Protein AF-0000000080304106 (afdb_homodimer)

Structure (mmCIF, N/CA/C/O backbone):
data_AF-0000000080304106-model_v1
#
loop_
_entity.id
_entity.type
_entity.pdbx_description
1 polymer 'Porin domain-containing protein'
#
loop_
_atom_site.group_PDB
_atom_site.id
_atom_site.type_symbol
_atom_site.label_atom_id
_atom_site.label_alt_id
_atom_site.label_comp_id
_atom_site.label_asym_id
_atom_site.label_entity_id
_atom_site.label_seq_id
_atom_site.pdbx_PDB_ins_code
_atom_site.Cartn_x
_atom_site.Cartn_y
_atom_site.Cartn_z
_atom_site.occupancy
_atom_site.B_iso_or_equiv
_atom_site.auth_seq_id
_atom_site.auth_comp_id
_atom_site.auth_asym_id
_atom_site.auth_atom_id
_atom_site.pdbx_PDB_model_num
ATOM 1 N N . MET A 1 1 ? 9.589 10.264 -11.494 1 95.39 1 MET A N 1
ATOM 2 C CA . MET A 1 1 ? 10.198 10.136 -10.173 1 95.39 1 MET A CA 1
ATOM 3 C C . MET A 1 1 ? 10.523 11.507 -9.589 1 95.39 1 MET A C 1
ATOM 5 O O . MET A 1 1 ? 11.03 12.382 -10.293 1 95.39 1 MET A O 1
ATOM 9 N N . TYR A 1 2 ? 10.206 11.721 -8.364 1 97.67 2 TYR A N 1
ATOM 10 C CA . TYR A 1 2 ? 10.473 12.978 -7.674 1 97.67 2 TYR A CA 1
ATOM 11 C C . TYR A 1 2 ? 10.809 12.735 -6.208 1 97.67 2 TYR A C 1
ATOM 13 O O . TYR A 1 2 ? 10.612 11.632 -5.693 1 97.67 2 TYR A O 1
ATOM 21 N N . GLY A 1 3 ? 11.381 13.826 -5.527 1 97.49 3 GLY A N 1
ATOM 22 C CA . GLY A 1 3 ? 11.644 13.648 -4.108 1 97.49 3 GLY A CA 1
ATOM 23 C C . GLY A 1 3 ? 12.214 14.888 -3.447 1 97.49 3 GLY A C 1
ATOM 24 O O . GLY A 1 3 ? 12.436 15.905 -4.108 1 97.49 3 GLY A O 1
ATOM 25 N N . VAL A 1 4 ? 12.295 14.785 -2.152 1 96.95 4 VAL A N 1
ATOM 26 C CA . VAL A 1 4 ? 12.898 15.796 -1.288 1 96.95 4 VAL A CA 1
ATOM 27 C C . VAL A 1 4 ? 13.659 15.117 -0.152 1 96.95 4 VAL A C 1
ATOM 29 O O . VAL A 1 4 ? 13.194 14.119 0.406 1 96.95 4 VAL A O 1
ATOM 32 N N . ILE A 1 5 ? 14.826 15.538 0.134 1 96.31 5 ILE A N 1
ATOM 33 C CA . ILE A 1 5 ? 15.561 15.145 1.332 1 96.31 5 ILE A CA 1
ATOM 34 C C . ILE A 1 5 ? 15.791 16.366 2.22 1 96.31 5 ILE A C 1
ATOM 36 O O . ILE A 1 5 ? 16.343 17.373 1.77 1 96.31 5 ILE A O 1
ATOM 40 N N . ASP A 1 6 ? 15.344 16.306 3.394 1 95.59 6 ASP A N 1
ATOM 41 C CA . ASP A 1 6 ? 15.427 17.386 4.372 1 95.59 6 ASP A CA 1
ATOM 42 C C . ASP A 1 6 ? 16.034 16.894 5.684 1 95.59 6 ASP A C 1
ATOM 44 O O . ASP A 1 6 ? 15.447 16.053 6.368 1 95.59 6 ASP A O 1
ATOM 48 N N . VAL A 1 7 ? 17.155 17.436 6.049 1 93.82 7 VAL A N 1
ATOM 49 C CA . VAL A 1 7 ? 17.838 17.036 7.276 1 93.82 7 VAL A CA 1
ATOM 50 C C . VAL A 1 7 ? 18.406 18.269 7.976 1 93.82 7 VAL A C 1
ATOM 52 O O . VAL A 1 7 ? 18.802 19.235 7.321 1 93.82 7 VAL A O 1
ATOM 55 N N . ALA A 1 8 ? 18.357 18.21 9.255 1 94.18 8 ALA A N 1
ATOM 56 C CA . ALA A 1 8 ? 18.914 19.308 10.041 1 94.18 8 ALA A CA 1
ATOM 57 C C . ALA A 1 8 ? 19.585 18.789 11.309 1 94.18 8 ALA A C 1
ATOM 59 O O . ALA A 1 8 ? 19.18 17.762 11.858 1 94.18 8 ALA A O 1
ATOM 60 N N . VAL A 1 9 ? 20.618 19.517 11.741 1 95.27 9 VAL A N 1
ATOM 61 C CA . VAL A 1 9 ? 21.04 19.376 13.13 1 95.27 9 VAL A CA 1
ATOM 62 C C . VAL A 1 9 ? 20.058 20.106 14.045 1 95.27 9 VAL A C 1
ATOM 64 O O . VAL A 1 9 ? 19.72 21.267 13.803 1 95.27 9 VAL A O 1
ATOM 67 N N . GLU A 1 10 ? 19.622 19.412 15.039 1 93.07 10 GLU A N 1
ATOM 68 C CA . GLU A 1 10 ? 18.647 20.025 15.937 1 93.07 10 GLU A CA 1
ATOM 69 C C . GLU A 1 10 ? 19.084 19.899 17.394 1 93.07 10 GLU A C 1
ATOM 71 O O . GLU A 1 10 ? 19.71 18.908 17.777 1 93.07 10 GLU A O 1
ATOM 76 N N . HIS A 1 11 ? 18.858 20.923 18.126 1 93.78 11 HIS A N 1
ATOM 77 C CA . HIS A 1 11 ? 18.954 20.916 19.581 1 93.78 11 HIS A CA 1
ATOM 78 C C . HIS A 1 11 ? 17.593 21.159 20.225 1 93.78 11 HIS A C 1
ATOM 80 O O . HIS A 1 11 ? 16.934 22.16 19.933 1 93.78 11 HIS A O 1
ATOM 86 N N . VAL A 1 12 ? 17.113 20.218 21.066 1 92.11 12 VAL A N 1
ATOM 87 C CA . VAL A 1 12 ? 15.799 20.308 21.693 1 92.11 12 VAL A CA 1
ATOM 88 C C . VAL A 1 12 ? 15.933 20.119 23.203 1 92.11 12 VAL A C 1
ATOM 90 O O . VAL A 1 12 ? 16.655 19.231 23.662 1 92.11 12 VAL A O 1
ATOM 93 N N . THR A 1 13 ? 15.254 20.978 23.931 1 93.76 13 THR A N 1
ATOM 94 C CA . THR A 1 13 ? 15.21 20.818 25.381 1 93.76 13 THR A CA 1
ATOM 95 C C . THR A 1 13 ? 13.988 20.005 25.798 1 93.76 13 THR A C 1
ATOM 97 O O . THR A 1 13 ? 12.986 19.968 25.08 1 93.76 13 THR A O 1
ATOM 100 N N . ARG A 1 14 ? 14.164 19.278 27.039 1 90.62 14 ARG A N 1
ATOM 101 C CA . ARG A 1 14 ? 13.086 18.471 27.6 1 90.62 14 ARG A CA 1
ATOM 102 C C . ARG A 1 14 ? 12.542 17.49 26.567 1 90.62 14 ARG A C 1
ATOM 104 O O . ARG A 1 14 ? 11.337 17.456 26.309 1 90.62 14 ARG A O 1
ATOM 111 N N . PHE A 1 15 ? 13.47 16.778 26.083 1 80.4 15 PHE A N 1
ATOM 112 C CA . PHE A 1 15 ? 13.263 15.856 24.973 1 80.4 15 PHE A CA 1
ATOM 113 C C . PHE A 1 15 ? 12.615 14.564 25.455 1 80.4 15 PHE A C 1
ATOM 115 O O . PHE A 1 15 ? 13.029 13.996 26.468 1 80.4 15 PHE A O 1
ATOM 122 N N . ASP A 1 16 ? 11.539 14.168 24.637 1 76.26 16 ASP A N 1
ATOM 123 C CA . ASP A 1 16 ? 10.874 12.878 24.796 1 76.26 16 ASP A CA 1
ATOM 124 C C . ASP A 1 16 ? 10.446 12.656 26.245 1 76.26 16 ASP A C 1
ATOM 126 O O . ASP A 1 16 ? 10.786 11.637 26.85 1 76.26 16 ASP A O 1
ATOM 130 N N . ARG A 1 17 ? 9.818 13.659 26.897 1 75.97 17 ARG A N 1
ATOM 131 C CA . ARG A 1 17 ? 9.229 13.633 28.232 1 75.97 17 ARG A CA 1
ATOM 132 C C . ARG A 1 17 ? 10.311 13.608 29.307 1 75.97 17 ARG A C 1
ATOM 134 O O . ARG A 1 17 ? 10.027 13.332 30.474 1 75.97 17 ARG A O 1
ATOM 141 N N . GLY A 1 18 ? 11.577 13.746 28.833 1 84.18 18 GLY A N 1
ATOM 142 C CA . GLY A 1 18 ? 12.668 13.87 29.786 1 84.18 18 GLY A CA 1
ATOM 143 C C . GLY A 1 18 ? 13.042 15.311 30.08 1 84.18 18 GLY A C 1
ATOM 144 O O . GLY A 1 18 ? 12.604 16.227 29.381 1 84.18 18 GLY A O 1
ATOM 145 N N . ASN A 1 19 ? 13.804 15.437 31.028 1 87.62 19 ASN A N 1
ATOM 146 C CA . ASN A 1 19 ? 14.19 16.783 31.436 1 87.62 19 ASN A CA 1
ATOM 147 C C . ASN A 1 19 ? 15.491 17.22 30.769 1 87.62 19 ASN A C 1
ATOM 149 O O . ASN A 1 19 ? 15.896 18.378 30.886 1 87.62 19 ASN A O 1
ATOM 153 N N . GLY A 1 20 ? 16.069 16.429 30.052 1 89.94 20 GLY A N 1
ATOM 154 C CA . GLY A 1 20 ? 17.345 16.751 29.434 1 89.94 20 GLY A CA 1
ATOM 155 C C . GLY A 1 20 ? 17.205 17.281 28.019 1 89.94 20 GLY A C 1
ATOM 156 O O . GLY A 1 20 ? 16.091 17.477 27.531 1 89.94 20 GLY A O 1
ATOM 157 N N . SER A 1 21 ? 18.311 17.659 27.473 1 91.85 21 SER A N 1
ATOM 158 C CA . SER A 1 21 ? 18.369 18.143 26.098 1 91.85 21 SER A CA 1
ATOM 159 C C . SER A 1 21 ? 19.078 17.144 25.189 1 91.85 21 SER A C 1
ATOM 161 O O . SER A 1 21 ? 19.811 16.275 25.666 1 91.85 21 SER A O 1
ATOM 163 N N . VAL A 1 22 ? 18.749 17.223 23.928 1 91.07 22 VAL A N 1
ATOM 164 C CA . VAL A 1 22 ? 19.408 16.36 22.953 1 91.07 22 VAL A CA 1
ATOM 165 C C . VAL A 1 22 ? 19.844 17.184 21.744 1 91.07 22 VAL A C 1
ATOM 167 O O . VAL A 1 22 ? 19.195 18.173 21.393 1 91.07 22 VAL A O 1
ATOM 170 N N . THR A 1 23 ? 21.021 16.861 21.205 1 92.78 23 THR A N 1
ATOM 171 C CA . THR A 1 23 ? 21.466 17.307 19.889 1 92.78 23 THR A CA 1
ATOM 172 C C . THR A 1 23 ? 21.551 16.131 18.92 1 92.78 23 THR A C 1
ATOM 174 O O . THR A 1 23 ? 22.269 15.162 19.173 1 92.78 23 THR A O 1
ATOM 177 N N . ARG A 1 24 ? 20.812 16.226 17.834 1 91.59 24 ARG A N 1
ATOM 178 C CA . ARG A 1 24 ? 20.723 15.105 16.904 1 91.59 24 ARG A CA 1
ATOM 179 C C . ARG A 1 24 ? 20.429 15.589 15.489 1 91.59 24 ARG A C 1
ATOM 181 O O . ARG A 1 24 ? 20.187 16.778 15.271 1 91.59 24 ARG A O 1
ATOM 188 N N . LEU A 1 25 ? 20.545 14.65 14.531 1 90.31 25 LEU A N 1
ATOM 189 C CA . LEU A 1 25 ? 20.008 14.923 13.202 1 90.31 25 LEU A CA 1
ATOM 190 C C . LEU A 1 25 ? 18.505 14.67 13.161 1 90.31 25 LEU A C 1
ATOM 192 O O . LEU A 1 25 ? 18.047 13.57 13.48 1 90.31 25 LEU A O 1
ATOM 196 N N . GLY A 1 26 ? 17.815 15.735 12.921 1 84.68 26 GLY A N 1
ATOM 197 C CA . GLY A 1 26 ? 16.369 15.619 12.819 1 84.68 26 GLY A CA 1
ATOM 198 C C . GLY A 1 26 ? 15.87 15.618 11.387 1 84.68 26 GLY A C 1
ATOM 199 O O . GLY A 1 26 ? 16.395 16.344 10.54 1 84.68 26 GLY A O 1
ATOM 200 N N . PRO A 1 27 ? 14.92 14.766 11.103 1 76.81 27 PRO A N 1
ATOM 201 C CA . PRO A 1 27 ? 14.347 14.742 9.755 1 76.81 27 PRO A CA 1
ATOM 202 C C . PRO A 1 27 ? 13.112 15.631 9.623 1 76.81 27 PRO A C 1
ATOM 204 O O . PRO A 1 27 ? 12.506 16.006 10.63 1 76.81 27 PRO A O 1
ATOM 207 N N . ASN A 1 28 ? 12.795 16.11 8.333 1 79.54 28 ASN A N 1
ATOM 208 C CA . ASN A 1 28 ? 11.496 16.659 7.959 1 79.54 28 ASN A CA 1
ATOM 209 C C . ASN A 1 28 ? 11.206 17.964 8.695 1 79.54 28 ASN A C 1
ATOM 211 O O . ASN A 1 28 ? 10.146 18.115 9.305 1 79.54 28 ASN A O 1
ATOM 215 N N . ASN A 1 29 ? 12.122 18.842 8.617 1 84.94 29 ASN A N 1
ATOM 216 C CA . ASN A 1 29 ? 12.032 20.076 9.39 1 84.94 29 ASN A CA 1
ATOM 217 C C . ASN A 1 29 ? 11.232 21.144 8.651 1 84.94 29 ASN A C 1
ATOM 219 O O . ASN A 1 29 ? 10.46 21.883 9.264 1 84.94 29 ASN A O 1
ATOM 223 N N . VAL A 1 30 ? 11.413 21.281 7.387 1 88.64 30 VAL A N 1
ATOM 224 C CA . VAL A 1 30 ? 10.628 22.203 6.573 1 88.64 30 VAL A CA 1
ATOM 225 C C . VAL A 1 30 ? 9.76 21.418 5.593 1 88.64 30 VAL A C 1
ATOM 227 O O . VAL A 1 30 ? 8.612 21.788 5.336 1 88.64 30 VAL A O 1
ATOM 230 N N . TYR A 1 31 ? 10.4 20.434 5.074 1 90.49 31 TYR A N 1
ATOM 231 C CA . TYR A 1 31 ? 9.687 19.546 4.163 1 90.49 31 TYR A CA 1
ATOM 232 C C . TYR A 1 31 ? 9.779 18.098 4.629 1 90.49 31 TYR A C 1
ATOM 234 O O . TYR A 1 31 ? 10.799 17.681 5.183 1 90.49 31 TYR A O 1
ATOM 242 N N . GLY A 1 32 ? 8.718 17.359 4.493 1 90.76 32 GLY A N 1
ATOM 243 C CA . GLY A 1 32 ? 8.826 15.926 4.717 1 90.76 32 GLY A CA 1
ATOM 244 C C . GLY A 1 32 ? 9.628 15.214 3.644 1 90.76 32 GLY A C 1
ATOM 245 O O . GLY A 1 32 ? 9.304 15.302 2.458 1 90.76 32 GLY A O 1
ATOM 246 N N . SER A 1 33 ? 10.77 14.562 4.022 1 94.75 33 SER A N 1
ATOM 247 C CA . SER A 1 33 ? 11.56 13.792 3.067 1 94.75 33 SER A CA 1
ATOM 248 C C . SER A 1 33 ? 10.731 12.68 2.433 1 94.75 33 SER A C 1
ATOM 250 O O . SER A 1 33 ? 9.978 11.99 3.123 1 94.75 33 SER A O 1
ATOM 252 N N . ARG A 1 34 ? 10.9 12.561 1.083 1 96.68 34 ARG A N 1
ATOM 253 C CA . ARG A 1 34 ? 10.048 11.599 0.39 1 96.68 34 ARG A CA 1
ATOM 254 C C . ARG A 1 34 ? 10.614 11.257 -0.984 1 96.68 34 ARG A C 1
ATOM 256 O O . ARG A 1 34 ? 11.425 12.006 -1.531 1 96.68 34 ARG A O 1
ATOM 263 N N . LEU A 1 35 ? 10.284 10.156 -1.436 1 97.19 35 LEU A N 1
ATOM 264 C CA . LEU A 1 35 ? 10.493 9.672 -2.796 1 97.19 35 LEU A CA 1
ATOM 265 C C . LEU A 1 35 ? 9.178 9.213 -3.418 1 97.19 35 LEU A C 1
ATOM 267 O O . LEU A 1 35 ? 8.423 8.461 -2.797 1 97.19 35 LEU A O 1
ATOM 271 N N . GLY A 1 36 ? 8.88 9.734 -4.649 1 97.58 36 GLY A N 1
ATOM 272 C CA . GLY A 1 36 ? 7.588 9.432 -5.246 1 97.58 36 GLY A CA 1
ATOM 273 C C . GLY A 1 36 ? 7.678 9.086 -6.72 1 97.58 36 GLY A C 1
ATOM 274 O O . GLY A 1 36 ? 8.641 9.459 -7.393 1 97.58 36 GLY A O 1
ATOM 275 N N . PHE A 1 37 ? 6.745 8.254 -7.164 1 97.49 37 PHE A N 1
ATOM 276 C CA . PHE A 1 37 ? 6.495 7.904 -8.557 1 97.49 37 PHE A CA 1
ATOM 277 C C . PHE A 1 37 ? 5.082 8.299 -8.969 1 97.49 37 PHE A C 1
ATOM 279 O O . PHE A 1 37 ? 4.105 7.842 -8.373 1 97.49 37 PHE A O 1
ATOM 286 N N . ARG A 1 38 ? 4.953 9.195 -9.891 1 97.02 38 ARG A N 1
ATOM 287 C CA . ARG A 1 38 ? 3.623 9.592 -10.342 1 97.02 38 ARG A CA 1
ATOM 288 C C . ARG A 1 38 ? 3.568 9.694 -11.862 1 97.02 38 ARG A C 1
ATOM 290 O O . ARG A 1 38 ? 4.603 9.823 -12.519 1 97.02 38 ARG A O 1
ATOM 297 N N . GLY A 1 39 ? 2.324 9.544 -12.41 1 95.72 39 GLY A N 1
ATOM 298 C CA . GLY A 1 39 ? 2.141 9.642 -13.849 1 95.72 39 GLY A CA 1
ATOM 299 C C . GLY A 1 39 ? 0.702 9.905 -14.251 1 95.72 39 GLY A C 1
ATOM 300 O O . GLY A 1 39 ? -0.194 9.907 -13.404 1 95.72 39 GLY A O 1
ATOM 301 N N . SER A 1 40 ? 0.575 10.245 -15.494 1 95.56 40 SER A N 1
ATOM 302 C CA . SER A 1 40 ? -0.718 10.501 -16.12 1 95.56 40 SER A CA 1
ATOM 303 C C . SER A 1 40 ? -0.781 9.908 -17.523 1 95.56 40 SER A C 1
ATOM 305 O O . SER A 1 40 ? 0.193 9.975 -18.276 1 95.56 40 SER A O 1
ATOM 307 N N . GLU A 1 41 ? -1.851 9.268 -17.778 1 96.73 41 GLU A N 1
ATOM 308 C CA . GLU A 1 41 ? -2.14 8.787 -19.126 1 96.73 41 GLU A CA 1
ATOM 309 C C . GLU A 1 41 ? -3.334 9.52 -19.729 1 96.73 41 GLU A C 1
ATOM 311 O O . GLU A 1 41 ? -4.441 9.464 -19.19 1 96.73 41 GLU A O 1
ATOM 316 N N . ASP A 1 42 ? -3.058 10.098 -20.868 1 96 42 ASP A N 1
ATOM 317 C CA . ASP A 1 42 ? -4.144 10.769 -21.575 1 96 42 ASP A CA 1
ATOM 318 C C . ASP A 1 42 ? -5.051 9.759 -22.275 1 96 42 ASP A C 1
ATOM 320 O O . ASP A 1 42 ? -4.574 8.9 -23.019 1 96 42 ASP A O 1
ATOM 324 N N . LEU A 1 43 ? -6.333 9.787 -22.06 1 95.15 43 LEU A N 1
ATOM 325 C CA . LEU A 1 43 ? -7.314 8.888 -22.659 1 95.15 43 LEU A CA 1
ATOM 326 C C . LEU A 1 43 ? -8.052 9.573 -23.804 1 95.15 43 LEU A C 1
ATOM 328 O O . LEU A 1 43 ? -8.898 8.959 -24.458 1 95.15 43 LEU A O 1
ATOM 332 N N . GLY A 1 44 ? -7.746 10.851 -24.075 1 93.09 44 GLY A N 1
ATOM 333 C CA . GLY A 1 44 ? -8.473 11.647 -25.05 1 93.09 44 GLY A CA 1
ATOM 334 C C . GLY A 1 44 ? -9.701 12.325 -24.471 1 93.09 44 GLY A C 1
ATOM 335 O O . GLY A 1 44 ? -10.224 11.897 -23.44 1 93.09 44 GLY A O 1
ATOM 336 N N . GLY A 1 45 ? -10.202 13.465 -25.04 1 94.27 45 GLY A N 1
ATOM 337 C CA . GLY A 1 45 ? -11.414 14.164 -24.643 1 94.27 45 GLY A CA 1
ATOM 338 C C . GLY A 1 45 ? -11.3 14.831 -23.285 1 94.27 45 GLY A C 1
ATOM 339 O O . GLY A 1 45 ? -12.286 14.926 -22.551 1 94.27 45 GLY A O 1
ATOM 340 N N . GLY A 1 46 ? -10.108 15.17 -22.95 1 93.72 46 GLY A N 1
ATOM 341 C CA . GLY A 1 46 ? -9.914 15.849 -21.679 1 93.72 46 GLY A CA 1
ATOM 342 C C . GLY A 1 46 ? -9.931 14.907 -20.49 1 93.72 46 GLY A C 1
ATOM 343 O O . GLY A 1 46 ? -10.069 15.345 -19.346 1 93.72 46 GLY A O 1
ATOM 344 N N . ARG A 1 47 ? -9.815 13.617 -20.71 1 95.69 47 ARG A N 1
ATOM 345 C CA . ARG A 1 47 ? -9.797 12.613 -19.651 1 95.69 47 ARG A CA 1
ATOM 346 C C . ARG A 1 47 ? -8.412 11.99 -19.511 1 95.69 47 ARG A C 1
ATOM 348 O O . ARG A 1 47 ? -7.678 11.868 -20.494 1 95.69 47 ARG A O 1
ATOM 355 N N . SER A 1 48 ? -8.024 11.644 -18.27 1 97.96 48 SER A N 1
ATOM 356 C CA . SER A 1 48 ? -6.742 10.99 -18.026 1 97.96 48 SER A CA 1
ATOM 357 C C . SER A 1 48 ? -6.817 10.061 -16.819 1 97.96 48 SER A C 1
ATOM 359 O O . SER A 1 48 ? -7.668 10.237 -15.945 1 97.96 48 SER A O 1
ATOM 361 N N . VAL A 1 49 ? -6.037 9.083 -16.809 1 97.41 49 VAL A N 1
ATOM 362 C CA . VAL A 1 49 ? -5.768 8.276 -15.623 1 97.41 49 VAL A CA 1
ATOM 363 C C . VAL A 1 49 ? -4.501 8.778 -14.934 1 97.41 49 VAL A C 1
ATOM 365 O O . VAL A 1 49 ? -3.518 9.116 -15.598 1 97.41 49 VAL A O 1
ATOM 368 N N . ILE A 1 50 ? -4.577 8.837 -13.663 1 97.85 50 ILE A N 1
ATOM 369 C CA . ILE A 1 50 ? -3.426 9.302 -12.896 1 97.85 50 ILE A CA 1
ATOM 370 C C . ILE A 1 50 ? -3.118 8.312 -11.776 1 97.85 50 ILE A C 1
ATOM 372 O O . ILE A 1 50 ? -4 7.572 -11.332 1 97.85 50 ILE A O 1
ATOM 376 N N . PHE A 1 51 ? -1.893 8.261 -11.39 1 97.73 51 PHE A N 1
ATOM 377 C CA . PHE A 1 51 ? -1.506 7.479 -10.222 1 97.73 51 PHE A CA 1
ATOM 378 C C . PHE A 1 51 ? -0.398 8.18 -9.444 1 97.73 51 PHE A C 1
ATOM 380 O O . PHE A 1 51 ? 0.302 9.037 -9.987 1 97.73 51 PHE A O 1
ATOM 387 N N . ASN A 1 52 ? -0.265 7.811 -8.185 1 98 52 ASN A N 1
ATOM 388 C CA . ASN A 1 52 ? 0.787 8.326 -7.315 1 98 52 ASN A CA 1
ATOM 389 C C . ASN A 1 52 ? 1.201 7.298 -6.267 1 98 52 ASN A C 1
ATOM 391 O O . ASN A 1 52 ? 0.356 6.762 -5.548 1 98 52 ASN A O 1
ATOM 395 N N . LEU A 1 53 ? 2.508 6.956 -6.19 1 97.78 53 LEU A N 1
ATOM 396 C CA . LEU A 1 53 ? 3.144 6.138 -5.164 1 97.78 53 LEU A CA 1
ATOM 397 C C . LEU A 1 53 ? 4.236 6.922 -4.443 1 97.78 53 LEU A C 1
ATOM 399 O O . LEU A 1 53 ? 5.284 7.212 -5.024 1 97.78 53 LEU A O 1
ATOM 403 N N . GLU A 1 54 ? 3.983 7.198 -3.162 1 97.6 54 GLU A N 1
ATOM 404 C CA . GLU A 1 54 ? 4.918 8.064 -2.45 1 97.6 54 GLU A CA 1
ATOM 405 C C . GLU A 1 54 ? 5.317 7.46 -1.107 1 97.6 54 GLU A C 1
ATOM 407 O O . GLU A 1 54 ? 4.455 7.073 -0.314 1 97.6 54 GLU A O 1
ATOM 412 N N . MET A 1 55 ? 6.626 7.345 -0.893 1 96.62 55 MET A N 1
ATOM 413 C CA . MET A 1 55 ? 7.153 6.875 0.384 1 96.62 55 MET A CA 1
ATOM 414 C C . MET A 1 55 ? 7.736 8.031 1.191 1 96.62 55 MET A C 1
ATOM 416 O O . MET A 1 55 ? 8.258 8.99 0.62 1 96.62 55 MET A O 1
ATOM 420 N N . GLY A 1 56 ? 7.57 7.951 2.474 1 94.9 56 GLY A N 1
ATOM 421 C CA . GLY A 1 56 ? 8.256 8.851 3.387 1 94.9 56 GLY A CA 1
ATOM 422 C C . GLY A 1 56 ? 9.583 8.304 3.879 1 94.9 56 GLY A C 1
ATOM 423 O O . GLY A 1 56 ? 9.694 7.117 4.192 1 94.9 56 GLY A O 1
ATOM 424 N N . LEU A 1 57 ? 10.57 9.179 3.959 1 94.23 57 LEU A N 1
ATOM 425 C CA . LEU A 1 57 ? 11.92 8.735 4.288 1 94.23 57 LEU A CA 1
ATOM 426 C C . LEU A 1 57 ? 12.396 9.365 5.592 1 94.23 57 LEU A C 1
ATOM 428 O O . LEU A 1 57 ? 12.015 10.492 5.918 1 94.23 57 LEU A O 1
ATOM 432 N N . VAL A 1 58 ? 13.181 8.579 6.272 1 91.56 58 VAL A N 1
ATOM 433 C CA . VAL A 1 58 ? 13.949 9.071 7.411 1 91.56 58 VAL A CA 1
ATOM 434 C C . VAL A 1 58 ? 15.431 9.138 7.045 1 91.56 58 VAL A C 1
ATOM 436 O O . VAL A 1 58 ? 16.175 8.18 7.268 1 91.56 58 VAL A O 1
ATOM 439 N N . PRO A 1 59 ? 15.853 10.216 6.606 1 89.96 59 PRO A N 1
ATOM 440 C CA . PRO A 1 59 ? 17.2 10.306 6.036 1 89.96 59 PRO A CA 1
ATOM 441 C C . PRO A 1 59 ? 18.292 9.961 7.045 1 89.96 59 PRO A C 1
ATOM 443 O O . PRO A 1 59 ? 19.357 9.469 6.664 1 89.96 59 PRO A O 1
ATOM 446 N N . LYS A 1 60 ? 18.083 10.21 8.281 1 89.01 60 LYS A N 1
ATOM 447 C CA . LYS A 1 60 ? 19.161 10.031 9.25 1 89.01 60 LYS A CA 1
ATOM 448 C C . LYS A 1 60 ? 19.515 8.555 9.411 1 89.01 60 LYS A C 1
ATOM 450 O O . LYS A 1 60 ? 20.616 8.221 9.854 1 89.01 60 LYS A O 1
ATOM 455 N N . ASN A 1 61 ? 18.657 7.624 9.089 1 91.66 61 ASN A N 1
ATOM 456 C CA . ASN A 1 61 ? 18.974 6.214 9.29 1 91.66 61 ASN A CA 1
ATOM 457 C C . ASN A 1 61 ? 18.5 5.361 8.117 1 91.66 61 ASN A C 1
ATOM 459 O O . ASN A 1 61 ? 18.616 4.134 8.149 1 91.66 61 ASN A O 1
ATOM 463 N N . GLY A 1 62 ? 17.966 5.995 7.184 1 89.75 62 GLY A N 1
ATOM 464 C CA . GLY A 1 62 ? 17.55 5.299 5.977 1 89.75 62 GLY A CA 1
ATOM 465 C C . GLY A 1 62 ? 16.232 4.565 6.135 1 89.75 62 GLY A C 1
ATOM 466 O O . GLY A 1 62 ? 15.893 3.703 5.321 1 89.75 62 GLY A O 1
ATOM 467 N N . GLY A 1 63 ? 15.483 4.782 7.15 1 90.97 63 GLY A N 1
ATOM 468 C CA . GLY A 1 63 ? 14.212 4.125 7.411 1 90.97 63 GLY A CA 1
ATOM 469 C C . GLY A 1 63 ? 13.046 4.774 6.688 1 90.97 63 GLY A C 1
ATOM 470 O O . GLY A 1 63 ? 13.233 5.721 5.922 1 90.97 63 GLY A O 1
ATOM 471 N N . LEU A 1 64 ? 11.892 4.088 6.773 1 90.8 64 LEU A N 1
ATOM 472 C CA . LEU A 1 64 ? 10.629 4.603 6.255 1 90.8 64 LEU A CA 1
ATOM 473 C C . LEU A 1 64 ? 9.826 5.285 7.358 1 90.8 64 LEU A C 1
ATOM 475 O O . LEU A 1 64 ? 9.929 4.91 8.529 1 90.8 64 LEU A O 1
ATOM 479 N N . THR A 1 65 ? 9.107 6.285 6.732 1 83.83 65 THR A N 1
ATOM 480 C CA . THR A 1 65 ? 8.153 6.868 7.669 1 83.83 65 THR A CA 1
ATOM 481 C C . THR A 1 65 ? 6.874 6.037 7.725 1 83.83 65 THR A C 1
ATOM 483 O O . THR A 1 65 ? 6.609 5.234 6.828 1 83.83 65 THR A O 1
ATOM 486 N N . MET A 1 66 ? 6.106 5.926 8.761 1 82.64 66 MET A N 1
ATOM 487 C CA . MET A 1 66 ? 4.744 5.436 8.956 1 82.64 66 MET A CA 1
ATOM 488 C C . MET A 1 66 ? 4.699 3.913 8.887 1 82.64 66 MET A C 1
ATOM 490 O O . MET A 1 66 ? 3.638 3.329 8.662 1 82.64 66 MET A O 1
ATOM 494 N N . GLN A 1 67 ? 5.832 3.197 8.656 1 81.24 67 GLN A N 1
ATOM 495 C CA . GLN A 1 67 ? 5.956 1.746 8.761 1 81.24 67 GLN A CA 1
ATOM 496 C C . GLN A 1 67 ? 5.388 1.055 7.525 1 81.24 67 GLN A C 1
ATOM 498 O O . GLN A 1 67 ? 4.896 -0.072 7.608 1 81.24 67 GLN A O 1
ATOM 503 N N . ARG A 1 68 ? 5.303 1.684 6.418 1 90.71 68 ARG A N 1
ATOM 504 C CA . ARG A 1 68 ? 4.898 1.155 5.12 1 90.71 68 ARG A CA 1
ATOM 505 C C . ARG A 1 68 ? 5.645 1.851 3.987 1 90.71 68 ARG A C 1
ATOM 507 O O . ARG A 1 68 ? 5.995 3.028 4.099 1 90.71 68 ARG A O 1
ATOM 514 N N . VAL A 1 69 ? 5.837 1.204 2.955 1 93.67 69 VAL A N 1
ATOM 515 C CA . VAL A 1 69 ? 6.685 1.696 1.874 1 93.67 69 VAL A CA 1
ATOM 516 C C . VAL A 1 69 ? 6.043 2.923 1.23 1 93.67 69 VAL A C 1
ATOM 518 O O . VAL A 1 69 ? 6.624 4.01 1.236 1 93.67 69 VAL A O 1
ATOM 521 N N . PHE A 1 70 ? 4.794 2.757 0.802 1 96.38 70 PHE A N 1
ATOM 522 C CA . PHE A 1 70 ? 4.11 3.904 0.218 1 96.38 70 PHE A CA 1
ATOM 523 C C . PHE A 1 70 ? 3.062 4.456 1.178 1 96.38 70 PHE A C 1
ATOM 525 O O . PHE A 1 70 ? 1.882 4.542 0.834 1 96.38 70 PHE A O 1
ATOM 532 N N . GLY A 1 71 ? 3.624 4.909 2.315 1 94.73 71 GLY A N 1
ATOM 533 C CA . GLY A 1 71 ? 2.768 5.346 3.407 1 94.73 71 GLY A CA 1
ATOM 534 C C . GLY A 1 71 ? 2.192 6.734 3.195 1 94.73 71 GLY A C 1
ATOM 535 O O . GLY A 1 71 ? 1.156 7.076 3.769 1 94.73 71 GLY A O 1
ATOM 536 N N . ARG A 1 72 ? 2.824 7.538 2.342 1 95.59 72 ARG A N 1
ATOM 537 C CA . ARG A 1 72 ? 2.331 8.899 2.154 1 95.59 72 ARG A CA 1
ATOM 538 C C . ARG A 1 72 ? 1.124 8.92 1.223 1 95.59 72 ARG A C 1
ATOM 540 O O . ARG A 1 72 ? 0.144 9.621 1.484 1 95.59 72 ARG A O 1
ATOM 547 N N . GLU A 1 73 ? 1.242 8.17 0.178 1 96.75 73 GLU A N 1
ATOM 548 C CA . GLU A 1 73 ? 0.124 8.025 -0.75 1 96.75 73 GLU A CA 1
ATOM 549 C C . GLU A 1 73 ? 0.322 6.824 -1.669 1 96.75 73 GLU A C 1
ATOM 551 O O . GLU A 1 73 ? 1.442 6.545 -2.102 1 96.75 73 GLU A O 1
ATOM 556 N N . SER A 1 74 ? -0.684 6.108 -1.887 1 97.21 74 SER A N 1
ATOM 557 C CA . SER A 1 74 ? -0.817 5.021 -2.851 1 97.21 74 SER A CA 1
ATOM 558 C C . SER A 1 74 ? -2.175 5.059 -3.543 1 97.21 74 SER A C 1
ATOM 560 O O . SER A 1 74 ? -3.166 4.561 -3.004 1 97.21 74 SER A O 1
ATOM 562 N N . SER A 1 75 ? -2.159 5.609 -4.851 1 97.27 75 SER A N 1
ATOM 563 C CA . SER A 1 75 ? -3.481 5.891 -5.401 1 97.27 75 SER A CA 1
ATOM 564 C C . SER A 1 75 ? -3.489 5.756 -6.92 1 97.27 75 SER A C 1
ATOM 566 O O . SER A 1 75 ? -2.438 5.835 -7.56 1 97.27 75 SER A O 1
ATOM 568 N N . VAL A 1 76 ? -4.627 5.528 -7.404 1 97.32 76 VAL A N 1
ATOM 569 C CA . VAL A 1 76 ? -4.971 5.592 -8.821 1 97.32 76 VAL A CA 1
ATOM 570 C C . VAL A 1 76 ? -6.311 6.303 -8.996 1 97.32 76 VAL A C 1
ATOM 572 O O . VAL A 1 76 ? -7.147 6.296 -8.09 1 97.32 76 VAL A O 1
ATOM 575 N N . GLY A 1 77 ? -6.454 7.02 -10.182 1 96.95 77 GLY A N 1
ATOM 576 C CA . GLY A 1 77 ? -7.706 7.738 -10.358 1 96.95 77 GLY A CA 1
ATOM 577 C C . GLY A 1 77 ? -7.934 8.2 -11.784 1 96.95 77 GLY A C 1
ATOM 578 O O . GLY A 1 77 ? -7.107 7.949 -12.663 1 96.95 77 GLY A O 1
ATOM 579 N N . LEU A 1 78 ? -9.108 8.741 -11.931 1 97.57 78 LEU A N 1
ATOM 580 C CA . LEU A 1 78 ? -9.557 9.305 -13.2 1 97.57 78 LEU A CA 1
ATOM 581 C C . LEU A 1 78 ? -9.78 10.809 -13.077 1 97.57 78 LEU A C 1
ATOM 583 O O . LEU A 1 78 ? -10.388 11.273 -12.109 1 97.57 78 LEU A O 1
ATOM 587 N N . ARG A 1 79 ? -9.226 11.496 -14.019 1 97.62 79 ARG A N 1
ATOM 588 C CA . ARG A 1 79 ? -9.446 12.935 -14.123 1 97.62 79 ARG A CA 1
ATOM 589 C C . ARG A 1 79 ? -10.24 13.278 -15.379 1 97.62 79 ARG A C 1
ATOM 591 O O . ARG A 1 79 ? -9.97 12.743 -16.457 1 97.62 79 ARG A O 1
ATOM 598 N N . SER A 1 80 ? -11.271 14.119 -15.273 1 97.48 80 SER A N 1
ATOM 599 C CA . SER A 1 80 ? -12.077 14.637 -16.374 1 97.48 80 SER A CA 1
ATOM 600 C C . SER A 1 80 ? -12.425 16.106 -16.162 1 97.48 80 SER A C 1
ATOM 602 O O . SER A 1 80 ? -13.383 16.426 -15.455 1 97.48 80 SER A O 1
ATOM 604 N N . GLY A 1 81 ? -11.794 17.043 -16.897 1 96.69 81 GLY A N 1
ATOM 605 C CA . GLY A 1 81 ? -11.988 18.462 -16.648 1 96.69 81 GLY A CA 1
ATOM 606 C C . GLY A 1 81 ? -11.708 18.86 -15.211 1 96.69 81 GLY A C 1
ATOM 607 O O . GLY A 1 81 ? -10.629 18.582 -14.683 1 96.69 81 GLY A O 1
ATOM 608 N N . PRO A 1 82 ? -12.745 19.374 -14.544 1 97.49 82 PRO A N 1
ATOM 609 C CA . PRO A 1 82 ? -12.558 19.85 -13.171 1 97.49 82 PRO A CA 1
ATOM 610 C C . PRO A 1 82 ? -12.726 18.741 -12.134 1 97.49 82 PRO A C 1
ATOM 612 O O . PRO A 1 82 ? -12.633 18.997 -10.931 1 97.49 82 PRO A O 1
ATOM 615 N N . HIS A 1 83 ? -13.025 17.528 -12.625 1 98.31 83 HIS A N 1
ATOM 616 C CA . HIS A 1 83 ? -13.351 16.433 -11.719 1 98.31 83 HIS A CA 1
ATOM 617 C C . HIS A 1 83 ? -12.199 15.439 -11.617 1 98.31 83 HIS A C 1
ATOM 619 O O . HIS A 1 83 ? -11.559 15.12 -12.622 1 98.31 83 HIS A O 1
ATOM 625 N N . THR A 1 84 ? -11.901 14.976 -10.431 1 98.38 84 THR A N 1
ATOM 626 C CA . THR A 1 84 ? -10.959 13.885 -10.205 1 98.38 84 THR A CA 1
ATOM 627 C C . THR A 1 84 ? -11.518 12.889 -9.192 1 98.38 84 THR A C 1
ATOM 629 O O . THR A 1 84 ? -12.045 13.285 -8.151 1 98.38 84 THR A O 1
ATOM 632 N N . LEU A 1 85 ? -11.491 11.646 -9.497 1 98.3 85 LEU A N 1
ATOM 633 C CA . LEU A 1 85 ? -11.828 10.559 -8.584 1 98.3 85 LEU A CA 1
ATOM 634 C C . LEU A 1 85 ? -10.601 9.707 -8.276 1 98.3 85 LEU A C 1
ATOM 636 O O . LEU A 1 85 ? -9.916 9.245 -9.191 1 98.3 85 LEU A O 1
ATOM 640 N N . LEU A 1 86 ? -10.303 9.535 -7.008 1 98.12 86 LEU A N 1
ATOM 641 C CA . LEU A 1 86 ? -9.139 8.77 -6.575 1 98.12 86 LEU A CA 1
ATOM 642 C C . LEU A 1 86 ? -9.555 7.606 -5.682 1 98.12 86 LEU A C 1
ATOM 644 O O . LEU A 1 86 ? -10.551 7.696 -4.961 1 98.12 86 LEU A O 1
ATOM 648 N N . ALA A 1 87 ? -8.728 6.559 -5.691 1 97.65 87 ALA A N 1
ATOM 649 C CA . ALA A 1 87 ? -8.896 5.41 -4.805 1 97.65 87 ALA A CA 1
ATOM 650 C C . ALA A 1 87 ? -7.551 4.929 -4.268 1 97.65 87 ALA A C 1
ATOM 652 O O . ALA A 1 87 ? -6.551 4.933 -4.99 1 97.65 87 ALA A O 1
ATOM 653 N N . GLY A 1 88 ? -7.526 4.485 -3.002 1 96.85 88 GLY A N 1
ATOM 654 C CA . GLY A 1 88 ? -6.327 3.954 -2.373 1 96.85 88 GLY A CA 1
ATOM 655 C C . GLY A 1 88 ? -6.078 4.521 -0.988 1 96.85 88 GLY A C 1
ATOM 656 O O . GLY A 1 88 ? -7.011 4.676 -0.198 1 96.85 88 GLY A O 1
ATOM 657 N N . ARG A 1 89 ? -4.842 4.609 -0.64 1 96.58 89 ARG A N 1
ATOM 658 C CA . ARG A 1 89 ? -4.443 5.402 0.518 1 96.58 89 ARG A CA 1
ATOM 659 C C . ARG A 1 89 ? -4.275 6.871 0.145 1 96.58 89 ARG A C 1
ATOM 661 O O . ARG A 1 89 ? -3.413 7.216 -0.667 1 96.58 89 ARG A O 1
ATOM 668 N N . LEU A 1 90 ? -5.085 7.637 0.74 1 97.32 90 LEU A N 1
ATOM 669 C CA . LEU A 1 90 ? -5.235 8.995 0.228 1 97.32 90 LEU A CA 1
ATOM 670 C C . LEU A 1 90 ? -5.047 10.02 1.343 1 97.32 90 LEU A C 1
ATOM 672 O O . LEU A 1 90 ? -5.294 9.722 2.513 1 97.32 90 LEU A O 1
ATOM 676 N N . LEU A 1 91 ? -4.647 11.16 0.902 1 96.1 91 LEU A N 1
ATOM 677 C CA . LEU A 1 91 ? -4.612 12.296 1.817 1 96.1 91 LEU A CA 1
ATOM 678 C C . LEU A 1 91 ? -6.021 12.686 2.252 1 96.1 91 LEU A C 1
ATOM 680 O O . LEU A 1 91 ? -6.938 12.736 1.429 1 96.1 91 LEU A O 1
ATOM 684 N N . ASN A 1 92 ? -6.158 12.939 3.494 1 96.36 92 ASN A N 1
ATOM 685 C CA . ASN A 1 92 ? -7.375 13.56 4.008 1 96.36 92 ASN A CA 1
ATOM 686 C C . ASN A 1 92 ? -7.446 15.04 3.644 1 96.36 92 ASN A C 1
ATOM 688 O O . ASN A 1 92 ? -6.424 15.729 3.625 1 96.36 92 ASN A O 1
ATOM 692 N N . PRO A 1 93 ? -8.619 15.506 3.413 1 96.88 93 PRO A N 1
ATOM 693 C CA . PRO A 1 93 ? -8.751 16.928 3.086 1 96.88 93 PRO A CA 1
ATOM 694 C C . PRO A 1 93 ? -8.135 17.837 4.147 1 96.88 93 PRO A C 1
ATOM 696 O O . PRO A 1 93 ? -7.807 18.991 3.861 1 96.88 93 PRO A O 1
ATOM 699 N N . LEU A 1 94 ? -7.974 17.419 5.314 1 95.8 94 LEU A N 1
ATOM 700 C CA . LEU A 1 94 ? -7.335 18.206 6.364 1 95.8 94 LEU A CA 1
ATOM 701 C C . LEU A 1 94 ? -5.914 18.59 5.965 1 95.8 94 LEU A C 1
ATOM 703 O O . LEU A 1 94 ? -5.434 19.668 6.325 1 95.8 94 LEU A O 1
ATOM 707 N N . ILE A 1 95 ? -5.287 17.75 5.202 1 93.42 95 ILE A N 1
ATOM 708 C CA . ILE A 1 95 ? -3.89 18.005 4.869 1 93.42 95 ILE A CA 1
ATOM 709 C C . ILE A 1 95 ? -3.801 19.132 3.843 1 93.42 95 ILE A C 1
ATOM 711 O O . ILE A 1 95 ? -3.264 20.204 4.133 1 93.42 95 ILE A O 1
ATOM 715 N N . ASP A 1 96 ? -4.366 18.965 2.705 1 89.79 96 ASP A N 1
ATOM 716 C CA . ASP A 1 96 ? -4.195 19.98 1.67 1 89.79 96 ASP A CA 1
ATOM 717 C C . ASP A 1 96 ? -5.116 21.173 1.914 1 89.79 96 ASP A C 1
ATOM 719 O O . ASP A 1 96 ? -4.845 22.28 1.444 1 89.79 96 ASP A O 1
ATOM 723 N N . GLY A 1 97 ? -6.175 21.002 2.704 1 93.89 97 GLY A N 1
ATOM 724 C CA . GLY A 1 97 ? -7.1 22.095 2.957 1 93.89 97 GLY A CA 1
ATOM 725 C C . GLY A 1 97 ? -6.664 22.991 4.101 1 93.89 97 GLY A C 1
ATOM 726 O O . GLY A 1 97 ? -7.158 24.112 4.241 1 93.89 97 GLY A O 1
ATOM 727 N N . VAL A 1 98 ? -5.771 22.487 4.87 1 94.84 98 VAL A N 1
ATOM 728 C CA . VAL A 1 98 ? -5.42 23.266 6.053 1 94.84 98 VAL A CA 1
ATOM 729 C C . VAL A 1 98 ? -3.932 23.607 6.025 1 94.84 98 VAL A C 1
ATOM 731 O O . VAL A 1 98 ? -3.53 24.693 6.449 1 94.84 98 VAL A O 1
ATOM 734 N N . ASN A 1 99 ? -3.127 22.786 5.491 1 89.86 99 ASN A N 1
ATOM 735 C CA . ASN A 1 99 ? -1.677 22.913 5.588 1 89.86 99 ASN A CA 1
ATOM 736 C C . ASN A 1 99 ? -1.179 24.182 4.901 1 89.86 99 ASN A C 1
ATOM 738 O O . ASN A 1 99 ? -0.24 24.823 5.377 1 89.86 99 ASN A O 1
ATOM 742 N N . ARG A 1 100 ? -1.714 24.475 3.822 1 90.2 100 ARG A N 1
ATOM 743 C CA . ARG A 1 100 ? -1.243 25.645 3.088 1 90.2 100 ARG A CA 1
ATOM 744 C C . ARG A 1 100 ? -1.452 26.92 3.899 1 90.2 100 ARG A C 1
ATOM 746 O O . ARG A 1 100 ? -0.839 27.95 3.613 1 90.2 100 ARG A O 1
ATOM 753 N N . PHE A 1 101 ? -2.263 26.852 4.913 1 96.28 101 PHE A N 1
ATOM 754 C CA . PHE A 1 101 ? -2.587 28.021 5.722 1 96.28 101 PHE A CA 1
ATOM 755 C C . PHE A 1 101 ? -1.751 28.047 6.995 1 96.28 101 PHE A C 1
ATOM 757 O O . PHE A 1 101 ? -1.894 28.952 7.82 1 96.28 101 PHE A O 1
ATOM 764 N N . ASP A 1 102 ? -1.011 27.022 7.221 1 95.62 102 ASP A N 1
ATOM 765 C CA . ASP A 1 102 ? 0.009 27.018 8.266 1 95.62 102 ASP A CA 1
ATOM 766 C C . ASP A 1 102 ? 1.237 27.818 7.837 1 95.62 102 ASP A C 1
ATOM 768 O O . ASP A 1 102 ? 1.889 27.481 6.846 1 95.62 102 ASP A O 1
ATOM 772 N N . PRO A 1 103 ? 1.591 28.828 8.568 1 94.21 103 PRO A N 1
ATOM 773 C CA . PRO A 1 103 ? 2.752 29.616 8.148 1 94.21 103 PRO A CA 1
ATOM 774 C C . PRO A 1 103 ? 4.025 28.78 8.039 1 94.21 103 PRO A C 1
ATOM 776 O O . PRO A 1 103 ? 4.918 29.107 7.253 1 94.21 103 PRO A O 1
ATOM 779 N N . THR A 1 104 ? 4.058 27.696 8.773 1 90.06 104 THR A N 1
ATOM 780 C CA . THR A 1 104 ? 5.285 26.907 8.805 1 90.06 104 THR A CA 1
ATOM 781 C C . THR A 1 104 ? 5.159 25.676 7.912 1 90.06 104 THR A C 1
ATOM 783 O O . THR A 1 104 ? 6.11 24.904 7.773 1 90.06 104 THR A O 1
ATOM 786 N N . VAL A 1 105 ? 3.951 25.444 7.271 1 74.18 105 VAL A N 1
ATOM 787 C CA . VAL A 1 105 ? 3.492 24.399 6.362 1 74.18 105 VAL A CA 1
ATOM 788 C C . VAL A 1 105 ? 3.816 23.026 6.947 1 74.18 105 VAL A C 1
ATOM 790 O O . VAL A 1 105 ? 2.919 22.205 7.154 1 74.18 105 VAL A O 1
ATOM 793 N N . TYR A 1 106 ? 5.054 22.623 7.016 1 67.08 106 TYR A N 1
ATOM 794 C CA . TYR A 1 106 ? 5.376 21.273 7.468 1 67.08 106 TYR A CA 1
ATOM 795 C C . TYR A 1 106 ? 6.666 21.263 8.279 1 67.08 106 TYR A C 1
ATOM 797 O O . TYR A 1 106 ? 7.369 20.251 8.324 1 67.08 106 TYR A O 1
ATOM 805 N N . ALA A 1 107 ? 6.828 22.272 9.063 1 71.28 107 ALA A N 1
ATOM 806 C CA . ALA A 1 107 ? 7.995 22.294 9.942 1 71.28 107 ALA A CA 1
ATOM 807 C C . ALA A 1 107 ? 7.749 21.469 11.201 1 71.28 107 ALA A C 1
ATOM 809 O O . ALA A 1 107 ? 6.637 20.985 11.426 1 71.28 107 ALA A O 1
ATOM 810 N N . GLN A 1 108 ? 8.821 21.097 11.855 1 72.68 108 GLN A N 1
ATOM 811 C CA . GLN A 1 108 ? 8.75 20.29 13.069 1 72.68 108 GLN A CA 1
ATOM 812 C C . GLN A 1 108 ? 7.754 20.878 14.063 1 72.68 108 GLN A C 1
ATOM 814 O O . GLN A 1 108 ? 6.982 20.145 14.684 1 72.68 108 GLN A O 1
ATOM 819 N N . GLN A 1 109 ? 7.773 22.229 14.195 1 79.57 109 GLN A N 1
ATOM 820 C CA . GLN A 1 109 ? 6.686 22.816 14.972 1 79.57 109 GLN A CA 1
ATOM 821 C C . GLN A 1 109 ? 5.64 23.452 14.061 1 79.57 109 GLN A C 1
ATOM 823 O O . GLN A 1 109 ? 5.904 24.471 13.421 1 79.57 109 GLN A O 1
ATOM 828 N N . SER A 1 110 ? 4.555 22.763 13.809 1 88.36 110 SER A N 1
ATOM 829 C CA . SER A 1 110 ? 3.47 23.138 12.908 1 88.36 110 SER A CA 1
ATOM 830 C C . SER A 1 110 ? 2.117 22.706 13.462 1 88.36 110 SER A C 1
ATOM 832 O O . SER A 1 110 ? 2.009 22.337 14.633 1 88.36 110 SER A O 1
ATOM 834 N N . LEU A 1 111 ? 1.174 22.944 12.684 1 91.41 111 LEU A N 1
ATOM 835 C CA . LEU A 1 111 ? -0.16 22.475 13.042 1 91.41 111 LEU A CA 1
ATOM 836 C C . LEU A 1 111 ? -0.147 20.981 13.346 1 91.41 111 LEU A C 1
ATOM 838 O O . LEU A 1 111 ? -0.881 20.514 14.221 1 91.41 111 LEU A O 1
ATOM 842 N N . ALA A 1 112 ? 0.715 20.294 12.698 1 88.54 112 ALA A N 1
ATOM 843 C CA . ALA A 1 112 ? 0.798 18.848 12.882 1 88.54 112 ALA A CA 1
ATOM 844 C C . ALA A 1 112 ? 1.25 18.5 14.297 1 88.54 112 ALA A C 1
ATOM 846 O O . ALA A 1 112 ? 0.858 17.467 14.845 1 88.54 112 ALA A O 1
ATOM 847 N N . SER A 1 113 ? 2.097 19.321 14.903 1 88.19 113 SER A N 1
ATOM 848 C CA . SER A 1 113 ? 2.546 19.085 16.271 1 88.19 113 SER A CA 1
ATOM 849 C C . SER A 1 113 ? 1.436 19.378 17.275 1 88.19 113 SER A C 1
ATOM 851 O O . SER A 1 113 ? 1.451 18.859 18.393 1 88.19 113 SER A O 1
ATOM 853 N N . GLN A 1 114 ? 0.528 20.231 16.836 1 91.58 114 GLN A N 1
ATOM 854 C CA . GLN A 1 114 ? -0.586 20.588 17.708 1 91.58 114 GLN A CA 1
ATOM 855 C C . GLN A 1 114 ? -1.687 19.533 17.654 1 91.58 114 GLN A C 1
ATOM 857 O O . GLN A 1 114 ? -2.388 19.309 18.643 1 91.58 114 GLN A O 1
ATOM 862 N N . ASP A 1 115 ? -1.834 18.992 16.522 1 92.77 115 ASP A N 1
ATOM 863 C CA . ASP A 1 115 ? -2.86 17.99 16.251 1 92.77 115 ASP A CA 1
ATOM 864 C C . ASP A 1 115 ? -2.444 17.075 15.102 1 92.77 115 ASP A C 1
ATOM 866 O O . ASP A 1 115 ? -2.651 17.404 13.932 1 92.77 115 ASP A O 1
ATOM 870 N N . PRO A 1 116 ? -2.013 15.908 15.461 1 89.59 116 PRO A N 1
ATOM 871 C CA . PRO A 1 116 ? -1.573 15.012 14.39 1 89.59 116 PRO A CA 1
ATOM 872 C C . PRO A 1 116 ? -2.708 14.61 13.451 1 89.59 116 PRO A C 1
ATOM 874 O O . PRO A 1 116 ? -2.458 14.181 12.322 1 89.59 116 PRO A O 1
ATOM 877 N N . GLY A 1 117 ? -3.937 14.799 13.844 1 91.16 117 GLY A N 1
ATOM 878 C CA . GLY A 1 117 ? -5.067 14.517 12.973 1 91.16 117 GLY A CA 1
ATOM 879 C C . GLY A 1 117 ? -5.137 15.435 11.768 1 91.16 117 GLY A C 1
ATOM 880 O O . GLY A 1 117 ? -5.853 15.152 10.805 1 91.16 117 GLY A O 1
ATOM 881 N N . LEU A 1 118 ? -4.396 16.499 11.823 1 92.11 118 LEU A N 1
ATOM 882 C CA . LEU A 1 118 ? -4.439 17.46 10.726 1 92.11 118 LEU A CA 1
ATOM 883 C C . LEU A 1 118 ? -3.556 17.005 9.57 1 92.11 118 LEU A C 1
ATOM 885 O O . LEU A 1 118 ? -3.538 17.635 8.51 1 92.11 118 LEU A O 1
ATOM 889 N N . VAL A 1 119 ? -2.82 15.94 9.726 1 89.28 119 VAL A N 1
ATOM 890 C CA . VAL A 1 119 ? -2.033 15.368 8.64 1 89.28 119 VAL A CA 1
ATOM 891 C C . VAL A 1 119 ? -2.441 13.914 8.415 1 89.28 119 VAL A C 1
ATOM 893 O O . VAL A 1 119 ? -1.591 13.054 8.173 1 89.28 119 VAL A O 1
ATOM 896 N N . ALA A 1 120 ? -3.66 13.752 8.516 1 90.61 120 ALA A N 1
ATOM 897 C CA . ALA A 1 120 ? -4.218 12.405 8.439 1 90.61 120 ALA A CA 1
ATOM 898 C C . ALA A 1 120 ? -4.297 11.925 6.992 1 90.61 120 ALA A C 1
ATOM 900 O O . ALA A 1 120 ? -4.483 12.728 6.075 1 90.61 120 ALA A O 1
ATOM 901 N N . ARG A 1 121 ? -4.135 10.735 6.875 1 93.26 121 ARG A N 1
ATOM 902 C CA . ARG A 1 121 ? -4.379 9.99 5.644 1 93.26 121 ARG A CA 1
ATOM 903 C C . ARG A 1 121 ? -5.342 8.833 5.885 1 93.26 121 ARG A C 1
ATOM 905 O O . ARG A 1 121 ? -5.544 8.414 7.027 1 93.26 121 ARG A O 1
ATOM 912 N N . GLY A 1 122 ? -5.961 8.462 4.849 1 95.22 122 GLY A N 1
ATOM 913 C CA . GLY A 1 122 ? -6.888 7.351 4.99 1 95.22 122 GLY A CA 1
ATOM 914 C C . GLY A 1 122 ? -6.575 6.191 4.063 1 95.22 122 GLY A C 1
ATOM 915 O O . GLY A 1 122 ? -6.279 6.395 2.884 1 95.22 122 GLY A O 1
ATOM 916 N N . ASP A 1 123 ? -6.636 4.994 4.623 1 95.24 123 ASP A N 1
ATOM 917 C CA . ASP A 1 123 ? -6.603 3.76 3.843 1 95.24 123 ASP A CA 1
ATOM 918 C C . ASP A 1 123 ? -7.993 3.403 3.322 1 95.24 123 ASP A C 1
ATOM 920 O O . ASP A 1 123 ? -8.998 3.912 3.82 1 95.24 123 ASP A O 1
ATOM 924 N N . ASN A 1 124 ? -8.03 2.512 2.265 1 94.8 124 ASN A N 1
ATOM 925 C CA . ASN A 1 124 ? -9.34 2.068 1.8 1 94.8 124 ASN A CA 1
ATOM 926 C C . ASN A 1 124 ? -10.265 3.249 1.521 1 94.8 124 ASN A C 1
ATOM 928 O O . ASN A 1 124 ? -11.371 3.318 2.06 1 94.8 124 ASN A O 1
ATOM 932 N N . ALA A 1 125 ? -9.697 4.156 0.745 1 97.04 125 ALA A N 1
ATOM 933 C CA . ALA A 1 125 ? -10.404 5.431 0.671 1 97.04 125 ALA A CA 1
ATOM 934 C C . ALA A 1 125 ? -10.767 5.774 -0.771 1 97.04 125 ALA A C 1
ATOM 936 O O . ALA A 1 125 ? -10.097 5.334 -1.708 1 97.04 125 ALA A O 1
ATOM 937 N N . LEU A 1 126 ? -11.821 6.472 -0.896 1 97.62 126 LEU A N 1
ATOM 938 C CA . LEU A 1 126 ? -12.259 7.167 -2.101 1 97.62 126 LEU A CA 1
ATOM 939 C C . LEU A 1 126 ? -12.279 8.676 -1.882 1 97.62 126 LEU A C 1
ATOM 941 O O . LEU A 1 126 ? -12.673 9.147 -0.812 1 97.62 126 LEU A O 1
ATOM 945 N N . ARG A 1 127 ? -11.845 9.387 -2.944 1 98.18 127 ARG A N 1
ATOM 946 C CA . ARG A 1 127 ? -11.882 10.842 -2.841 1 98.18 127 ARG A CA 1
ATOM 947 C C . ARG A 1 127 ? -12.292 11.475 -4.167 1 98.18 127 ARG A C 1
ATOM 949 O O . ARG A 1 127 ? -11.788 11.093 -5.225 1 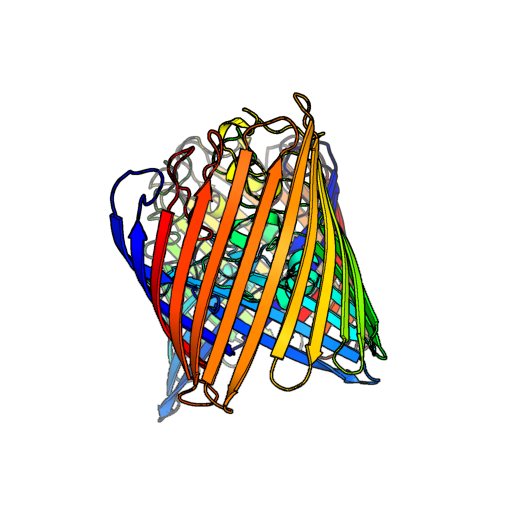98.18 127 ARG A O 1
ATOM 956 N N . TYR A 1 128 ? -13.253 12.329 -4.083 1 98.63 128 TYR A N 1
ATOM 957 C CA . TYR A 1 128 ? -13.672 13.163 -5.205 1 98.63 128 TYR A CA 1
ATOM 958 C C . TYR A 1 128 ? -13.147 14.585 -5.053 1 98.63 128 TYR A C 1
ATOM 960 O O . TYR A 1 128 ? -13.34 15.218 -4.012 1 98.63 128 TYR A O 1
ATOM 968 N N . LEU A 1 129 ? -12.521 15.098 -6.111 1 98.54 129 LEU A N 1
ATOM 969 C CA . LEU A 1 129 ? -11.993 16.458 -6.143 1 98.54 129 LEU A CA 1
ATOM 970 C C . LEU A 1 129 ? -12.646 17.269 -7.256 1 98.54 129 LEU A C 1
ATOM 972 O O . LEU A 1 129 ? -12.875 16.754 -8.353 1 98.54 129 LEU A O 1
ATOM 976 N N . TYR A 1 130 ? -12.97 18.503 -6.945 1 98.49 130 TYR A N 1
ATOM 977 C CA . TYR A 1 130 ? -13.464 19.484 -7.904 1 98.49 130 TYR A CA 1
ATOM 978 C C . TYR A 1 130 ? -12.646 20.769 -7.84 1 98.49 130 TYR A C 1
ATOM 980 O O . TYR A 1 130 ? -12.414 21.31 -6.757 1 98.49 130 TYR A O 1
ATOM 988 N N . HIS A 1 131 ? -12.138 21.26 -8.954 1 97.5 131 HIS A N 1
ATOM 989 C CA . HIS A 1 131 ? -11.418 22.527 -9.033 1 97.5 131 HIS A CA 1
ATOM 990 C C . HIS A 1 131 ? -11.798 23.299 -10.292 1 97.5 131 HIS A C 1
ATOM 992 O O . HIS A 1 131 ? -11.541 22.841 -11.407 1 97.5 131 HIS A O 1
ATOM 998 N N . HIS A 1 132 ? -12.353 24.393 -10.149 1 97.6 132 HIS A N 1
ATOM 999 C CA . HIS A 1 132 ? -12.72 25.251 -11.27 1 97.6 132 HIS A CA 1
ATOM 1000 C C . HIS A 1 132 ? -12.887 26.699 -10.824 1 97.6 132 HIS A C 1
ATOM 1002 O O . HIS A 1 132 ? -13.564 26.973 -9.83 1 97.6 132 HIS A O 1
ATOM 1008 N N . ASP A 1 133 ? -12.257 27.648 -11.536 1 96.82 133 ASP A N 1
ATOM 1009 C CA . ASP A 1 133 ? -12.44 29.086 -11.371 1 96.82 133 ASP A CA 1
ATOM 1010 C C . ASP A 1 133 ? -12.247 29.5 -9.914 1 96.82 133 ASP A C 1
ATOM 1012 O O . ASP A 1 133 ? -13.102 30.174 -9.336 1 96.82 133 ASP A O 1
ATOM 1016 N N . GLY A 1 134 ? -11.241 28.971 -9.273 1 96.88 134 GLY A N 1
ATOM 1017 C CA . GLY A 1 134 ? -10.859 29.37 -7.927 1 96.88 134 GLY A CA 1
ATOM 1018 C C . GLY A 1 134 ? -11.554 28.565 -6.846 1 96.88 134 GLY A C 1
ATOM 1019 O O . GLY A 1 134 ? -11.198 28.658 -5.669 1 96.88 134 GLY A O 1
ATOM 1020 N N . ILE A 1 135 ? -12.557 27.808 -7.235 1 98.26 135 ILE A N 1
ATOM 1021 C CA . ILE A 1 135 ? -13.289 26.986 -6.278 1 98.26 135 ILE A CA 1
ATOM 1022 C C . ILE A 1 135 ? -12.643 25.606 -6.183 1 98.26 135 ILE A C 1
ATOM 1024 O O . ILE A 1 135 ? -12.347 24.981 -7.203 1 98.26 135 ILE A O 1
ATOM 1028 N N . LYS A 1 136 ? -12.421 25.199 -5.009 1 97.73 136 LYS A N 1
ATOM 1029 C CA . LYS A 1 136 ? -11.939 23.851 -4.725 1 97.73 136 LYS A CA 1
ATOM 1030 C C . LYS A 1 136 ? -12.882 23.12 -3.773 1 97.73 136 LYS A C 1
ATOM 1032 O O . LYS A 1 136 ? -13.316 23.683 -2.767 1 97.73 136 LYS A O 1
ATOM 1037 N N . ALA A 1 137 ? -13.235 21.93 -4.094 1 98.39 137 ALA A N 1
ATOM 1038 C CA . ALA A 1 137 ? -14.067 21.095 -3.232 1 98.39 137 ALA A CA 1
ATOM 1039 C C . ALA A 1 137 ? -13.56 19.656 -3.207 1 98.39 137 ALA A C 1
ATOM 1041 O O . ALA A 1 137 ? -12.946 19.19 -4.171 1 98.39 137 ALA A O 1
ATOM 1042 N N . SER A 1 138 ? -13.806 19.045 -2.147 1 98.2 138 SER A N 1
ATOM 1043 C CA . SER A 1 138 ? -13.398 17.648 -2.036 1 98.2 138 SER A CA 1
ATOM 1044 C C . SER A 1 138 ? -14.331 16.872 -1.112 1 98.2 138 SER A C 1
ATOM 1046 O O . SER A 1 138 ? -14.829 17.416 -0.125 1 98.2 138 SER A O 1
ATOM 1048 N N . LEU A 1 139 ? -14.645 15.703 -1.436 1 98.67 139 LEU A N 1
ATOM 1049 C CA . LEU A 1 139 ? -15.313 14.708 -0.605 1 98.67 139 LEU A CA 1
ATOM 1050 C C . LEU A 1 139 ? -14.429 13.48 -0.412 1 98.67 139 LEU A C 1
ATOM 1052 O O . LEU A 1 139 ? -13.819 12.993 -1.366 1 98.67 139 LEU A O 1
ATOM 1056 N N . PHE A 1 140 ? -14.342 13.04 0.817 1 98.33 140 PHE A N 1
ATOM 1057 C CA . PHE A 1 140 ? -13.461 11.941 1.19 1 98.33 140 PHE A CA 1
ATOM 1058 C C . PHE A 1 140 ? -14.199 10.921 2.048 1 98.33 140 PHE A C 1
ATOM 1060 O O . PHE A 1 140 ? -14.956 11.292 2.948 1 98.33 140 PHE A O 1
ATOM 1067 N N . TYR A 1 141 ? -14.012 9.643 1.735 1 97.85 141 TYR A N 1
ATOM 1068 C CA . TYR A 1 141 ? -14.58 8.554 2.521 1 97.85 141 TYR A CA 1
ATOM 1069 C C . TYR A 1 141 ? -13.6 7.392 2.63 1 97.85 141 TYR A C 1
ATOM 1071 O O . TYR A 1 141 ? -13.108 6.89 1.617 1 97.85 141 TYR A O 1
ATOM 1079 N N . SER A 1 142 ? -13.332 6.97 3.832 1 96.36 142 SER A N 1
ATOM 1080 C CA . SER A 1 142 ? -12.488 5.807 4.085 1 96.36 142 SER A CA 1
ATOM 1081 C C . SER A 1 142 ? -13.263 4.709 4.806 1 96.36 142 SER A C 1
ATOM 1083 O O . SER A 1 142 ? -13.902 4.962 5.829 1 96.36 142 SER A O 1
ATOM 1085 N N . LEU A 1 143 ? -13.142 3.48 4.354 1 90.42 143 LEU A N 1
ATOM 1086 C CA . LEU A 1 143 ? -13.799 2.314 4.935 1 90.42 143 LEU A CA 1
ATOM 1087 C C . LEU A 1 143 ? -12.912 1.661 5.99 1 90.42 143 LEU A C 1
ATOM 1089 O O . LEU A 1 143 ? -13.263 0.614 6.539 1 90.42 143 LEU A O 1
ATOM 1093 N N . GLY A 1 144 ? -11.873 2.159 6.319 1 86.78 144 GLY A N 1
ATOM 1094 C CA . GLY A 1 144 ? -10.818 1.786 7.248 1 86.78 144 GLY A CA 1
ATOM 1095 C C . GLY A 1 144 ? -9.621 2.716 7.195 1 86.78 144 GLY A C 1
ATOM 1096 O O . GLY A 1 144 ? -8.721 2.532 6.372 1 86.78 144 GLY A O 1
ATOM 1097 N N . VAL A 1 145 ? -9.588 3.572 8.036 1 77.35 145 VAL A N 1
ATOM 1098 C CA . VAL A 1 145 ? -8.737 4.748 7.884 1 77.35 145 VAL A CA 1
ATOM 1099 C C . VAL A 1 145 ? -7.284 4.375 8.169 1 77.35 145 VAL A C 1
ATOM 1101 O O . VAL A 1 145 ? -6.362 4.971 7.608 1 77.35 145 VAL A O 1
ATOM 1104 N N . ASP A 1 146 ? -6.992 3.485 9.095 1 78.29 146 ASP A N 1
ATOM 1105 C CA . ASP A 1 146 ? -5.613 3.107 9.387 1 78.29 146 ASP A CA 1
ATOM 1106 C C . ASP A 1 146 ? -5.495 1.603 9.623 1 78.29 146 ASP A C 1
ATOM 1108 O O . ASP A 1 146 ? -5.684 1.129 10.745 1 78.29 146 ASP A O 1
ATOM 1112 N N . GLU A 1 147 ? -4.975 0.962 8.676 1 74.81 147 GLU A N 1
ATOM 1113 C CA . GLU A 1 147 ? -4.992 -0.497 8.692 1 74.81 147 GLU A CA 1
ATOM 1114 C C . GLU A 1 147 ? -3.762 -1.055 9.403 1 74.81 147 GLU A C 1
ATOM 1116 O O . GLU A 1 147 ? -3.633 -2.27 9.569 1 74.81 147 GLU A O 1
ATOM 1121 N N . ILE A 1 148 ? -2.945 -0.162 9.871 1 75.79 148 ILE A N 1
ATOM 1122 C CA . ILE A 1 148 ? -1.738 -0.75 10.441 1 75.79 148 ILE A CA 1
ATOM 1123 C C . ILE A 1 148 ? -1.567 -0.28 11.884 1 75.79 148 ILE A C 1
ATOM 1125 O O . ILE A 1 148 ? -0.853 -0.909 12.668 1 75.79 148 ILE A O 1
ATOM 1129 N N . ALA A 1 149 ? -2.143 0.869 12.262 1 82.37 149 ALA A N 1
ATOM 1130 C CA . ALA A 1 149 ? -1.999 1.376 13.625 1 82.37 149 ALA A CA 1
ATOM 1131 C C . ALA A 1 149 ? -3.026 0.742 14.558 1 82.37 149 ALA A C 1
ATOM 1133 O O . ALA A 1 149 ? -4.218 0.699 14.242 1 82.37 149 ALA A O 1
ATOM 1134 N N . PRO A 1 150 ? -2.608 0.333 15.707 1 89.34 150 PRO A N 1
ATOM 1135 C CA . PRO A 1 150 ? -3.571 -0.21 16.668 1 89.34 150 PRO A CA 1
ATOM 1136 C C . PRO A 1 150 ? -4.436 0.872 17.312 1 89.34 150 PRO A C 1
ATOM 1138 O O . PRO A 1 150 ? -3.947 1.967 17.601 1 89.34 150 PRO A O 1
ATOM 1141 N N . PRO A 1 151 ? -5.682 0.577 17.528 1 92.8 151 PRO A N 1
ATOM 1142 C CA . PRO A 1 151 ? -6.483 1.497 18.339 1 92.8 151 PRO A CA 1
ATOM 1143 C C . PRO A 1 151 ? -5.984 1.603 19.778 1 92.8 151 PRO A C 1
ATOM 1145 O O . PRO A 1 151 ? -5.236 0.738 20.241 1 92.8 151 PRO A O 1
ATOM 1148 N N . ILE A 1 152 ? -6.397 2.672 20.382 1 93.38 152 ILE A N 1
ATOM 1149 C CA . ILE A 1 152 ? -6.023 2.902 21.773 1 93.38 152 ILE A CA 1
ATOM 1150 C C . ILE A 1 152 ? -6.454 1.71 22.626 1 93.38 152 ILE A C 1
ATOM 1152 O O . ILE A 1 152 ? -7.628 1.332 22.628 1 93.38 152 ILE A O 1
ATOM 1156 N N . GLY A 1 153 ? -5.521 1.11 23.371 1 92.39 153 GLY A N 1
ATOM 1157 C CA . GLY A 1 153 ? -5.81 0.043 24.316 1 92.39 153 GLY A CA 1
ATOM 1158 C C . GLY A 1 153 ? -5.856 -1.329 23.67 1 92.39 153 GLY A C 1
ATOM 1159 O O . GLY A 1 153 ? -6.189 -2.319 24.325 1 92.39 153 GLY A O 1
ATOM 1160 N N . ARG A 1 154 ? -5.57 -1.42 22.372 1 88.37 154 ARG A N 1
ATOM 1161 C CA . ARG A 1 154 ? -5.549 -2.716 21.7 1 88.37 154 ARG A CA 1
ATOM 1162 C C . ARG A 1 154 ? -4.118 -3.184 21.458 1 88.37 154 ARG A C 1
ATOM 1164 O O . ARG A 1 154 ? -3.176 -2.395 21.558 1 88.37 154 ARG A O 1
ATOM 1171 N N . ALA A 1 155 ? -4.063 -4.447 21.236 1 78.95 155 ALA A N 1
ATOM 1172 C CA . ALA A 1 155 ? -2.752 -5.066 21.063 1 78.95 155 ALA A CA 1
ATOM 1173 C C . ALA A 1 155 ? -2.084 -4.585 19.778 1 78.95 155 ALA A C 1
ATOM 1175 O O . ALA A 1 155 ? -2.764 -4.232 18.811 1 78.95 155 ALA A O 1
ATOM 1176 N N . ALA A 1 156 ? -0.728 -4.656 19.892 1 71 156 ALA A N 1
ATOM 1177 C CA . ALA A 1 156 ? 0.061 -4.345 18.703 1 71 156 ALA A CA 1
ATOM 1178 C C . ALA A 1 156 ? -0.33 -5.244 17.534 1 71 156 ALA A C 1
ATOM 1180 O O . ALA A 1 156 ? -0.546 -6.446 17.713 1 71 156 ALA A O 1
ATOM 1181 N N . GLY A 1 157 ? -0.503 -4.689 16.479 1 67.47 157 GLY A N 1
ATOM 1182 C CA . GLY A 1 157 ? -0.892 -5.446 15.3 1 67.47 157 GLY A CA 1
ATOM 1183 C C . GLY A 1 157 ? -2.382 -5.389 15.019 1 67.47 157 GLY A C 1
ATOM 1184 O O . GLY A 1 157 ? -2.828 -5.755 13.93 1 67.47 157 GLY A O 1
ATOM 1185 N N . ALA A 1 158 ? -3.145 -4.934 16.018 1 78.26 158 ALA A N 1
ATOM 1186 C CA . ALA A 1 158 ? -4.566 -4.734 15.748 1 78.26 158 ALA A CA 1
ATOM 1187 C C . ALA A 1 158 ? -4.782 -3.576 14.777 1 78.26 158 ALA A C 1
ATOM 1189 O O . ALA A 1 158 ? -4.066 -2.574 14.827 1 78.26 158 ALA A O 1
ATOM 1190 N N . ALA A 1 159 ? -5.537 -3.803 13.81 1 74.85 159 ALA A N 1
ATOM 1191 C CA . ALA A 1 159 ? -5.817 -2.746 12.842 1 74.85 159 ALA A CA 1
ATOM 1192 C C . ALA A 1 159 ? -7.064 -1.959 13.235 1 74.85 159 ALA A C 1
ATOM 1194 O O . ALA A 1 159 ? -8.011 -2.521 13.791 1 74.85 159 ALA A O 1
ATOM 1195 N N . SER A 1 160 ? -6.876 -0.592 13.052 1 78.6 160 SER A N 1
ATOM 1196 C CA . SER A 1 160 ? -8.086 0.212 13.191 1 78.6 160 SER A CA 1
ATOM 1197 C C . SER A 1 160 ? -9.042 -0.022 12.027 1 78.6 160 SER A C 1
ATOM 1199 O O . SER A 1 160 ? -8.613 -0.127 10.876 1 78.6 160 SER A O 1
ATOM 1201 N N . ARG A 1 161 ? -10.274 -0.151 12.315 1 82.63 161 ARG A N 1
ATOM 1202 C CA . ARG A 1 161 ? -11.316 -0.274 11.3 1 82.63 161 ARG A CA 1
ATOM 1203 C C . ARG A 1 161 ? -12.235 0.943 11.31 1 82.63 161 ARG A C 1
ATOM 1205 O O . ARG A 1 161 ? -13.401 0.85 10.921 1 82.63 161 ARG A O 1
ATOM 1212 N N . SER A 1 162 ? -11.674 2.037 11.836 1 92.43 162 SER A N 1
ATOM 1213 C CA . SER A 1 162 ? -12.491 3.245 11.888 1 92.43 162 SER A CA 1
ATOM 1214 C C . SER A 1 162 ? -12.835 3.74 10.487 1 92.43 162 SER A C 1
ATOM 1216 O O . SER A 1 162 ? -12.049 3.57 9.553 1 92.43 162 SER A O 1
ATOM 1218 N N . LYS A 1 163 ? -13.997 4.334 10.385 1 94.42 163 LYS A N 1
ATOM 1219 C CA . LYS A 1 163 ? -14.414 5.002 9.156 1 94.42 163 LYS A CA 1
ATOM 1220 C C . LYS A 1 163 ? -14.197 6.51 9.248 1 94.42 163 LYS A C 1
ATOM 1222 O O . LYS A 1 163 ? -14.192 7.076 10.344 1 94.42 163 LYS A O 1
ATOM 1227 N N . ASP A 1 164 ? -13.988 7.109 8.169 1 97 164 ASP A N 1
ATOM 1228 C CA . ASP A 1 164 ? -13.745 8.548 8.133 1 97 164 ASP A CA 1
ATOM 1229 C C . ASP A 1 164 ? -14.507 9.205 6.984 1 97 164 ASP A C 1
ATOM 1231 O O . ASP A 1 164 ? -14.529 8.682 5.868 1 97 164 ASP A O 1
ATOM 1235 N N . VAL A 1 165 ? -15.201 10.234 7.259 1 98.11 165 VAL A N 1
ATOM 1236 C CA . VAL A 1 165 ? -15.805 11.093 6.246 1 98.11 165 VAL A CA 1
ATOM 1237 C C . VAL A 1 165 ? -15.267 12.515 6.385 1 98.11 165 VAL A C 1
ATOM 1239 O O . VAL A 1 165 ? -15.113 13.021 7.499 1 98.11 165 VAL A O 1
ATOM 1242 N N . ALA A 1 166 ? -14.875 13.138 5.302 1 98.53 166 ALA A N 1
ATOM 1243 C CA . ALA A 1 166 ? -14.377 14.51 5.332 1 98.53 166 ALA A CA 1
ATOM 1244 C C . ALA A 1 166 ? -14.813 15.28 4.088 1 98.53 166 ALA A C 1
ATOM 1246 O O . ALA A 1 166 ? -15.132 14.679 3.059 1 98.53 166 ALA A O 1
ATOM 1247 N N . ALA A 1 167 ? -14.893 16.551 4.208 1 98.7 167 ALA A N 1
ATOM 1248 C CA . ALA A 1 167 ? -15.258 17.456 3.121 1 98.7 167 ALA A CA 1
ATOM 1249 C C . ALA A 1 167 ? -14.507 18.779 3.233 1 98.7 167 ALA A C 1
ATOM 1251 O O . ALA A 1 167 ? -14.2 19.234 4.338 1 98.7 167 ALA A O 1
ATOM 1252 N N . GLN A 1 168 ? -14.241 19.399 2.164 1 98.69 168 GLN A N 1
ATOM 1253 C CA . GLN A 1 168 ? -13.59 20.703 2.088 1 98.69 168 GLN A CA 1
ATOM 1254 C C . GLN A 1 168 ? -14.274 21.6 1.061 1 98.69 168 GLN A C 1
ATOM 1256 O O . GLN A 1 168 ? -14.681 21.134 -0.006 1 98.69 168 GLN A O 1
ATOM 1261 N N . LEU A 1 169 ? -14.426 22.809 1.349 1 98.73 169 LEU A N 1
ATOM 1262 C CA . LEU A 1 169 ? -14.754 23.884 0.419 1 98.73 169 LEU A CA 1
ATOM 1263 C C . LEU A 1 169 ? -13.722 25.004 0.496 1 98.73 169 LEU A C 1
ATOM 1265 O O . LEU A 1 169 ? -13.435 25.516 1.58 1 98.73 169 LEU A O 1
ATOM 1269 N N . GLY A 1 170 ? -13.108 25.358 -0.63 1 98.37 170 GLY A N 1
ATOM 1270 C CA . GLY A 1 170 ? -12.091 26.396 -0.693 1 98.37 170 GLY A CA 1
ATOM 1271 C C . GLY A 1 170 ? -12.327 27.395 -1.811 1 98.37 170 GLY A C 1
ATOM 1272 O O . GLY A 1 170 ? -13.065 27.113 -2.757 1 98.37 170 GLY A O 1
ATOM 1273 N N . TYR A 1 171 ? -11.743 28.462 -1.635 1 98.16 171 TYR A N 1
ATOM 1274 C CA . TYR A 1 171 ? -11.776 29.539 -2.618 1 98.16 171 TYR A CA 1
ATOM 1275 C C . TYR A 1 171 ? -10.444 30.278 -2.662 1 98.16 171 TYR A C 1
ATOM 1277 O O . TYR A 1 171 ? -9.828 30.522 -1.621 1 98.16 171 TYR A O 1
ATOM 1285 N N . GLN A 1 172 ? -9.995 30.553 -3.839 1 97.44 172 GLN A N 1
ATOM 1286 C CA . GLN A 1 172 ? -8.768 31.326 -3.998 1 97.44 172 GLN A CA 1
ATOM 1287 C C . GLN A 1 172 ? -8.881 32.304 -5.164 1 97.44 172 GLN A C 1
ATOM 1289 O O . GLN A 1 172 ? -9.23 31.911 -6.279 1 97.44 172 GLN A O 1
ATOM 1294 N N . ARG A 1 173 ? -8.631 33.569 -4.915 1 96.55 173 ARG A N 1
ATOM 1295 C CA . ARG A 1 173 ? -8.644 34.612 -5.936 1 96.55 173 ARG A CA 1
ATOM 1296 C C . ARG A 1 173 ? -7.897 35.853 -5.46 1 96.55 173 ARG A C 1
ATOM 1298 O O . ARG A 1 173 ? -8.092 36.307 -4.331 1 96.55 173 ARG A O 1
ATOM 1305 N N . ASP A 1 174 ? -7.064 36.429 -6.323 1 94.76 174 ASP A N 1
ATOM 1306 C CA . ASP A 1 174 ? -6.454 37.742 -6.133 1 94.76 174 ASP A CA 1
ATOM 1307 C C . ASP A 1 174 ? -5.755 37.832 -4.779 1 94.76 174 ASP A C 1
ATOM 1309 O O . ASP A 1 174 ? -5.981 38.776 -4.019 1 94.76 174 ASP A O 1
ATOM 1313 N N . GLY A 1 175 ? -5.003 36.796 -4.367 1 94.69 175 GLY A N 1
ATOM 1314 C CA . GLY A 1 175 ? -4.189 36.815 -3.162 1 94.69 175 GLY A CA 1
ATOM 1315 C C . GLY A 1 175 ? -4.936 36.341 -1.93 1 94.69 175 GLY A C 1
ATOM 1316 O O . GLY A 1 175 ? -4.34 36.17 -0.864 1 94.69 175 GLY A O 1
ATOM 1317 N N . LEU A 1 176 ? -6.217 36.154 -2.056 1 97.89 176 LEU A N 1
ATOM 1318 C CA . LEU A 1 176 ? -7.039 35.645 -0.964 1 97.89 176 LEU A CA 1
ATOM 1319 C C . LEU A 1 176 ? -7.292 34.15 -1.124 1 97.89 176 LEU A C 1
ATOM 1321 O O . LEU A 1 176 ? -7.597 33.682 -2.224 1 97.89 176 LEU A O 1
ATOM 1325 N N . ALA A 1 177 ? -7.132 33.455 -0.092 1 98.4 177 ALA A N 1
ATOM 1326 C CA . ALA A 1 177 ? -7.49 32.04 -0.052 1 98.4 177 ALA A CA 1
ATOM 1327 C C . ALA A 1 177 ? -8.291 31.711 1.205 1 98.4 177 ALA A C 1
ATOM 1329 O O . ALA A 1 177 ? -7.975 32.197 2.294 1 98.4 177 ALA A O 1
ATOM 1330 N N . LEU A 1 178 ? -9.35 30.977 1.068 1 98.74 178 LEU A N 1
ATOM 1331 C CA . LEU A 1 178 ? -10.219 30.531 2.152 1 98.74 178 LEU A CA 1
ATOM 1332 C C . LEU A 1 178 ? -10.412 29.019 2.106 1 98.74 178 LEU A C 1
ATOM 1334 O O . LEU A 1 178 ? -10.386 28.418 1.029 1 98.74 178 LEU A O 1
ATOM 1338 N N . SER A 1 179 ? -10.581 28.424 3.243 1 98.66 179 SER A N 1
ATOM 1339 C CA . SER A 1 179 ? -10.867 26.994 3.294 1 98.66 179 SER A CA 1
ATOM 1340 C C . SER A 1 179 ? -11.714 26.643 4.513 1 98.66 179 SER A C 1
ATOM 1342 O O . SER A 1 179 ? -11.489 27.17 5.604 1 98.66 179 SER A O 1
ATOM 1344 N N . LEU A 1 180 ? -12.713 25.908 4.345 1 98.84 180 LEU A N 1
ATOM 1345 C CA . LEU A 1 180 ? -13.51 25.259 5.381 1 98.84 180 LEU A CA 1
ATOM 1346 C C . LEU A 1 180 ? -13.445 23.742 5.245 1 98.84 180 LEU A C 1
ATOM 1348 O O . LEU A 1 180 ? -13.741 23.196 4.18 1 98.84 180 LEU A O 1
ATOM 1352 N N . VAL A 1 181 ? -13.046 23.051 6.337 1 98.76 181 VAL A N 1
ATOM 1353 C CA . VAL A 1 181 ? -12.895 21.601 6.285 1 98.76 181 VAL A CA 1
ATOM 1354 C C . VAL A 1 181 ? -13.662 20.96 7.44 1 98.76 181 VAL A C 1
ATOM 1356 O O . VAL A 1 181 ? -13.628 21.457 8.568 1 98.76 181 VAL A O 1
ATOM 1359 N N . PHE A 1 182 ? -14.378 19.993 7.129 1 98.69 182 PHE A N 1
ATOM 1360 C CA . PHE A 1 182 ? -15.014 19.106 8.095 1 98.69 182 PHE A CA 1
ATOM 1361 C C . PHE A 1 182 ? -14.418 17.705 8.018 1 98.69 182 PHE A C 1
ATOM 1363 O O . PHE A 1 182 ? -14.183 17.184 6.926 1 98.69 182 PHE A O 1
ATOM 1370 N N . ASP A 1 183 ? -14.136 17.094 9.143 1 98.41 183 ASP A N 1
ATOM 1371 C CA . ASP A 1 183 ? -13.649 15.721 9.224 1 98.41 183 ASP A CA 1
ATOM 1372 C C . ASP A 1 183 ? -14.238 15 10.435 1 98.41 183 ASP A C 1
ATOM 1374 O O . ASP A 1 183 ? -14.312 15.567 11.526 1 98.41 183 ASP A O 1
ATOM 1378 N N . ARG A 1 184 ? -14.659 13.757 10.237 1 98.23 184 ARG A N 1
ATOM 1379 C CA . ARG A 1 184 ? -15.157 12.93 11.332 1 98.23 184 ARG A CA 1
ATOM 1380 C C . ARG A 1 184 ? -14.672 11.49 11.194 1 98.23 184 ARG A C 1
ATOM 1382 O O . ARG A 1 184 ? -14.997 10.811 10.218 1 98.23 184 ARG A O 1
ATOM 1389 N N . THR A 1 185 ? -13.961 11.084 12.161 1 96.72 185 THR A N 1
ATOM 1390 C CA . THR A 1 185 ? -13.533 9.694 12.279 1 96.72 185 THR A CA 1
ATOM 1391 C C . THR A 1 185 ? -14.325 8.976 13.368 1 96.72 185 THR A C 1
ATOM 1393 O O . THR A 1 185 ? -14.506 9.509 14.465 1 96.72 185 THR A O 1
ATOM 1396 N N . GLN A 1 186 ? -14.838 7.8 13.011 1 95.87 186 GLN A N 1
ATOM 1397 C CA . GLN A 1 186 ? -15.664 7.056 13.956 1 95.87 186 GLN A CA 1
ATOM 1398 C C . GLN A 1 186 ? -15.199 5.607 14.07 1 95.87 186 GLN A C 1
ATOM 1400 O O . GLN A 1 186 ? -14.931 4.954 13.059 1 95.87 186 GLN A O 1
ATOM 1405 N N . GLY A 1 187 ? -15.139 5.086 15.245 1 93.77 187 GLY A N 1
ATOM 1406 C CA . GLY A 1 187 ? -14.686 3.74 15.556 1 93.77 187 GLY A CA 1
ATOM 1407 C C . GLY A 1 187 ? -13.613 3.704 16.627 1 93.77 187 GLY A C 1
ATOM 1408 O O . GLY A 1 187 ? -13.371 4.704 17.305 1 93.77 187 GLY A O 1
ATOM 1409 N N . PRO A 1 188 ? -13.064 2.461 16.829 1 93.25 188 PRO A N 1
ATOM 1410 C CA . PRO A 1 188 ? -11.886 2.492 17.698 1 93.25 188 PRO A CA 1
ATOM 1411 C C . PRO A 1 188 ? -10.765 3.367 17.141 1 93.25 188 PRO A C 1
ATOM 1413 O O . PRO A 1 188 ? -10.258 3.105 16.048 1 93.25 188 PRO A O 1
ATOM 1416 N N . LEU A 1 189 ? -10.487 4.343 17.845 1 94.41 189 LEU A N 1
ATOM 1417 C CA . LEU A 1 189 ? -9.583 5.39 17.38 1 94.41 189 LEU A CA 1
ATOM 1418 C C . LEU A 1 189 ? -8.142 5.075 17.766 1 94.41 189 LEU A C 1
ATOM 1420 O O . LEU A 1 189 ? -7.885 4.562 18.858 1 94.41 189 LEU A O 1
ATOM 1424 N N . THR A 1 190 ? -7.303 5.378 16.874 1 93.18 190 THR A N 1
ATOM 1425 C CA . THR A 1 190 ? -5.891 5.443 17.233 1 93.18 190 THR A CA 1
ATOM 1426 C C . THR A 1 190 ? -5.59 6.718 18.015 1 93.18 190 THR A C 1
ATOM 1428 O O . THR A 1 190 ? -6.431 7.617 18.095 1 93.18 190 THR A O 1
ATOM 1431 N N . VAL A 1 191 ? -4.394 6.807 18.531 1 89.95 191 VAL A N 1
ATOM 1432 C CA . VAL A 1 191 ? -4.003 7.982 19.303 1 89.95 191 VAL A CA 1
ATOM 1433 C C . VAL A 1 191 ? -4.032 9.22 18.41 1 89.95 191 VAL A C 1
ATOM 1435 O O . VAL A 1 191 ? -4.518 10.277 18.819 1 89.95 191 VAL A O 1
ATOM 1438 N N . SER A 1 192 ? -3.505 9.137 17.175 1 90.26 192 SER A N 1
ATOM 1439 C CA . SER A 1 192 ? -3.466 10.269 16.254 1 90.26 192 SER A CA 1
ATOM 1440 C C . SER A 1 192 ? -4.872 10.71 15.861 1 90.26 192 SER A C 1
ATOM 1442 O O . SER A 1 192 ? -5.131 11.904 15.698 1 90.26 192 SER A O 1
ATOM 1444 N N . GLN A 1 193 ? -5.787 9.761 15.7 1 92.82 193 GLN A N 1
ATOM 1445 C CA . GLN A 1 193 ? -7.17 10.073 15.352 1 92.82 193 GLN A CA 1
ATOM 1446 C C . GLN A 1 193 ? -7.883 10.773 16.506 1 92.82 193 GLN A C 1
ATOM 1448 O O . GLN A 1 193 ? -8.633 11.727 16.291 1 92.82 193 GLN A O 1
ATOM 1453 N N . HIS A 1 194 ? -7.63 10.26 17.697 1 93.69 194 HIS A N 1
ATOM 1454 C CA . HIS A 1 194 ? -8.178 10.873 18.901 1 93.69 194 HIS A CA 1
ATOM 1455 C C . HIS A 1 194 ? -7.698 12.313 19.054 1 93.69 194 HIS A C 1
ATOM 1457 O O . HIS A 1 194 ? -8.481 13.199 19.402 1 93.69 194 HIS A O 1
ATOM 1463 N N . GLY A 1 195 ? -6.466 12.527 18.812 1 92.1 195 GLY A N 1
ATOM 1464 C CA . GLY A 1 195 ? -5.858 13.842 18.697 1 92.1 195 GLY A CA 1
ATOM 1465 C C . GLY A 1 195 ? -5.538 14.472 20.039 1 92.1 195 GLY A C 1
ATOM 1466 O O . GLY A 1 195 ? -4.418 14.938 20.261 1 92.1 195 GLY A O 1
ATOM 1467 N N . ILE A 1 196 ? -6.451 14.452 21.03 1 92.79 196 ILE A N 1
ATOM 1468 C CA . ILE A 1 196 ? -6.319 15.202 22.274 1 92.79 196 ILE A CA 1
ATOM 1469 C C . ILE A 1 196 ? -5.243 14.564 23.15 1 92.79 196 ILE A C 1
ATOM 1471 O O . ILE A 1 196 ? -4.629 15.238 23.98 1 92.79 196 ILE A O 1
ATOM 1475 N N . GLY A 1 197 ? -5.013 13.321 22.983 1 90.07 197 GLY A N 1
ATOM 1476 C CA . GLY A 1 197 ? -4.005 12.627 23.767 1 90.07 197 GLY A CA 1
ATOM 1477 C C . GLY A 1 197 ? -2.607 13.181 23.566 1 90.07 197 GLY A C 1
ATOM 1478 O O . GLY A 1 197 ? -1.765 13.095 24.462 1 90.07 197 GLY A O 1
ATOM 1479 N N . TYR A 1 198 ? -2.35 13.767 22.434 1 88.21 198 TYR A N 1
ATOM 1480 C CA . TYR A 1 198 ? -1.059 14.391 22.165 1 88.21 198 TYR A CA 1
ATOM 1481 C C . TYR A 1 198 ? -0.897 15.678 22.967 1 88.21 198 TYR A C 1
ATOM 1483 O O . TYR A 1 198 ? 0.219 16.052 23.334 1 88.21 198 TYR A O 1
ATOM 1491 N N . LEU A 1 199 ? -2.008 16.3 23.136 1 92.59 199 LEU A N 1
ATOM 1492 C CA . LEU A 1 199 ? -2.042 17.522 23.931 1 92.59 199 LEU A CA 1
ATOM 1493 C C . LEU A 1 199 ? -1.949 17.204 25.42 1 92.59 199 LEU A C 1
ATOM 1495 O O . LEU A 1 199 ? -1.216 17.868 26.156 1 92.59 199 LEU A O 1
ATOM 1499 N N . ALA A 1 200 ? -2.677 16.222 25.79 1 94.93 200 ALA A N 1
ATOM 1500 C CA . ALA A 1 200 ? -2.758 15.797 27.185 1 94.93 200 ALA A CA 1
ATOM 1501 C C . ALA A 1 200 ? -2.951 14.287 27.287 1 94.93 200 ALA A C 1
ATOM 1503 O O . ALA A 1 200 ? -4.082 13.796 27.258 1 94.93 200 ALA A O 1
ATOM 1504 N N . PRO A 1 201 ? -1.863 13.544 27.561 1 92.37 201 PRO A N 1
ATOM 1505 C CA . PRO A 1 201 ? -1.941 12.083 27.61 1 92.37 201 PRO A CA 1
ATOM 1506 C C . PRO A 1 201 ? -2.969 11.58 28.622 1 92.37 201 PRO A C 1
ATOM 1508 O O . PRO A 1 201 ? -3.551 10.509 28.435 1 92.37 201 PRO A O 1
ATOM 1511 N N . SER A 1 202 ? -3.238 12.331 29.662 1 93.52 202 SER A N 1
ATOM 1512 C CA . SER A 1 202 ? -4.154 11.917 30.719 1 93.52 202 SER A CA 1
ATOM 1513 C C . SER A 1 202 ? -5.591 11.85 30.212 1 93.52 202 SER A C 1
ATOM 1515 O O . SER A 1 202 ? -6.464 11.286 30.874 1 93.52 202 SER A O 1
ATOM 1517 N N . LEU A 1 203 ? -5.821 12.429 29.031 1 94.36 203 LEU A N 1
ATOM 1518 C CA . LEU A 1 203 ? -7.184 12.459 28.511 1 94.36 203 LEU A CA 1
ATOM 1519 C C . LEU A 1 203 ? -7.438 11.273 27.586 1 94.36 203 LEU A C 1
ATOM 1521 O O . LEU A 1 203 ? -8.544 11.114 27.064 1 94.36 203 LEU A O 1
ATOM 1525 N N . LEU A 1 204 ? -6.476 10.49 27.326 1 93.75 204 LEU A N 1
ATOM 1526 C CA . LEU A 1 204 ? -6.666 9.284 26.526 1 93.75 204 LEU A CA 1
ATOM 1527 C C . LEU A 1 204 ? -7.468 8.241 27.297 1 93.75 204 LEU A C 1
ATOM 1529 O O . LEU A 1 204 ? -7.187 7.976 28.468 1 93.75 204 LEU A O 1
ATOM 1533 N N . PRO A 1 205 ? -8.452 7.703 26.652 1 94.25 205 PRO A N 1
ATOM 1534 C CA . PRO A 1 205 ? -9.094 6.565 27.315 1 94.25 205 PRO A CA 1
ATOM 1535 C C . PRO A 1 205 ? -8.191 5.336 27.383 1 94.25 205 PRO A C 1
ATOM 1537 O O . PRO A 1 205 ? -7.238 5.221 26.608 1 94.25 205 PRO A O 1
ATOM 1540 N N . THR A 1 206 ? -8.534 4.454 28.275 1 93.41 206 THR A N 1
ATOM 1541 C CA . THR A 1 206 ? -7.777 3.214 28.401 1 93.41 206 THR A CA 1
ATOM 1542 C C . THR A 1 206 ? -7.951 2.346 27.158 1 93.41 206 THR A C 1
ATOM 1544 O O . THR A 1 206 ? -7.018 1.656 26.741 1 93.41 206 THR A O 1
ATOM 1547 N N . ARG A 1 207 ? -9.141 2.408 26.643 1 93.93 207 ARG A N 1
ATOM 1548 C CA . ARG A 1 207 ? -9.466 1.671 25.427 1 93.93 207 ARG A CA 1
ATOM 1549 C C . ARG A 1 207 ? -10.477 2.435 24.577 1 93.93 207 ARG A C 1
ATOM 1551 O O . ARG A 1 207 ? -11.425 3.019 25.106 1 93.93 207 ARG A O 1
ATOM 1558 N N . SER A 1 208 ? -10.22 2.452 23.312 1 93.95 208 SER A N 1
ATOM 1559 C CA . SER A 1 208 ? -11.184 3.065 22.405 1 93.95 208 SER A CA 1
ATOM 1560 C C . SER A 1 208 ? -12.244 2.061 21.965 1 93.95 208 SER A C 1
ATOM 1562 O O . SER A 1 208 ? -11.935 0.895 21.707 1 93.95 208 SER A O 1
ATOM 1564 N N . ASP A 1 209 ? -13.468 2.524 21.772 1 92.74 209 ASP A N 1
ATOM 1565 C CA . ASP A 1 209 ? -14.61 1.686 21.422 1 92.74 209 ASP A CA 1
ATOM 1566 C C . ASP A 1 209 ? -15.151 2.044 20.039 1 92.74 209 ASP A C 1
ATOM 1568 O O . ASP A 1 209 ? -14.88 3.13 19.523 1 92.74 209 ASP A O 1
ATOM 1572 N N . PRO A 1 210 ? -16.022 1.157 19.428 1 90.68 210 PRO A N 1
ATOM 1573 C CA . PRO A 1 210 ? -16.566 1.402 18.09 1 90.68 210 PRO A CA 1
ATOM 1574 C C . PRO A 1 210 ? -17.423 2.663 18.023 1 90.68 210 PRO A C 1
ATOM 1576 O O . PRO A 1 210 ? -17.605 3.234 16.944 1 90.68 210 PRO A O 1
ATOM 1579 N N . GLY A 1 211 ? -17.946 3.119 19.097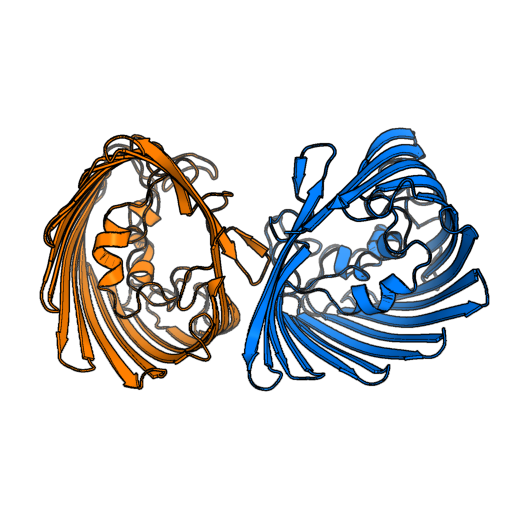 1 93.27 211 GLY A N 1
ATOM 1580 C CA . GLY A 1 211 ? -18.818 4.283 19.098 1 93.27 211 GLY A CA 1
ATOM 1581 C C . GLY A 1 211 ? -18.068 5.59 19.277 1 93.27 211 GLY A C 1
ATOM 1582 O O . GLY A 1 211 ? -18.659 6.668 19.187 1 93.27 211 GLY A O 1
ATOM 1583 N N . ASP A 1 212 ? -16.725 5.517 19.539 1 96.11 212 ASP A N 1
ATOM 1584 C CA . ASP A 1 212 ? -15.933 6.727 19.739 1 96.11 212 ASP A CA 1
ATOM 1585 C C . ASP A 1 212 ? -15.843 7.544 18.452 1 96.11 212 ASP A C 1
ATOM 1587 O O . ASP A 1 212 ? -15.871 6.985 17.353 1 96.11 212 ASP A O 1
ATOM 1591 N N . ARG A 1 213 ? -15.771 8.856 18.63 1 97.1 213 ARG A N 1
ATOM 1592 C CA . ARG A 1 213 ? -15.713 9.763 17.488 1 97.1 213 ARG A CA 1
ATOM 1593 C C . ARG A 1 213 ? -14.742 10.909 17.748 1 97.1 213 ARG A C 1
ATOM 1595 O O . ARG A 1 213 ? -14.661 11.419 18.868 1 97.1 213 ARG A O 1
ATOM 1602 N N . ALA A 1 214 ? -14.037 11.276 16.782 1 97.3 214 ALA A N 1
ATOM 1603 C CA . ALA A 1 214 ? -13.283 12.526 16.732 1 97.3 214 ALA A CA 1
ATOM 1604 C C . ALA A 1 214 ? -13.712 13.378 15.541 1 97.3 214 ALA A C 1
ATOM 1606 O O . ALA A 1 214 ? -13.673 12.92 14.397 1 97.3 214 ALA A O 1
ATOM 1607 N N . ARG A 1 215 ? -14.154 14.598 15.832 1 98.19 215 ARG A N 1
ATOM 1608 C CA . ARG A 1 215 ? -14.625 15.513 14.797 1 98.19 215 ARG A CA 1
ATOM 1609 C C . ARG A 1 215 ? -13.784 16.784 14.767 1 98.19 215 ARG A C 1
ATOM 1611 O O . ARG A 1 215 ? -13.506 17.376 15.813 1 98.19 215 ARG A O 1
ATOM 1618 N N . ARG A 1 216 ? -13.368 17.195 13.625 1 98.35 216 ARG A N 1
ATOM 1619 C CA . ARG A 1 216 ? -12.626 18.436 13.424 1 98.35 216 ARG A CA 1
ATOM 1620 C C . ARG A 1 216 ? -13.343 19.348 12.435 1 98.35 216 ARG A C 1
ATOM 1622 O O . ARG A 1 216 ? -13.763 18.904 11.364 1 98.35 216 ARG A O 1
ATOM 1629 N N . ILE A 1 217 ? -13.535 20.54 12.817 1 98.75 217 ILE A N 1
ATOM 1630 C CA . ILE A 1 217 ? -13.956 21.61 11.92 1 98.75 217 ILE A CA 1
ATOM 1631 C C . ILE A 1 217 ? -12.888 22.701 11.881 1 98.75 217 ILE A C 1
ATOM 1633 O O . ILE A 1 217 ? -12.484 23.22 12.924 1 98.75 217 ILE A O 1
ATOM 1637 N N . VAL A 1 218 ? -12.431 23.045 10.697 1 98.69 218 VAL A N 1
ATOM 1638 C CA . VAL A 1 218 ? -11.332 23.995 10.558 1 98.69 218 VAL A CA 1
ATOM 1639 C C . VAL A 1 218 ? -11.713 25.083 9.556 1 98.69 218 VAL A C 1
ATOM 1641 O O . VAL A 1 218 ? -12.195 24.785 8.46 1 98.69 218 VAL A O 1
ATOM 1644 N N . ALA A 1 219 ? -11.573 26.288 9.934 1 98.84 219 ALA A N 1
ATOM 1645 C CA . ALA A 1 219 ? -11.655 27.444 9.045 1 98.84 219 ALA A CA 1
ATOM 1646 C C . ALA A 1 219 ? -10.311 28.16 8.951 1 98.84 219 ALA A C 1
ATOM 1648 O O . ALA A 1 219 ? -9.668 28.422 9.97 1 98.84 219 ALA A O 1
ATOM 1649 N N . ALA A 1 220 ? -9.849 28.451 7.743 1 98.49 220 ALA A N 1
ATOM 1650 C CA . ALA A 1 220 ? -8.537 29.069 7.571 1 98.49 220 ALA A CA 1
ATOM 1651 C C . ALA A 1 220 ? -8.557 30.093 6.44 1 98.49 220 ALA A C 1
ATOM 1653 O O . ALA A 1 220 ? -9.404 30.024 5.546 1 98.49 220 ALA A O 1
ATOM 1654 N N . ALA A 1 221 ? -7.637 30.985 6.488 1 98.71 221 ALA A N 1
ATOM 1655 C CA . ALA A 1 221 ? -7.522 32.038 5.483 1 98.71 221 ALA A CA 1
ATOM 1656 C C . ALA A 1 221 ? -6.066 32.452 5.288 1 98.71 221 ALA A C 1
ATOM 1658 O O . ALA A 1 221 ? -5.253 32.341 6.208 1 98.71 221 ALA A O 1
ATOM 1659 N N . ALA A 1 222 ? -5.788 32.882 4.137 1 98.41 222 ALA A N 1
ATOM 1660 C CA . ALA A 1 222 ? -4.508 33.497 3.794 1 98.41 222 ALA A CA 1
ATOM 1661 C C . ALA A 1 222 ? -4.709 34.723 2.907 1 98.41 222 ALA A C 1
ATOM 1663 O O . ALA A 1 222 ? -5.598 34.739 2.052 1 98.41 222 ALA A O 1
ATOM 1664 N N . TYR A 1 223 ? -3.9 35.702 3.108 1 98.3 223 TYR A N 1
ATOM 1665 C CA . TYR A 1 223 ? -3.985 36.938 2.338 1 98.3 223 TYR A CA 1
ATOM 1666 C C . TYR A 1 223 ? -2.598 37.498 2.05 1 98.3 223 TYR A C 1
ATOM 1668 O O . TYR A 1 223 ? -1.833 37.785 2.975 1 98.3 223 TYR A O 1
ATOM 1676 N N . ALA A 1 224 ? -2.371 37.624 0.798 1 97.64 224 ALA A N 1
ATOM 1677 C CA . ALA A 1 224 ? -1.102 38.21 0.373 1 97.64 224 ALA A CA 1
ATOM 1678 C C . ALA A 1 224 ? -1.212 39.728 0.254 1 97.64 224 ALA A C 1
ATOM 1680 O O . ALA A 1 224 ? -2.111 40.241 -0.417 1 97.64 224 ALA A O 1
ATOM 1681 N N . TRP A 1 225 ? -0.375 40.396 0.924 1 95.95 225 TRP A N 1
ATOM 1682 C CA . TRP A 1 225 ? -0.288 41.852 0.902 1 95.95 225 TRP A CA 1
ATOM 1683 C C . TRP A 1 225 ? 1.153 42.309 0.699 1 95.95 225 TRP A C 1
ATOM 1685 O O . TRP A 1 225 ? 1.904 42.463 1.665 1 95.95 225 TRP A O 1
ATOM 1695 N N . GLY A 1 226 ? 1.506 42.687 -0.606 1 95.65 226 GLY A N 1
ATOM 1696 C CA . GLY A 1 226 ? 2.899 42.968 -0.914 1 95.65 226 GLY A CA 1
ATOM 1697 C C . GLY A 1 226 ? 3.811 41.776 -0.694 1 95.65 226 GLY A C 1
ATOM 1698 O O . GLY A 1 226 ? 3.532 40.677 -1.176 1 95.65 226 GLY A O 1
ATOM 1699 N N . PRO A 1 227 ? 4.973 41.96 0.025 1 97.26 227 PRO A N 1
ATOM 1700 C CA . PRO A 1 227 ? 5.916 40.861 0.244 1 97.26 227 PRO A CA 1
ATOM 1701 C C . PRO A 1 227 ? 5.511 39.961 1.409 1 97.26 227 PRO A C 1
ATOM 1703 O O . PRO A 1 227 ? 6.231 39.016 1.743 1 97.26 227 PRO A O 1
ATOM 1706 N N . VAL A 1 228 ? 4.368 40.278 2.025 1 98.18 228 VAL A N 1
ATOM 1707 C CA . VAL A 1 228 ? 3.953 39.521 3.201 1 98.18 228 VAL A CA 1
ATOM 1708 C C . VAL A 1 228 ? 2.675 38.745 2.892 1 98.18 228 VAL A C 1
ATOM 1710 O O . VAL A 1 228 ? 1.765 39.268 2.244 1 98.18 228 VAL A O 1
ATOM 1713 N N . GLU A 1 229 ? 2.642 37.502 3.278 1 98.14 229 GLU A N 1
ATOM 1714 C CA . GLU A 1 229 ? 1.406 36.726 3.306 1 98.14 229 GLU A CA 1
ATOM 1715 C C . GLU A 1 229 ? 1.012 36.366 4.735 1 98.14 229 GLU A C 1
ATOM 1717 O O . GLU A 1 229 ? 1.786 35.734 5.458 1 98.14 229 GLU A O 1
ATOM 1722 N N . TRP A 1 230 ? -0.163 36.809 5.057 1 98.52 230 TRP A N 1
ATOM 1723 C CA . TRP A 1 230 ? -0.719 36.456 6.359 1 98.52 230 TRP A CA 1
ATOM 1724 C C . TRP A 1 230 ? -1.499 35.148 6.28 1 98.52 230 TRP A C 1
ATOM 1726 O O . TRP A 1 230 ? -2.227 34.909 5.314 1 98.52 230 TRP A O 1
ATOM 1736 N N . ARG A 1 231 ? -1.28 34.261 7.255 1 98.28 231 ARG A N 1
ATOM 1737 C CA . ARG A 1 231 ? -1.976 32.98 7.33 1 98.28 231 ARG A CA 1
ATOM 1738 C C . ARG A 1 231 ? -2.552 32.75 8.723 1 98.28 231 ARG A C 1
ATOM 1740 O O . ARG A 1 231 ? -1.933 33.116 9.725 1 98.28 231 ARG A O 1
ATOM 1747 N N . GLY A 1 232 ? -3.672 32.202 8.816 1 98.37 232 GLY A N 1
ATOM 1748 C CA . GLY A 1 232 ? -4.264 31.905 10.111 1 98.37 232 GLY A CA 1
ATOM 1749 C C . GLY A 1 232 ? -5.504 31.036 10.014 1 98.37 232 GLY A C 1
ATOM 1750 O O . GLY A 1 232 ? -5.954 30.707 8.914 1 98.37 232 GLY A O 1
ATOM 1751 N N . GLY A 1 233 ? -5.953 30.594 11.188 1 98.22 233 GLY A N 1
ATOM 1752 C CA . GLY A 1 233 ? -7.154 29.775 11.208 1 98.22 233 GLY A CA 1
ATOM 1753 C C . GLY A 1 233 ? -7.567 29.354 12.605 1 98.22 233 GLY A C 1
ATOM 1754 O O . GLY A 1 233 ? -6.96 29.778 13.591 1 98.22 233 GLY A O 1
ATOM 1755 N N . LEU A 1 234 ? -8.686 28.654 12.635 1 98.54 234 LEU A N 1
ATOM 1756 C CA . LEU A 1 234 ? -9.313 28.118 13.838 1 98.54 234 LEU A CA 1
ATOM 1757 C C . LEU A 1 234 ? -9.696 26.655 13.646 1 98.54 234 LEU A C 1
ATOM 1759 O O . LEU A 1 234 ? -10.136 26.261 12.563 1 98.54 234 LEU A O 1
ATOM 1763 N N . ARG A 1 235 ? -9.547 25.943 14.653 1 98.32 235 ARG A N 1
ATOM 1764 C CA . ARG A 1 235 ? -9.983 24.551 14.64 1 98.32 235 ARG A CA 1
ATOM 1765 C C . ARG A 1 235 ? -10.703 24.19 15.935 1 98.32 235 ARG A C 1
ATOM 1767 O O . ARG A 1 235 ? -10.233 24.519 17.025 1 98.32 235 ARG A O 1
ATOM 1774 N N . ARG A 1 236 ? -11.793 23.543 15.857 1 98.34 236 ARG A N 1
ATOM 1775 C CA . ARG A 1 236 ? -12.431 22.854 16.974 1 98.34 236 ARG A CA 1
ATOM 1776 C C . ARG A 1 236 ? -12.33 21.341 16.814 1 98.34 236 ARG A C 1
ATOM 1778 O O . ARG A 1 236 ? -12.757 20.789 15.798 1 98.34 236 ARG A O 1
ATOM 1785 N N . LEU A 1 237 ? -11.743 20.732 17.732 1 98.02 237 LEU A N 1
ATOM 1786 C CA . LEU A 1 237 ? -11.715 19.278 17.848 1 98.02 237 LEU A CA 1
ATOM 1787 C C . LEU A 1 237 ? -12.66 18.803 18.947 1 98.02 237 LEU A C 1
ATOM 1789 O O . LEU A 1 237 ? -12.549 19.235 20.097 1 98.02 237 LEU A O 1
ATOM 1793 N N . THR A 1 238 ? -13.602 17.996 18.594 1 97.83 238 THR A N 1
ATOM 1794 C CA . THR A 1 238 ? -14.492 17.349 19.552 1 97.83 238 THR A CA 1
ATOM 1795 C C . THR A 1 238 ? -14.254 15.842 19.578 1 97.83 238 THR A C 1
ATOM 1797 O O . THR A 1 238 ? -14.351 15.174 18.546 1 97.83 238 THR A O 1
ATOM 1800 N N . VAL A 1 239 ? -13.914 15.356 20.718 1 96.75 239 VAL A N 1
ATOM 1801 C CA . VAL A 1 239 ? -13.734 13.919 20.895 1 96.75 239 VAL A CA 1
ATOM 1802 C C . VAL A 1 239 ? -14.818 13.373 21.822 1 96.75 239 VAL A C 1
ATOM 1804 O O . VAL A 1 239 ? -14.964 13.835 22.957 1 96.75 239 VAL A O 1
ATOM 1807 N N . ASP A 1 240 ? -15.594 12.451 21.274 1 96.57 240 ASP A N 1
ATOM 1808 C CA . ASP A 1 240 ? -16.685 11.811 22.004 1 96.57 240 ASP A CA 1
ATOM 1809 C C . ASP A 1 240 ? -16.381 10.338 22.266 1 96.57 240 ASP A C 1
ATOM 1811 O O . ASP A 1 240 ? -16.42 9.518 21.347 1 96.57 240 ASP A O 1
ATOM 1815 N N . THR A 1 241 ? -16.123 10.001 23.512 1 93.74 241 THR A N 1
ATOM 1816 C CA . THR A 1 241 ? -15.917 8.614 23.914 1 93.74 241 THR A CA 1
ATOM 1817 C C . THR A 1 241 ? -17.001 8.167 24.891 1 93.74 241 THR A C 1
ATOM 1819 O O . THR A 1 241 ? -17.827 8.975 25.321 1 93.74 241 THR A O 1
ATOM 1822 N N . THR A 1 242 ? -17.076 6.834 25.132 1 86.9 242 THR A N 1
ATOM 1823 C CA . THR A 1 242 ? -18.04 6.317 26.097 1 86.9 242 THR A CA 1
ATOM 1824 C C . THR A 1 242 ? -17.846 6.974 27.461 1 86.9 242 THR A C 1
ATOM 1826 O O . THR A 1 242 ? -18.814 7.205 28.187 1 86.9 242 THR A O 1
ATOM 1829 N N . ALA A 1 243 ? -16.68 7.365 27.746 1 81.88 243 ALA A N 1
ATOM 1830 C CA . ALA A 1 243 ? -16.346 7.835 29.088 1 81.88 243 ALA A CA 1
ATOM 1831 C C . ALA A 1 243 ? -16.495 9.35 29.192 1 81.88 243 ALA A C 1
ATOM 1833 O O . ALA A 1 243 ? -16.754 9.882 30.274 1 81.88 243 ALA A O 1
ATOM 1834 N N . ALA A 1 244 ? -16.16 10.048 28.134 1 90.31 244 ALA A N 1
ATOM 1835 C CA . ALA A 1 244 ? -16.107 11.502 28.254 1 90.31 244 ALA A CA 1
ATOM 1836 C C . ALA A 1 244 ? -16.184 12.17 26.884 1 90.31 244 ALA A C 1
ATOM 1838 O O . ALA A 1 244 ? -16.023 11.509 25.855 1 90.31 244 ALA A O 1
ATOM 1839 N N . ARG A 1 245 ? -16.521 13.451 26.928 1 93.55 245 ARG A N 1
ATOM 1840 C CA . ARG A 1 245 ? -16.472 14.332 25.765 1 93.55 245 ARG A CA 1
ATOM 1841 C C . ARG A 1 245 ? -15.547 15.518 26.016 1 93.55 245 ARG A C 1
ATOM 1843 O O . ARG A 1 245 ? -15.654 16.189 27.045 1 93.55 245 ARG A O 1
ATOM 1850 N N . TRP A 1 246 ? -14.601 15.752 25.128 1 95.23 246 TRP A N 1
ATOM 1851 C CA . TRP A 1 246 ? -13.684 16.881 25.234 1 95.23 246 TRP A CA 1
ATOM 1852 C C . TRP A 1 246 ? -13.763 17.766 23.995 1 95.23 246 TRP A C 1
ATOM 1854 O O . TRP A 1 246 ? -13.939 17.269 22.88 1 95.23 246 TRP A O 1
ATOM 1864 N N . ASN A 1 247 ? -13.64 19.053 24.218 1 96.56 247 ASN A N 1
ATOM 1865 C CA . ASN A 1 247 ? -13.501 20.04 23.152 1 96.56 247 ASN A CA 1
ATOM 1866 C C . ASN A 1 247 ? -12.171 20.782 23.245 1 96.56 247 ASN A C 1
ATOM 1868 O O . ASN A 1 247 ? -11.853 21.367 24.282 1 96.56 247 ASN A O 1
ATOM 1872 N N . ALA A 1 248 ? -11.436 20.727 22.235 1 97.69 248 ALA A N 1
ATOM 1873 C CA . ALA A 1 248 ? -10.18 21.468 22.15 1 97.69 248 ALA A CA 1
ATOM 1874 C C . ALA A 1 248 ? -10.236 22.517 21.043 1 97.69 248 ALA A C 1
ATOM 1876 O O . ALA A 1 248 ? -10.571 22.203 19.898 1 97.69 248 ALA A O 1
ATOM 1877 N N . ASP A 1 249 ? -9.89 23.729 21.407 1 98.29 249 ASP A N 1
ATOM 1878 C CA . ASP A 1 249 ? -9.866 24.827 20.446 1 98.29 249 ASP A CA 1
ATOM 1879 C C . ASP A 1 249 ? -8.433 25.253 20.133 1 98.29 249 ASP A C 1
ATOM 1881 O O . ASP A 1 249 ? -7.602 25.364 21.037 1 98.29 249 ASP A O 1
ATOM 1885 N N . LEU A 1 250 ? -8.166 25.385 18.874 1 98.06 250 LEU A N 1
ATOM 1886 C CA . LEU A 1 250 ? -6.861 25.814 18.382 1 98.06 250 LEU A CA 1
ATOM 1887 C C . LEU A 1 250 ? -6.998 27.019 17.457 1 98.06 250 LEU A C 1
ATOM 1889 O O . LEU A 1 250 ? -7.886 27.053 16.603 1 98.06 250 LEU A O 1
ATOM 1893 N N . TRP A 1 251 ? -6.255 28.039 17.662 1 98.32 251 TRP A N 1
ATOM 1894 C CA . TRP A 1 251 ? -6.088 29.082 16.655 1 98.32 251 TRP A CA 1
ATOM 1895 C C . TRP A 1 251 ? -4.613 29.304 16.34 1 98.32 251 TRP A C 1
ATOM 1897 O O . TRP A 1 251 ? -3.744 29.001 17.161 1 98.32 251 TRP A O 1
ATOM 1907 N N . TRP A 1 252 ? -4.31 29.73 15.184 1 98.07 252 TRP A N 1
ATOM 1908 C CA . TRP A 1 252 ? -2.944 30.066 14.797 1 98.07 252 TRP A CA 1
ATOM 1909 C C . TRP A 1 252 ? -2.919 31.307 13.911 1 98.07 252 TRP A C 1
ATOM 1911 O O . TRP A 1 252 ? -3.929 31.662 13.299 1 98.07 252 TRP A O 1
ATOM 1921 N N . LEU A 1 253 ? -1.843 31.959 13.958 1 98.2 253 LEU A N 1
ATOM 1922 C CA . LEU A 1 253 ? -1.573 33.142 13.147 1 98.2 253 LEU A CA 1
ATOM 1923 C C . LEU A 1 253 ? -0.085 33.255 12.829 1 98.2 253 LEU A C 1
ATOM 1925 O O . LEU A 1 253 ? 0.759 32.962 13.678 1 98.2 253 LEU A O 1
ATOM 1929 N N . GLY A 1 254 ? 0.171 33.654 11.589 1 97.75 254 GLY A N 1
ATOM 1930 C CA . GLY A 1 254 ? 1.564 33.873 11.232 1 97.75 254 GLY A CA 1
ATOM 1931 C C . GLY A 1 254 ? 1.733 34.635 9.931 1 97.75 254 GLY A C 1
ATOM 1932 O O . GLY A 1 254 ? 0.751 35.089 9.339 1 97.75 254 GLY A O 1
ATOM 1933 N N . ALA A 1 255 ? 2.931 34.849 9.629 1 97.94 255 ALA A N 1
ATOM 1934 C CA . ALA A 1 255 ? 3.276 35.607 8.43 1 97.94 255 ALA A CA 1
ATOM 1935 C C . ALA A 1 255 ? 4.478 34.992 7.719 1 97.94 255 ALA A C 1
ATOM 1937 O O . ALA A 1 255 ? 5.401 34.492 8.367 1 97.94 255 ALA A O 1
ATOM 1938 N N . VAL A 1 256 ? 4.407 35.01 6.449 1 97.27 256 VAL A N 1
ATOM 1939 C CA . VAL A 1 256 ? 5.519 34.687 5.561 1 97.27 256 VAL A CA 1
ATOM 1940 C C . VAL A 1 256 ? 5.997 35.951 4.85 1 97.27 256 VAL A C 1
ATOM 1942 O O . VAL A 1 256 ? 5.261 36.538 4.053 1 97.27 256 VAL A O 1
ATOM 1945 N N . TYR A 1 257 ? 7.249 36.433 5.174 1 98.28 257 TYR A N 1
ATOM 1946 C CA . TYR A 1 257 ? 7.814 37.664 4.633 1 98.28 257 TYR A CA 1
ATOM 1947 C C . TYR A 1 257 ? 8.919 37.361 3.628 1 98.28 257 TYR A C 1
ATOM 1949 O O . TYR A 1 257 ? 9.994 36.888 4.002 1 98.28 257 TYR A O 1
ATOM 1957 N N . ARG A 1 258 ? 8.649 37.624 2.367 1 97.25 258 ARG A N 1
ATOM 1958 C CA . ARG A 1 258 ? 9.651 37.486 1.314 1 97.25 258 ARG A CA 1
ATOM 1959 C C . ARG A 1 258 ? 10.517 38.737 1.215 1 97.25 258 ARG A C 1
ATOM 1961 O O . ARG A 1 258 ? 10.269 39.604 0.375 1 97.25 258 ARG A O 1
ATOM 1968 N N . ALA A 1 259 ? 11.476 38.655 1.967 1 98.02 259 ALA A N 1
ATOM 1969 C CA . ALA A 1 259 ? 12.33 39.835 2.081 1 98.02 259 ALA A CA 1
ATOM 1970 C C . ALA A 1 259 ? 13.065 40.109 0.772 1 98.02 259 ALA A C 1
ATOM 1972 O O . ALA A 1 259 ? 13.242 41.266 0.383 1 98.02 259 ALA A O 1
ATOM 1973 N N . THR A 1 260 ? 13.579 39.111 0.148 1 97.23 260 THR A N 1
ATOM 1974 C CA . THR A 1 260 ? 14.157 39.113 -1.191 1 97.23 260 THR A CA 1
ATOM 1975 C C . THR A 1 260 ? 13.696 37.891 -1.98 1 97.23 260 THR A C 1
ATOM 1977 O O . THR A 1 260 ? 13.022 37.013 -1.438 1 97.23 260 THR A O 1
ATOM 1980 N N . PRO A 1 261 ? 14.113 37.876 -3.203 1 95.13 261 PRO A N 1
ATOM 1981 C CA . PRO A 1 261 ? 13.73 36.695 -3.981 1 95.13 261 PRO A CA 1
ATOM 1982 C C . PRO A 1 261 ? 14.328 35.404 -3.426 1 95.13 261 PRO A C 1
ATOM 1984 O O . PRO A 1 261 ? 13.843 34.312 -3.734 1 95.13 261 PRO A O 1
ATOM 1987 N N . THR A 1 262 ? 15.365 35.425 -2.604 1 97.6 262 THR A N 1
ATOM 1988 C CA . THR A 1 262 ? 16.03 34.216 -2.13 1 97.6 262 THR A CA 1
ATOM 1989 C C . THR A 1 262 ? 15.895 34.083 -0.616 1 97.6 262 THR A C 1
ATOM 1991 O O . THR A 1 262 ? 16.271 33.059 -0.042 1 97.6 262 THR A O 1
ATOM 1994 N N . THR A 1 263 ? 15.409 35.11 0.061 1 98.14 263 THR A N 1
ATOM 1995 C CA . THR A 1 263 ? 15.357 35.085 1.518 1 98.14 263 THR A CA 1
ATOM 1996 C C . THR A 1 263 ? 13.92 35.225 2.011 1 98.14 263 THR A C 1
ATOM 1998 O O . THR A 1 263 ? 13.232 36.189 1.668 1 98.14 263 THR A O 1
ATOM 2001 N N . THR A 1 264 ? 13.519 34.296 2.793 1 97.06 264 THR A N 1
ATOM 2002 C CA . THR A 1 264 ? 12.182 34.303 3.375 1 97.06 264 THR A CA 1
ATOM 2003 C C . THR A 1 264 ? 12.25 34.142 4.891 1 97.06 264 THR A C 1
ATOM 2005 O O . THR A 1 264 ? 13.05 33.354 5.401 1 97.06 264 THR A O 1
ATOM 2008 N N . PHE A 1 265 ? 11.472 34.935 5.588 1 98.03 265 PHE A N 1
ATOM 2009 C CA . PHE A 1 265 ? 11.298 34.778 7.027 1 98.03 265 PHE A CA 1
ATOM 2010 C C . PHE A 1 265 ? 9.874 34.343 7.355 1 98.03 265 PHE A C 1
ATOM 2012 O O . PHE A 1 265 ? 8.917 34.822 6.744 1 98.03 265 PHE A O 1
ATOM 2019 N N . VAL A 1 266 ? 9.741 33.424 8.291 1 96.75 266 VAL A N 1
ATOM 2020 C CA . VAL A 1 266 ? 8.436 32.917 8.702 1 96.75 266 VAL A CA 1
ATOM 2021 C C . VAL A 1 266 ? 8.282 33.052 10.216 1 96.75 266 VAL A C 1
ATOM 2023 O O . VAL A 1 266 ? 9.217 32.769 10.968 1 96.75 266 VAL A O 1
ATOM 2026 N N . ALA A 1 267 ? 7.189 33.544 10.649 1 97.31 267 ALA A N 1
ATOM 2027 C CA . ALA A 1 267 ? 6.818 33.579 12.061 1 97.31 267 ALA A CA 1
ATOM 2028 C C . ALA A 1 267 ? 5.433 32.977 12.28 1 97.31 267 ALA A C 1
ATOM 2030 O O . ALA A 1 267 ? 4.515 33.214 11.491 1 97.31 267 ALA A O 1
ATOM 2031 N N . GLY A 1 268 ? 5.314 32.138 13.267 1 96.43 268 GLY A N 1
ATOM 2032 C CA . GLY A 1 268 ? 4.04 31.509 13.579 1 96.43 268 GLY A CA 1
ATOM 2033 C C . GLY A 1 268 ? 3.753 31.45 15.068 1 96.43 268 GLY A C 1
ATOM 2034 O O . GLY A 1 268 ? 4.666 31.26 15.874 1 96.43 268 GLY A O 1
ATOM 2035 N N . LEU A 1 269 ? 2.51 31.622 15.384 1 97.43 269 LEU A N 1
ATOM 2036 C CA . LEU A 1 269 ? 1.98 31.505 16.738 1 97.43 269 LEU A CA 1
ATOM 2037 C C . LEU A 1 269 ? 0.792 30.551 16.777 1 97.43 269 LEU A C 1
ATOM 2039 O O . LEU A 1 269 ? -0.096 30.623 15.924 1 97.43 269 LEU A O 1
ATOM 2043 N N . TYR A 1 270 ? 0.8 29.608 17.669 1 96.86 270 TYR A N 1
ATOM 2044 C CA . TYR A 1 270 ? -0.275 28.644 17.874 1 96.86 270 TYR A CA 1
ATOM 2045 C C . TYR A 1 270 ? -0.752 28.657 19.321 1 96.86 270 TYR A C 1
ATOM 2047 O O . TYR A 1 270 ? 0.056 28.77 20.246 1 96.86 270 TYR A O 1
ATOM 2055 N N . ASP A 1 271 ? -2.018 28.567 19.496 1 97.78 271 ASP A N 1
ATOM 2056 C CA . ASP A 1 271 ? -2.611 28.516 20.829 1 97.78 271 ASP A CA 1
ATOM 2057 C C . ASP A 1 271 ? -3.743 27.493 20.888 1 97.78 271 ASP A C 1
ATOM 2059 O O . ASP A 1 271 ? -4.702 27.575 20.118 1 97.78 271 ASP A O 1
ATOM 2063 N N . GLN A 1 272 ? -3.597 26.551 21.776 1 97.6 272 GLN A N 1
ATOM 2064 C CA . GLN A 1 272 ? -4.604 25.503 21.901 1 97.6 272 GLN A CA 1
ATOM 2065 C C . GLN A 1 272 ? -4.998 25.29 23.36 1 97.6 272 GLN A C 1
ATOM 2067 O O . GLN A 1 272 ? -4.146 25.326 24.251 1 97.6 272 GLN A O 1
ATOM 2072 N N . GLN A 1 273 ? -6.257 25.002 23.584 1 97.67 273 GLN A N 1
ATOM 2073 C CA . GLN A 1 273 ? -6.721 24.795 24.951 1 97.67 273 GLN A CA 1
ATOM 2074 C C . GLN A 1 273 ? -7.923 23.855 24.988 1 97.67 273 GLN A C 1
ATOM 2076 O O . GLN A 1 273 ? -8.683 23.772 24.021 1 97.67 273 GLN A O 1
ATOM 2081 N N . VAL A 1 274 ? -8.034 23.088 25.974 1 96.42 274 VAL A N 1
ATOM 2082 C CA . VAL A 1 274 ? -9.238 22.339 26.317 1 96.42 274 VAL A CA 1
ATOM 2083 C C . VAL A 1 274 ? -10.011 23.074 27.41 1 96.42 274 VAL A C 1
ATOM 2085 O O . VAL A 1 274 ? -9.498 23.272 28.514 1 96.42 274 VAL A O 1
ATOM 2088 N N . ARG A 1 275 ? -11.193 23.436 27.1 1 87.5 275 ARG A N 1
ATOM 2089 C CA . ARG A 1 275 ? -11.982 24.252 28.018 1 87.5 275 ARG A CA 1
ATOM 2090 C C . ARG A 1 275 ? -12.242 23.51 29.324 1 87.5 275 ARG A C 1
ATOM 2092 O O . ARG A 1 275 ? -12.534 22.313 29.317 1 87.5 275 ARG A O 1
ATOM 2099 N N . GLY A 1 276 ? -12.118 24.291 30.376 1 90.4 276 GLY A N 1
ATOM 2100 C CA . GLY A 1 276 ? -12.459 23.751 31.683 1 90.4 276 GLY A CA 1
ATOM 2101 C C . GLY A 1 276 ? -11.324 22.973 32.322 1 90.4 276 GLY A C 1
ATOM 2102 O O . GLY A 1 276 ? -11.447 22.504 33.455 1 90.4 276 GLY A O 1
ATOM 2103 N N . LEU A 1 277 ? -10.236 22.801 31.64 1 93.92 277 LEU A N 1
ATOM 2104 C CA . LEU A 1 277 ? -9.07 22.093 32.158 1 93.92 277 LEU A CA 1
ATOM 2105 C C . LEU A 1 277 ? -7.809 22.936 32.002 1 93.92 277 LEU A C 1
ATOM 2107 O O . LEU A 1 277 ? -7.76 23.839 31.163 1 93.92 277 LEU A O 1
ATOM 2111 N N . ASP A 1 278 ? -6.824 22.687 32.802 1 95.62 278 ASP A N 1
ATOM 2112 C CA . ASP A 1 278 ? -5.539 23.357 32.631 1 95.62 278 ASP A CA 1
ATOM 2113 C C . ASP A 1 278 ? -4.713 22.689 31.534 1 95.62 278 ASP A C 1
ATOM 2115 O O . ASP A 1 278 ? -3.577 22.273 31.771 1 95.62 278 ASP A O 1
ATOM 2119 N N . VAL A 1 279 ? -5.292 22.47 30.491 1 97.14 279 VAL A N 1
ATOM 2120 C CA . VAL A 1 279 ? -4.675 21.999 29.255 1 97.14 279 VAL A CA 1
ATOM 2121 C C . VAL A 1 279 ? -4.592 23.145 28.25 1 97.14 279 VAL A C 1
ATOM 2123 O O . VAL A 1 279 ? -5.604 23.545 27.67 1 97.14 279 VAL A O 1
ATOM 2126 N N . HIS A 1 280 ? -3.422 23.701 28.143 1 97.45 280 HIS A N 1
ATOM 2127 C CA . HIS A 1 280 ? -3.161 24.862 27.3 1 97.45 280 HIS A CA 1
ATOM 2128 C C . HIS A 1 280 ? -1.734 24.842 26.763 1 97.45 280 HIS A C 1
ATOM 2130 O O . HIS A 1 280 ? -0.779 24.701 27.531 1 97.45 280 HIS A O 1
ATOM 2136 N N . ALA A 1 281 ? -1.597 24.973 25.532 1 96.43 281 ALA A N 1
ATOM 2137 C CA . ALA A 1 281 ? -0.282 25.043 24.901 1 96.43 281 ALA A CA 1
ATOM 2138 C C . ALA A 1 281 ? -0.162 26.282 24.019 1 96.43 281 ALA A C 1
ATOM 2140 O O . ALA A 1 281 ? -1.045 26.561 23.205 1 96.43 281 ALA A O 1
ATOM 2141 N N . ARG A 1 282 ? 0.849 27.084 24.148 1 97.46 282 ARG A N 1
ATOM 2142 C CA . ARG A 1 282 ? 1.224 28.182 23.264 1 97.46 282 ARG A CA 1
ATOM 2143 C C . ARG A 1 282 ? 2.58 27.924 22.615 1 97.46 282 ARG A C 1
ATOM 2145 O O . ARG A 1 282 ? 3.57 27.683 23.309 1 97.46 282 ARG A O 1
ATOM 2152 N N . SER A 1 283 ? 2.597 27.958 21.329 1 95.57 283 SER A N 1
ATOM 2153 C CA . SER A 1 283 ? 3.812 27.649 20.582 1 95.57 283 SER A CA 1
ATOM 2154 C C . SER A 1 283 ? 4.229 28.82 19.697 1 95.57 283 SER A C 1
ATOM 2156 O O . SER A 1 283 ? 3.379 29.497 19.114 1 95.57 283 SER A O 1
ATOM 2158 N N . TYR A 1 284 ? 5.51 28.997 19.638 1 96.14 284 TYR A N 1
ATOM 2159 C CA . TYR A 1 284 ? 6.134 30.036 18.826 1 96.14 284 TYR A CA 1
ATOM 2160 C C . TYR A 1 284 ? 7.162 29.439 17.873 1 96.14 284 TYR A C 1
ATOM 2162 O O . TYR A 1 284 ? 7.941 28.564 18.259 1 96.14 284 TYR A O 1
ATOM 2170 N N . VAL A 1 285 ? 7.132 29.907 16.654 1 95.65 285 VAL A N 1
ATOM 2171 C CA . VAL A 1 285 ? 8.107 29.423 15.682 1 95.65 285 VAL A CA 1
ATOM 2172 C C . VAL A 1 285 ? 8.652 30.595 14.869 1 95.65 285 VAL A C 1
ATOM 2174 O O . VAL A 1 285 ? 7.897 31.479 14.46 1 95.65 285 VAL A O 1
ATOM 2177 N N . LEU A 1 286 ? 9.92 30.679 14.699 1 96.26 286 LEU A N 1
ATOM 2178 C CA . LEU A 1 286 ? 10.616 31.572 13.779 1 96.26 286 LEU A CA 1
ATOM 2179 C C . LEU A 1 286 ? 11.502 30.782 12.821 1 96.26 286 LEU A C 1
ATOM 2181 O O . LEU A 1 286 ? 12.201 29.855 13.237 1 96.26 286 LEU A O 1
ATOM 2185 N N . SER A 1 287 ? 11.438 31.133 11.562 1 95.92 287 SER A N 1
ATOM 2186 C CA . SER A 1 287 ? 12.247 30.459 10.552 1 95.92 287 SER A CA 1
ATOM 2187 C C . SER A 1 287 ? 12.899 31.461 9.606 1 95.92 287 SER A C 1
ATOM 2189 O O . SER A 1 287 ? 12.268 32.439 9.199 1 95.92 287 SER A O 1
ATOM 2191 N N . GLY A 1 288 ? 14.141 31.282 9.346 1 96.94 288 GLY A N 1
ATOM 2192 C CA . GLY A 1 288 ? 14.857 31.915 8.249 1 96.94 288 GLY A CA 1
ATOM 2193 C C . GLY A 1 288 ? 15.254 30.942 7.155 1 96.94 288 GLY A C 1
ATOM 2194 O O . GLY A 1 288 ? 15.859 29.904 7.43 1 96.94 288 GLY A O 1
ATOM 2195 N N . GLN A 1 289 ? 14.913 31.323 5.957 1 96.42 289 GLN A N 1
ATOM 2196 C CA . GLN A 1 289 ? 15.156 30.436 4.824 1 96.42 289 GLN A CA 1
ATOM 2197 C C . GLN A 1 289 ? 15.912 31.159 3.713 1 96.42 289 GLN A C 1
ATOM 2199 O O . GLN A 1 289 ? 15.589 32.299 3.374 1 96.42 289 GLN A O 1
ATOM 2204 N N . TYR A 1 290 ? 16.893 30.488 3.18 1 98.41 290 TYR A N 1
ATOM 2205 C CA . TYR A 1 290 ? 17.726 31.04 2.117 1 98.41 290 TYR A CA 1
ATOM 2206 C C . TYR A 1 290 ? 17.866 30.053 0.965 1 98.41 290 TYR A C 1
ATOM 2208 O O . TYR A 1 290 ? 18.483 28.996 1.117 1 98.41 290 TYR A O 1
ATOM 2216 N N . ARG A 1 291 ? 17.387 30.453 -0.17 1 98 291 ARG A N 1
ATOM 2217 C CA . ARG A 1 291 ? 17.47 29.592 -1.346 1 98 291 ARG A CA 1
ATOM 2218 C C . ARG A 1 291 ? 18.826 29.731 -2.031 1 98 291 ARG A C 1
ATOM 2220 O O . ARG A 1 291 ? 19.148 30.791 -2.572 1 98 291 ARG A O 1
ATOM 2227 N N . LEU A 1 292 ? 19.517 28.604 -2.022 1 98.02 292 LEU A N 1
ATOM 2228 C CA . LEU A 1 292 ? 20.761 28.565 -2.783 1 98.02 292 LEU A CA 1
ATOM 2229 C C . LEU A 1 292 ? 20.482 28.424 -4.275 1 98.02 292 LEU A C 1
ATOM 2231 O O . LEU A 1 292 ? 21.26 28.901 -5.104 1 98.02 292 LEU A O 1
ATOM 2235 N N . SER A 1 293 ? 19.455 27.714 -4.651 1 97.58 293 SER A N 1
ATOM 2236 C CA . SER A 1 293 ? 18.944 27.505 -6.002 1 97.58 293 SER A CA 1
ATOM 2237 C C . SER A 1 293 ? 17.448 27.208 -5.987 1 97.58 293 SER A C 1
ATOM 2239 O O . SER A 1 293 ? 16.809 27.265 -4.935 1 97.58 293 SER A O 1
ATOM 2241 N N . LYS A 1 294 ? 16.977 26.896 -7.143 1 95.77 294 LYS A N 1
ATOM 2242 C CA . LYS A 1 294 ? 15.567 26.528 -7.222 1 95.77 294 LYS A CA 1
ATOM 2243 C C . LYS A 1 294 ? 15.302 25.207 -6.504 1 95.77 294 LYS A C 1
ATOM 2245 O O . LYS A 1 294 ? 14.163 24.912 -6.137 1 95.77 294 LYS A O 1
ATOM 2250 N N . ARG A 1 295 ? 16.327 24.365 -6.264 1 97.66 295 ARG A N 1
ATOM 2251 C CA . ARG A 1 295 ? 16.126 23.011 -5.757 1 97.66 295 ARG A CA 1
ATOM 2252 C C . ARG A 1 295 ? 16.695 22.863 -4.35 1 97.66 295 ARG A C 1
ATOM 2254 O O . ARG A 1 295 ? 16.48 21.843 -3.692 1 97.66 295 ARG A O 1
ATOM 2261 N N . THR A 1 296 ? 17.468 23.872 -3.876 1 98.1 296 THR A N 1
ATOM 2262 C CA . THR A 1 296 ? 18.16 23.693 -2.604 1 98.1 296 THR A CA 1
ATOM 2263 C C . THR A 1 296 ? 17.87 24.857 -1.661 1 98.1 296 THR A C 1
ATOM 2265 O O . THR A 1 296 ? 18.038 26.021 -2.033 1 98.1 296 THR A O 1
ATOM 2268 N N . LEU A 1 297 ? 17.537 24.528 -0.463 1 96.96 297 LEU A N 1
ATOM 2269 C CA . LEU A 1 297 ? 17.159 25.493 0.564 1 96.96 297 LEU A CA 1
ATOM 2270 C C . LEU A 1 297 ? 17.95 25.26 1.846 1 96.96 297 LEU A C 1
ATOM 2272 O O . LEU A 1 297 ? 18.015 24.134 2.344 1 96.96 297 LEU A O 1
ATOM 2276 N N . LEU A 1 298 ? 18.587 26.353 2.382 1 98.02 298 LEU A N 1
ATOM 2277 C CA . LEU A 1 298 ? 19.115 26.364 3.741 1 98.02 298 LEU A CA 1
ATOM 2278 C C . LEU A 1 298 ? 18.133 27.029 4.701 1 98.02 298 LEU A C 1
ATOM 2280 O O . LEU A 1 298 ? 17.472 28.005 4.341 1 98.02 298 LEU A O 1
ATOM 2284 N N . TYR A 1 299 ? 18.115 26.528 5.924 1 96.32 299 TYR A N 1
ATOM 2285 C CA . TYR A 1 299 ? 17.173 27.149 6.848 1 96.32 299 TYR A CA 1
ATOM 2286 C C . TYR A 1 299 ? 17.672 27.052 8.284 1 96.32 299 TYR A C 1
ATOM 2288 O O . TYR A 1 299 ? 18.51 26.204 8.601 1 96.32 299 TYR A O 1
ATOM 2296 N N . ALA A 1 300 ? 17.191 27.954 9.074 1 96.23 300 ALA A N 1
ATOM 2297 C CA . ALA A 1 300 ? 17.304 27.94 10.53 1 96.23 300 ALA A CA 1
ATOM 2298 C C . ALA A 1 300 ? 15.944 28.158 11.188 1 96.23 300 ALA A C 1
ATOM 2300 O O . ALA A 1 300 ? 15.181 29.034 10.774 1 96.23 300 ALA A O 1
ATOM 2301 N N . ASN A 1 301 ? 15.664 27.304 12.15 1 94.76 301 ASN A N 1
ATOM 2302 C CA . ASN A 1 301 ? 14.396 27.398 12.865 1 94.76 301 ASN A CA 1
ATOM 2303 C C . ASN A 1 301 ? 14.609 27.506 14.372 1 94.76 301 ASN A C 1
ATOM 2305 O O . ASN A 1 301 ? 15.504 26.864 14.924 1 94.76 301 ASN A O 1
ATOM 2309 N N . LEU A 1 302 ? 13.814 28.347 14.956 1 95.19 302 LEU A N 1
ATOM 2310 C CA . LEU A 1 302 ? 13.679 28.42 16.407 1 95.19 302 LEU A CA 1
ATOM 2311 C C . LEU A 1 302 ? 12.241 28.145 16.833 1 95.19 302 LEU A C 1
ATOM 2313 O O . LEU A 1 302 ? 11.298 28.574 16.164 1 95.19 302 LEU A O 1
ATOM 2317 N N . SER A 1 303 ? 12.108 27.397 17.881 1 93.75 303 SER A N 1
ATOM 2318 C CA . SER A 1 303 ? 10.763 27.1 18.362 1 93.75 303 SER A CA 1
ATOM 2319 C C . SER A 1 303 ? 10.712 27.082 19.886 1 93.75 303 SER A C 1
ATOM 2321 O O . SER A 1 303 ? 11.719 26.809 20.543 1 93.75 303 SER A 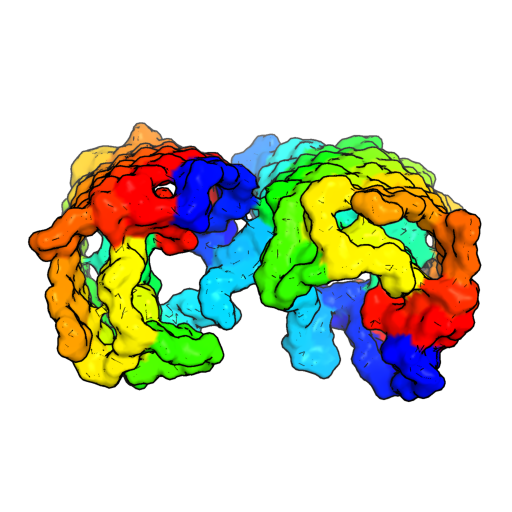O 1
ATOM 2323 N N . ARG A 1 304 ? 9.553 27.416 20.411 1 95.29 304 ARG A N 1
ATOM 2324 C CA . ARG A 1 304 ? 9.27 27.371 21.842 1 95.29 304 ARG A CA 1
ATOM 2325 C C . ARG A 1 304 ? 7.819 26.981 22.101 1 95.29 304 ARG A C 1
ATOM 2327 O O . ARG A 1 304 ? 6.914 27.433 21.397 1 95.29 304 ARG A O 1
ATOM 2334 N N . VAL A 1 305 ? 7.633 26.123 23.096 1 95.56 305 VAL A N 1
ATOM 2335 C CA . VAL A 1 305 ? 6.292 25.757 23.537 1 95.56 305 VAL A CA 1
ATOM 2336 C C . VAL A 1 305 ? 6.159 25.996 25.04 1 95.56 305 VAL A C 1
ATOM 2338 O O . VAL A 1 305 ? 7.063 25.664 25.81 1 95.56 305 VAL A O 1
ATOM 2341 N N . ASP A 1 306 ? 5.129 26.642 25.404 1 96.65 306 ASP A N 1
ATOM 2342 C CA . ASP A 1 306 ? 4.723 26.777 26.799 1 96.65 306 ASP A CA 1
ATOM 2343 C C . ASP A 1 306 ? 3.475 25.947 27.091 1 96.65 306 ASP A C 1
ATOM 2345 O O . ASP A 1 306 ? 2.445 26.114 26.435 1 96.65 306 ASP A O 1
ATOM 2349 N N . ASN A 1 307 ? 3.568 25.113 28.1 1 96.19 307 ASN A N 1
ATOM 2350 C CA . ASN A 1 307 ? 2.49 24.185 28.424 1 96.19 307 ASN A CA 1
ATOM 2351 C C . ASN A 1 307 ? 1.847 24.521 29.767 1 96.19 307 ASN A C 1
ATOM 2353 O O . ASN A 1 307 ? 2.541 24.881 30.719 1 96.19 307 ASN A O 1
ATOM 2357 N N . GLY A 1 308 ? 0.549 24.455 29.726 1 96.65 308 GLY A N 1
ATOM 2358 C CA . GLY A 1 308 ? -0.138 24.444 31.007 1 96.65 308 GLY A CA 1
ATOM 2359 C C . GLY A 1 308 ? 0.128 23.189 31.816 1 96.65 308 GLY A C 1
ATOM 2360 O O . GLY A 1 308 ? 0.764 22.252 31.328 1 96.65 308 GLY A O 1
ATOM 2361 N N . ARG A 1 309 ? -0.429 23.058 32.971 1 96.5 309 ARG A N 1
ATOM 2362 C CA . ARG A 1 309 ? -0.085 22.064 33.982 1 96.5 309 ARG A CA 1
ATOM 2363 C C . ARG A 1 309 ? -0.311 20.65 33.459 1 96.5 309 ARG A C 1
ATOM 2365 O O . ARG A 1 309 ? 0.445 19.733 33.787 1 96.5 309 ARG A O 1
ATOM 2372 N N . LEU A 1 310 ? -1.303 20.392 32.643 1 96.4 310 LEU A N 1
ATOM 2373 C CA . LEU A 1 310 ? -1.66 19.043 32.219 1 96.4 310 LEU A CA 1
ATOM 2374 C C . LEU A 1 310 ? -1.289 18.816 30.757 1 96.4 310 LEU A C 1
ATOM 2376 O O . LEU A 1 310 ? -1.686 17.814 30.16 1 96.4 310 LEU A O 1
ATOM 2380 N N . THR A 1 311 ? -0.531 19.72 30.171 1 95.96 311 THR A N 1
ATOM 2381 C CA . THR A 1 311 ? -0.224 19.708 28.745 1 95.96 311 THR A CA 1
ATOM 2382 C C . THR A 1 311 ? 1.173 19.146 28.497 1 95.96 311 THR A C 1
ATOM 2384 O O . THR A 1 311 ? 2.081 19.348 29.306 1 95.96 311 THR A O 1
ATOM 2387 N N . ALA A 1 312 ? 1.346 18.467 27.297 1 94.52 312 ALA A N 1
ATOM 2388 C CA . ALA A 1 312 ? 2.623 17.792 27.078 1 94.52 312 ALA A CA 1
ATOM 2389 C C . ALA A 1 312 ? 3.139 18.039 25.663 1 94.52 312 ALA A C 1
ATOM 2391 O O . ALA A 1 312 ? 3.946 17.264 25.146 1 94.52 312 ALA A O 1
ATOM 2392 N N . ILE A 1 313 ? 2.731 19.074 24.991 1 93.01 313 ILE A N 1
ATOM 2393 C CA . ILE A 1 313 ? 3.154 19.364 23.625 1 93.01 313 ILE A CA 1
ATOM 2394 C C . ILE A 1 313 ? 4.655 19.641 23.598 1 93.01 313 ILE A C 1
ATOM 2396 O O . ILE A 1 313 ? 5.181 20.333 24.473 1 93.01 313 ILE A O 1
ATOM 2400 N N . GLY A 1 314 ? 5.348 19.068 22.669 1 90.15 314 GLY A N 1
ATOM 2401 C CA . GLY A 1 314 ? 6.752 19.359 22.43 1 90.15 314 GLY A CA 1
ATOM 2402 C C . GLY A 1 314 ? 6.98 20.248 21.222 1 90.15 314 GLY A C 1
ATOM 2403 O O . GLY A 1 314 ? 6.025 20.756 20.63 1 90.15 314 GLY A O 1
ATOM 2404 N N . THR A 1 315 ? 8.245 20.493 20.898 1 86.21 315 THR A N 1
ATOM 2405 C CA . THR A 1 315 ? 8.597 21.397 19.809 1 86.21 315 THR A CA 1
ATOM 2406 C C . THR A 1 315 ? 8.517 20.68 18.464 1 86.21 315 THR A C 1
ATOM 2408 O O . THR A 1 315 ? 8.619 21.312 17.41 1 86.21 315 THR A O 1
ATOM 2411 N N . ASN A 1 316 ? 8.352 19.359 18.442 1 79.48 316 ASN A N 1
ATOM 2412 C CA . ASN A 1 316 ? 8.27 18.662 17.163 1 79.48 316 ASN A CA 1
ATOM 2413 C C . ASN A 1 316 ? 7.132 17.645 17.15 1 79.48 316 ASN A C 1
ATOM 2415 O O . ASN A 1 316 ? 6.621 17.266 18.205 1 79.48 316 ASN A O 1
ATOM 2419 N N . THR A 1 317 ? 6.619 17.267 15.949 1 70.75 317 THR A N 1
ATOM 2420 C CA . THR A 1 317 ? 5.454 16.413 15.745 1 70.75 317 THR A CA 1
ATOM 2421 C C . THR A 1 317 ? 5.657 15.054 16.409 1 70.75 317 THR A C 1
ATOM 2423 O O . THR A 1 317 ? 4.688 14.358 16.72 1 70.75 317 THR A O 1
ATOM 2426 N N . ASN A 1 318 ? 6.784 14.726 16.724 1 65.4 318 ASN A N 1
ATOM 2427 C CA . ASN A 1 318 ? 7.003 13.373 17.224 1 65.4 318 ASN A CA 1
ATOM 2428 C C . ASN A 1 318 ? 7.465 13.381 18.679 1 65.4 318 ASN A C 1
ATOM 2430 O O . ASN A 1 318 ? 7.819 12.336 19.228 1 65.4 318 ASN A O 1
ATOM 2434 N N . LEU A 1 319 ? 7.364 14.573 19.234 1 74.32 319 LEU A N 1
ATOM 2435 C CA . LEU A 1 319 ? 7.942 14.655 20.57 1 74.32 319 LEU A CA 1
ATOM 2436 C C . LEU A 1 319 ? 6.957 15.281 21.552 1 74.32 319 LEU A C 1
ATOM 2438 O O . LEU A 1 319 ? 6.22 16.203 21.195 1 74.32 319 LEU A O 1
ATOM 2442 N N . GLN A 1 320 ? 6.862 14.632 22.659 1 84.7 320 GLN A N 1
ATOM 2443 C CA . GLN A 1 320 ? 6.15 15.232 23.782 1 84.7 320 GLN A CA 1
ATOM 2444 C C . GLN A 1 320 ? 7.121 15.704 24.861 1 84.7 320 GLN A C 1
ATOM 2446 O O . GLN A 1 320 ? 8.18 15.103 25.056 1 84.7 320 GLN A O 1
ATOM 2451 N N . ALA A 1 321 ? 6.786 16.815 25.442 1 90.86 321 ALA A N 1
ATOM 2452 C CA . ALA A 1 321 ? 7.493 17.298 26.626 1 90.86 321 ALA A CA 1
ATOM 2453 C C . ALA A 1 321 ? 6.934 16.663 27.896 1 90.86 321 ALA A C 1
ATOM 2455 O O . ALA A 1 321 ? 5.85 16.075 27.878 1 90.86 321 ALA A O 1
ATOM 2456 N N . PRO A 1 322 ? 7.813 16.765 28.977 1 93.01 322 PRO A N 1
ATOM 2457 C CA . PRO A 1 322 ? 7.174 16.414 30.248 1 93.01 322 PRO A CA 1
ATOM 2458 C C . PRO A 1 322 ? 5.933 17.256 30.537 1 93.01 322 PRO A C 1
ATOM 2460 O O . PRO A 1 322 ? 5.911 18.452 30.237 1 93.01 322 PRO A O 1
ATOM 2463 N N . THR A 1 323 ? 4.918 16.578 31.039 1 94.53 323 THR A N 1
ATOM 2464 C CA . THR A 1 323 ? 3.651 17.252 31.303 1 94.53 323 THR A CA 1
ATOM 2465 C C . THR A 1 323 ? 3.873 18.517 32.127 1 94.53 323 THR A C 1
ATOM 2467 O O . THR A 1 323 ? 4.552 18.484 33.155 1 94.53 323 THR A O 1
ATOM 2470 N N . GLY A 1 324 ? 3.357 19.61 31.625 1 95.74 324 GLY A N 1
ATOM 2471 C CA . GLY A 1 324 ? 3.385 20.878 32.337 1 95.74 324 GLY A CA 1
ATOM 2472 C C . GLY A 1 324 ? 4.655 21.671 32.095 1 95.74 324 GLY A C 1
ATOM 2473 O O . GLY A 1 324 ? 4.823 22.765 32.638 1 95.74 324 GLY A O 1
ATOM 2474 N N . ARG A 1 325 ? 5.503 21.134 31.309 1 95.02 325 ARG A N 1
ATOM 2475 C CA . ARG A 1 325 ? 6.772 21.821 31.091 1 95.02 325 ARG A CA 1
ATOM 2476 C C . ARG A 1 325 ? 6.884 22.322 29.655 1 95.02 325 ARG A C 1
ATOM 2478 O O . ARG A 1 325 ? 6.408 21.668 28.725 1 95.02 325 ARG A O 1
ATOM 2485 N N . GLY A 1 326 ? 7.54 23.417 29.483 1 92.84 326 GLY A N 1
ATOM 2486 C CA . GLY A 1 326 ? 7.807 23.931 28.149 1 92.84 326 GLY A CA 1
ATOM 2487 C C . GLY A 1 326 ? 9.049 23.332 27.516 1 92.84 326 GLY A C 1
ATOM 2488 O O . GLY A 1 326 ? 9.824 22.646 28.185 1 92.84 326 GLY A O 1
ATOM 2489 N N . SER A 1 327 ? 9.218 23.543 26.28 1 92.96 327 SER A N 1
ATOM 2490 C CA . SER A 1 327 ? 10.369 23.061 25.524 1 92.96 327 SER A CA 1
ATOM 2491 C C . SER A 1 327 ? 10.801 24.073 24.469 1 92.96 327 SER A C 1
ATOM 2493 O O . SER A 1 327 ? 10.009 24.923 24.055 1 92.96 327 SER A O 1
ATOM 2495 N N . SER A 1 328 ? 12.073 24.038 24.125 1 93.95 328 SER A N 1
ATOM 2496 C CA . SER A 1 328 ? 12.638 24.882 23.077 1 93.95 328 SER A CA 1
ATOM 2497 C C . SER A 1 328 ? 13.442 24.058 22.077 1 93.95 328 SER A C 1
ATOM 2499 O O . SER A 1 328 ? 13.949 22.986 22.413 1 93.95 328 SER A O 1
ATOM 2501 N N . GLY A 1 329 ? 13.477 24.527 20.901 1 92.39 329 GLY A N 1
ATOM 2502 C CA . GLY A 1 329 ? 14.233 23.853 19.857 1 92.39 329 GLY A CA 1
ATOM 2503 C C . GLY A 1 329 ? 14.902 24.812 18.89 1 92.39 329 GLY A C 1
ATOM 2504 O O . GLY A 1 329 ? 14.401 25.913 18.654 1 92.39 329 GLY A O 1
ATOM 2505 N N . ALA A 1 330 ? 16.023 24.412 18.406 1 94.3 330 ALA A N 1
ATOM 2506 C CA . ALA A 1 330 ? 16.752 25.089 17.337 1 94.3 330 ALA A CA 1
ATOM 2507 C C . ALA A 1 330 ? 17.221 24.096 16.277 1 94.3 330 ALA A C 1
ATOM 2509 O O . ALA A 1 330 ? 17.655 22.989 16.604 1 94.3 330 ALA A O 1
ATOM 2510 N N . GLN A 1 331 ? 17.072 24.526 15.056 1 94.27 331 GLN A N 1
ATOM 2511 C CA . GLN A 1 331 ? 17.468 23.657 13.953 1 94.27 331 GLN A CA 1
ATOM 2512 C C . GLN A 1 331 ? 18.197 24.444 12.868 1 94.27 331 GLN A C 1
ATOM 2514 O O . GLN A 1 331 ? 17.85 25.593 12.587 1 94.27 331 GLN A O 1
ATOM 2519 N N . PHE A 1 332 ? 19.167 23.848 12.236 1 96.53 332 PHE A N 1
ATOM 2520 C CA . PHE A 1 332 ? 19.855 24.313 11.037 1 96.53 332 PHE A CA 1
ATOM 2521 C C . PHE A 1 332 ? 19.984 23.188 10.017 1 96.53 332 PHE A C 1
ATOM 2523 O O . PHE A 1 332 ? 20.573 22.145 10.306 1 96.53 332 PHE A O 1
ATOM 2530 N N . GLY A 1 333 ? 19.359 23.472 8.862 1 95.97 333 GLY A N 1
ATOM 2531 C CA . GLY A 1 333 ? 19.299 22.325 7.97 1 95.97 333 GLY A CA 1
ATOM 2532 C C . GLY A 1 333 ? 19.305 22.709 6.502 1 95.97 333 GLY A C 1
ATOM 2533 O O . GLY A 1 333 ? 19.495 23.879 6.162 1 95.97 333 GLY A O 1
ATOM 2534 N N . ILE A 1 334 ? 19.215 21.69 5.646 1 96.98 334 ILE A N 1
ATOM 2535 C CA . ILE A 1 334 ? 19.208 21.794 4.191 1 96.98 334 ILE A CA 1
ATOM 2536 C C . ILE A 1 334 ? 18.102 20.91 3.617 1 96.98 334 ILE A C 1
ATOM 2538 O O . ILE A 1 334 ? 17.854 19.811 4.118 1 96.98 334 ILE A O 1
ATOM 2542 N N . SER A 1 335 ? 17.426 21.423 2.665 1 96.2 335 SER A N 1
ATOM 2543 C CA . SER A 1 335 ? 16.475 20.643 1.88 1 96.2 335 SER A CA 1
ATOM 2544 C C . SER A 1 335 ? 16.835 20.662 0.398 1 96.2 335 SER A C 1
ATOM 2546 O O . SER A 1 335 ? 17.205 21.706 -0.143 1 96.2 335 SER A O 1
ATOM 2548 N N . HIS A 1 336 ? 16.732 19.535 -0.268 1 97.74 336 HIS A N 1
ATOM 2549 C CA . HIS A 1 336 ? 17.02 19.417 -1.693 1 97.74 336 HIS A CA 1
ATOM 2550 C C . HIS A 1 336 ? 15.896 18.689 -2.424 1 97.74 336 HIS A C 1
ATOM 2552 O O . HIS A 1 336 ? 15.499 17.592 -2.025 1 97.74 336 HIS A O 1
ATOM 2558 N N . PHE A 1 337 ? 15.452 19.348 -3.484 1 97.45 337 PHE A N 1
ATOM 2559 C CA . PHE A 1 337 ? 14.401 18.795 -4.33 1 97.45 337 PHE A CA 1
ATOM 2560 C C . PHE A 1 337 ? 14.99 18.188 -5.598 1 97.45 337 PHE A C 1
ATOM 2562 O O . PHE A 1 337 ? 15.913 18.751 -6.191 1 97.45 337 PHE A O 1
ATOM 2569 N N . PHE A 1 338 ? 14.39 17.069 -6.071 1 97.28 338 PHE A N 1
ATOM 2570 C CA . PHE A 1 338 ? 14.846 16.455 -7.312 1 97.28 338 PHE A CA 1
ATOM 2571 C C . PHE A 1 338 ? 13.678 15.838 -8.072 1 97.28 338 PHE A C 1
ATOM 2573 O O . PHE A 1 338 ? 12.64 15.53 -7.483 1 97.28 338 PHE A O 1
ATOM 2580 N N . MET B 1 1 ? 11.776 1.125 -15.502 1 95.31 1 MET B N 1
ATOM 2581 C CA . MET B 1 1 ? 10.75 1.123 -14.462 1 95.31 1 MET B CA 1
ATOM 2582 C C . MET B 1 1 ? 9.384 0.78 -15.047 1 95.31 1 MET B C 1
ATOM 2584 O O . MET B 1 1 ? 9.013 1.287 -16.107 1 95.31 1 MET B O 1
ATOM 2588 N N . TYR B 1 2 ? 8.724 -0.097 -14.413 1 96.94 2 TYR B N 1
ATOM 2589 C CA . TYR B 1 2 ? 7.386 -0.496 -14.837 1 96.94 2 TYR B CA 1
ATOM 2590 C C . TYR B 1 2 ? 6.499 -0.793 -13.634 1 96.94 2 TYR B C 1
ATOM 2592 O O . TYR B 1 2 ? 6.989 -0.925 -12.511 1 96.94 2 TYR B O 1
ATOM 2600 N N . GLY B 1 3 ? 5.112 -0.841 -13.943 1 96.67 3 GLY B N 1
ATOM 2601 C CA . GLY B 1 3 ? 4.245 -1.193 -12.831 1 96.67 3 GLY B CA 1
ATOM 2602 C C . GLY B 1 3 ? 2.785 -1.313 -13.227 1 96.67 3 GLY B C 1
ATOM 2603 O O . GLY B 1 3 ? 2.43 -1.086 -14.385 1 96.67 3 GLY B O 1
ATOM 2604 N N . VAL B 1 4 ? 2.06 -1.8 -12.244 1 96.8 4 VAL B N 1
ATOM 2605 C CA . VAL B 1 4 ? 0.609 -1.925 -12.332 1 96.8 4 VAL B CA 1
ATOM 2606 C C . VAL B 1 4 ? -0.022 -1.579 -10.986 1 96.8 4 VAL B C 1
ATOM 2608 O O . VAL B 1 4 ? 0.494 -1.964 -9.934 1 96.8 4 VAL B O 1
ATOM 2611 N N . ILE B 1 5 ? -1.022 -0.797 -11.01 1 96.62 5 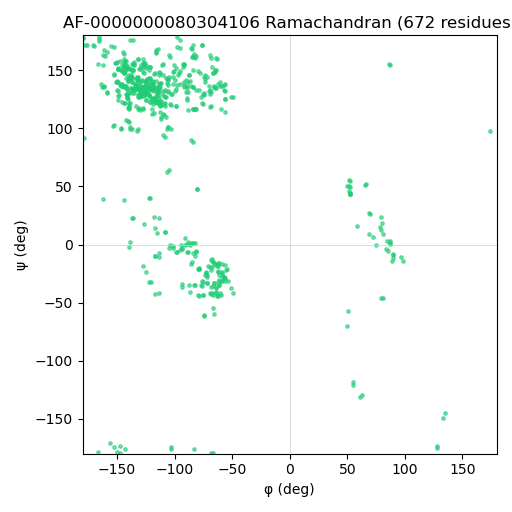ILE B N 1
ATOM 2612 C CA . ILE B 1 5 ? -1.877 -0.605 -9.844 1 96.62 5 ILE B CA 1
ATOM 2613 C C . ILE B 1 5 ? -3.279 -1.131 -10.14 1 96.62 5 ILE B C 1
ATOM 2615 O O . ILE B 1 5 ? -3.901 -0.736 -11.129 1 96.62 5 ILE B O 1
ATOM 2619 N N . ASP B 1 6 ? -3.733 -2.035 -9.361 1 95.73 6 ASP B N 1
ATOM 2620 C CA . ASP B 1 6 ? -5.044 -2.663 -9.487 1 95.73 6 ASP B CA 1
ATOM 2621 C C . ASP B 1 6 ? -5.821 -2.582 -8.175 1 95.73 6 ASP B C 1
ATOM 2623 O O . ASP B 1 6 ? -5.432 -3.194 -7.178 1 95.73 6 ASP B O 1
ATOM 2627 N N . VAL B 1 7 ? -6.929 -1.881 -8.227 1 94.41 7 VAL B N 1
ATOM 2628 C CA . VAL B 1 7 ? -7.733 -1.704 -7.022 1 94.41 7 VAL B CA 1
ATOM 2629 C C . VAL B 1 7 ? -9.217 -1.793 -7.374 1 94.41 7 VAL B C 1
ATOM 2631 O O . VAL B 1 7 ? -9.626 -1.402 -8.47 1 94.41 7 VAL B O 1
ATOM 2634 N N . ALA B 1 8 ? -9.969 -2.342 -6.444 1 94.18 8 ALA B N 1
ATOM 2635 C CA . ALA B 1 8 ? -11.413 -2.448 -6.639 1 94.18 8 ALA B CA 1
ATOM 2636 C C . ALA B 1 8 ? -12.161 -2.244 -5.325 1 94.18 8 ALA B C 1
ATOM 2638 O O . ALA B 1 8 ? -11.641 -2.56 -4.252 1 94.18 8 ALA B O 1
ATOM 2639 N N . VAL B 1 9 ? -13.338 -1.686 -5.472 1 94.44 9 VAL B N 1
ATOM 2640 C CA . VAL B 1 9 ? -14.287 -1.874 -4.379 1 94.44 9 VAL B CA 1
ATOM 2641 C C . VAL B 1 9 ? -14.826 -3.302 -4.403 1 94.44 9 VAL B C 1
ATOM 2643 O O . VAL B 1 9 ? -15.283 -3.783 -5.442 1 94.44 9 VAL B O 1
ATOM 2646 N N . GLU B 1 10 ? -14.742 -3.932 -3.289 1 92.79 10 GLU B N 1
ATOM 2647 C CA . GLU B 1 10 ? -15.195 -5.32 -3.241 1 92.79 10 GLU B CA 1
ATOM 2648 C C . GLU B 1 10 ? -16.174 -5.541 -2.091 1 92.79 10 GLU B C 1
ATOM 2650 O O . GLU B 1 10 ? -16.062 -4.903 -1.042 1 92.79 10 GLU B O 1
ATOM 2655 N N . HIS B 1 11 ? -17.155 -6.331 -2.365 1 93.37 11 HIS B N 1
ATOM 2656 C CA . HIS B 1 11 ? -18.049 -6.88 -1.352 1 93.37 11 HIS B CA 1
ATOM 2657 C C . HIS B 1 11 ? -17.928 -8.398 -1.274 1 93.37 11 HIS B C 1
ATOM 2659 O O . HIS B 1 11 ? -18.091 -9.09 -2.281 1 93.37 11 HIS B O 1
ATOM 2665 N N . VAL B 1 12 ? -17.589 -8.938 -0.072 1 91.92 12 VAL B N 1
ATOM 2666 C CA . VAL B 1 12 ? -17.382 -10.371 0.112 1 91.92 12 VAL B CA 1
ATOM 2667 C C . VAL B 1 12 ? -18.216 -10.866 1.291 1 91.92 12 VAL B C 1
ATOM 2669 O O . VAL B 1 12 ? -18.264 -10.22 2.341 1 91.92 12 VAL B O 1
ATOM 2672 N N . THR B 1 13 ? -18.875 -11.938 1.11 1 93.11 13 THR B N 1
ATOM 2673 C CA . THR B 1 13 ? -19.611 -12.562 2.204 1 93.11 13 THR B CA 1
ATOM 2674 C C . THR B 1 13 ? -18.744 -13.596 2.918 1 93.11 13 THR B C 1
ATOM 2676 O O . THR B 1 13 ? -17.802 -14.135 2.333 1 93.11 13 THR B O 1
ATOM 2679 N N . ARG B 1 14 ? -19.13 -13.821 4.314 1 89.54 14 ARG B N 1
ATOM 2680 C CA . ARG B 1 14 ? -18.428 -14.802 5.135 1 89.54 14 ARG B CA 1
ATOM 2681 C C . ARG B 1 14 ? -16.92 -14.587 5.075 1 89.54 14 ARG B C 1
ATOM 2683 O O . ARG B 1 14 ? -16.168 -15.512 4.758 1 89.54 14 ARG B O 1
ATOM 2690 N N . PHE B 1 15 ? -16.571 -13.377 5.404 1 81.4 15 PHE B N 1
ATOM 2691 C CA . PHE B 1 15 ? -15.213 -12.86 5.285 1 81.4 15 PHE B CA 1
ATOM 2692 C C . PHE B 1 15 ? -14.362 -13.295 6.473 1 81.4 15 PHE B C 1
ATOM 2694 O O . PHE B 1 15 ? -14.805 -13.218 7.621 1 81.4 15 PHE B O 1
ATOM 2701 N N . ASP B 1 16 ? -13.192 -13.769 6.09 1 74.05 16 ASP B N 1
ATOM 2702 C CA . ASP B 1 16 ? -12.142 -14.083 7.054 1 74.05 16 ASP B CA 1
ATOM 2703 C C . ASP B 1 16 ? -12.665 -15.004 8.155 1 74.05 16 ASP B C 1
ATOM 2705 O O . ASP B 1 16 ? -12.527 -14.701 9.342 1 74.05 16 ASP B O 1
ATOM 2709 N N . ARG B 1 17 ? -13.309 -16.063 7.825 1 75.75 17 ARG B N 1
ATOM 2710 C CA . ARG B 1 17 ? -13.816 -17.128 8.683 1 75.75 17 ARG B CA 1
ATOM 2711 C C . ARG B 1 17 ? -14.959 -16.627 9.561 1 75.75 17 ARG B C 1
ATOM 2713 O O . ARG B 1 17 ? -15.349 -17.293 10.522 1 75.75 17 ARG B O 1
ATOM 2720 N N . GLY B 1 18 ? -15.413 -15.392 9.249 1 83.25 18 GLY B N 1
ATOM 2721 C CA . GLY B 1 18 ? -16.588 -14.876 9.933 1 83.25 18 GLY B CA 1
ATOM 2722 C C . GLY B 1 18 ? -17.866 -15.046 9.134 1 83.25 18 GLY B C 1
ATOM 2723 O O . GLY B 1 18 ? -17.823 -15.371 7.945 1 83.25 18 GLY B O 1
ATOM 2724 N N . ASN B 1 19 ? -18.916 -14.793 9.761 1 85.93 19 ASN B N 1
ATOM 2725 C CA . ASN B 1 19 ? -20.204 -14.976 9.101 1 85.93 19 ASN B CA 1
ATOM 2726 C C . ASN B 1 19 ? -20.706 -13.675 8.481 1 85.93 19 ASN B C 1
ATOM 2728 O O . ASN B 1 19 ? -21.712 -13.669 7.77 1 85.93 19 ASN B O 1
ATOM 2732 N N . GLY B 1 20 ? -19.988 -12.712 8.621 1 88.65 20 GLY B N 1
ATOM 2733 C CA . GLY B 1 20 ? -20.443 -11.424 8.123 1 88.65 20 GLY B CA 1
ATOM 2734 C C . GLY B 1 20 ? -19.873 -11.076 6.761 1 88.65 20 GLY B C 1
ATOM 2735 O O . GLY B 1 20 ? -19.182 -11.889 6.145 1 88.65 20 GLY B O 1
ATOM 2736 N N . SER B 1 21 ? -20.294 -9.934 6.273 1 90.33 21 SER B N 1
ATOM 2737 C CA . SER B 1 21 ? -19.809 -9.419 4.997 1 90.33 21 SER B CA 1
ATOM 2738 C C . SER B 1 21 ? -18.945 -8.178 5.194 1 90.33 21 SER B C 1
ATOM 2740 O O . SER B 1 21 ? -18.992 -7.544 6.25 1 90.33 21 SER B O 1
ATOM 2742 N N . VAL B 1 22 ? -18.107 -8.008 4.235 1 87.66 22 VAL B N 1
ATOM 2743 C CA . VAL B 1 22 ? -17.275 -6.811 4.274 1 87.66 22 VAL B CA 1
ATOM 2744 C C . VAL B 1 22 ? -17.317 -6.107 2.92 1 87.66 22 VAL B C 1
ATOM 2746 O O . VAL B 1 22 ? -17.434 -6.757 1.878 1 87.66 22 VAL B O 1
ATOM 2749 N N . THR B 1 23 ? -17.37 -4.778 2.95 1 89.91 23 THR B N 1
ATOM 2750 C CA . THR B 1 23 ? -17.101 -3.93 1.795 1 89.91 23 THR B CA 1
ATOM 2751 C C . THR B 1 23 ? -15.81 -3.14 1.992 1 89.91 23 THR B C 1
ATOM 2753 O O . THR B 1 23 ? -15.658 -2.427 2.986 1 89.91 23 THR B O 1
ATOM 2756 N N . ARG B 1 24 ? -14.844 -3.281 1.053 1 90.2 24 ARG B N 1
ATOM 2757 C CA . ARG B 1 24 ? -13.522 -2.678 1.184 1 90.2 24 ARG B CA 1
ATOM 2758 C C . ARG B 1 24 ? -12.882 -2.459 -0.183 1 90.2 24 ARG B C 1
ATOM 2760 O O . ARG B 1 24 ? -13.428 -2.882 -1.205 1 90.2 24 ARG B O 1
ATOM 2767 N N . LEU B 1 25 ? -11.762 -1.74 -0.121 1 90.66 25 LEU B N 1
ATOM 2768 C CA . LEU B 1 25 ? -10.915 -1.752 -1.308 1 90.66 25 LEU B CA 1
ATOM 2769 C C . LEU B 1 25 ? -10.031 -2.994 -1.333 1 90.66 25 LEU B C 1
ATOM 2771 O O . LEU B 1 25 ? -9.25 -3.224 -0.407 1 90.66 25 LEU B O 1
ATOM 2775 N N . GLY B 1 26 ? -10.271 -3.766 -2.314 1 87.1 26 GLY B N 1
ATOM 2776 C CA . GLY B 1 26 ? -9.454 -4.954 -2.504 1 87.1 26 GLY B CA 1
ATOM 2777 C C . GLY B 1 26 ? -8.352 -4.763 -3.53 1 87.1 26 GLY B C 1
ATOM 2778 O O . GLY B 1 26 ? -8.561 -4.116 -4.559 1 87.1 26 GLY B O 1
ATOM 2779 N N . PRO B 1 27 ? -7.191 -5.252 -3.228 1 80.01 27 PRO B N 1
ATOM 2780 C CA . PRO B 1 27 ? -6.087 -5.176 -4.187 1 80.01 27 PRO B CA 1
ATOM 2781 C C . PRO B 1 27 ? -5.995 -6.411 -5.081 1 80.01 27 PRO B C 1
ATOM 2783 O O . PRO B 1 27 ? -6.556 -7.459 -4.752 1 80.01 27 PRO B O 1
ATOM 2786 N N . ASN B 1 28 ? -5.387 -6.225 -6.265 1 82.64 28 ASN B N 1
ATOM 2787 C CA . ASN B 1 28 ? -4.881 -7.333 -7.067 1 82.64 28 ASN B CA 1
ATOM 2788 C C . ASN B 1 28 ? -6.013 -8.228 -7.564 1 82.64 28 ASN B C 1
ATOM 2790 O O . ASN B 1 28 ? -5.96 -9.449 -7.406 1 82.64 28 ASN B O 1
ATOM 2794 N N . ASN B 1 29 ? -6.974 -7.61 -8.154 1 86.77 29 ASN B N 1
ATOM 2795 C CA . ASN B 1 29 ? -8.18 -8.345 -8.52 1 86.77 29 ASN B CA 1
ATOM 2796 C C . ASN B 1 29 ? -8.049 -8.985 -9.899 1 86.77 29 ASN B C 1
ATOM 2798 O O . ASN B 1 29 ? -8.588 -10.066 -10.14 1 86.77 29 ASN B O 1
ATOM 2802 N N . VAL B 1 30 ? -7.386 -8.349 -10.786 1 90.18 30 VAL B N 1
ATOM 2803 C CA . VAL B 1 30 ? -7.108 -8.909 -12.105 1 90.18 30 VAL B CA 1
ATOM 2804 C C . VAL B 1 30 ? -5.601 -9.065 -12.293 1 90.18 30 VAL B C 1
ATOM 2806 O O . VAL B 1 30 ? -5.137 -10.067 -12.842 1 90.18 30 VAL B O 1
ATOM 2809 N N . TYR B 1 31 ? -4.925 -8.051 -11.87 1 91.28 31 TYR B N 1
ATOM 2810 C CA . TYR B 1 31 ? -3.468 -8.073 -11.923 1 91.28 31 TYR B CA 1
ATOM 2811 C C . TYR B 1 31 ? -2.868 -7.823 -10.544 1 91.28 31 TYR B C 1
ATOM 2813 O O . TYR B 1 31 ? -3.419 -7.058 -9.75 1 91.28 31 TYR B O 1
ATOM 2821 N N . GLY B 1 32 ? -1.783 -8.494 -10.234 1 91.32 32 GLY B N 1
ATOM 2822 C CA . GLY B 1 32 ? -1.06 -8.141 -9.022 1 91.32 32 GLY B CA 1
ATOM 2823 C C . GLY B 1 32 ? -0.384 -6.786 -9.104 1 91.32 32 GLY B C 1
ATOM 2824 O O . GLY B 1 32 ? 0.428 -6.544 -10 1 91.32 32 GLY B O 1
ATOM 2825 N N . SER B 1 33 ? -0.747 -5.872 -8.234 1 95.12 33 SER B N 1
ATOM 2826 C CA . SER B 1 33 ? -0.09 -4.569 -8.197 1 95.12 33 SER B CA 1
ATOM 2827 C C . SER B 1 33 ? 1.399 -4.709 -7.901 1 95.12 33 SER B C 1
ATOM 2829 O O . SER B 1 33 ? 1.797 -5.513 -7.055 1 95.12 33 SER B O 1
ATOM 2831 N N . ARG B 1 34 ? 2.198 -3.844 -8.639 1 96.5 34 ARG B N 1
ATOM 2832 C CA . ARG B 1 34 ? 3.642 -4.009 -8.5 1 96.5 34 ARG B CA 1
ATOM 2833 C C . ARG B 1 34 ? 4.388 -2.811 -9.077 1 96.5 34 ARG B C 1
ATOM 2835 O O . ARG B 1 34 ? 3.834 -2.053 -9.875 1 96.5 34 ARG B O 1
ATOM 2842 N N . LEU B 1 35 ? 5.495 -2.616 -8.627 1 97.28 35 LEU B N 1
ATOM 2843 C CA . LEU B 1 35 ? 6.506 -1.704 -9.153 1 97.28 35 LEU B CA 1
ATOM 2844 C C . LEU B 1 35 ? 7.826 -2.432 -9.384 1 97.28 35 LEU B C 1
ATOM 2846 O O . LEU B 1 35 ? 8.301 -3.159 -8.509 1 97.28 35 LEU B O 1
ATOM 2850 N N . GLY B 1 36 ? 8.439 -2.256 -10.611 1 97.72 36 GLY B N 1
ATOM 2851 C CA . GLY B 1 36 ? 9.632 -3.017 -10.944 1 97.72 36 GLY B CA 1
ATOM 2852 C C . GLY B 1 36 ? 10.682 -2.196 -11.669 1 97.72 36 GLY B C 1
ATOM 2853 O O . GLY B 1 36 ? 10.365 -1.172 -12.278 1 97.72 36 GLY B O 1
ATOM 2854 N N . PHE B 1 37 ? 11.891 -2.568 -11.476 1 98.06 37 PHE B N 1
ATOM 2855 C CA . PHE B 1 37 ? 13.063 -2.085 -12.196 1 98.06 37 PHE B CA 1
ATOM 2856 C C . PHE B 1 37 ? 13.759 -3.228 -12.926 1 98.06 37 PHE B C 1
ATOM 2858 O O . PHE B 1 37 ? 14.139 -4.225 -12.309 1 98.06 37 PHE B O 1
ATOM 2865 N N . ARG B 1 38 ? 13.871 -3.114 -14.145 1 98 38 ARG B N 1
ATOM 2866 C CA . ARG B 1 38 ? 14.587 -4.148 -14.885 1 98 38 ARG B CA 1
ATOM 2867 C C . ARG B 1 38 ? 15.506 -3.533 -15.935 1 98 38 ARG B C 1
ATOM 2869 O O . ARG B 1 38 ? 15.317 -2.382 -16.335 1 98 38 ARG B O 1
ATOM 2876 N N . GLY B 1 39 ? 16.576 -4.327 -16.3 1 97.58 39 GLY B N 1
ATOM 2877 C CA . GLY B 1 39 ? 17.532 -3.851 -17.287 1 97.58 39 GLY B CA 1
ATOM 2878 C C . GLY B 1 39 ? 18.314 -4.971 -17.949 1 97.58 39 GLY B C 1
ATOM 2879 O O . GLY B 1 39 ? 18.205 -6.132 -17.548 1 97.58 39 GLY B O 1
ATOM 2880 N N . SER B 1 40 ? 18.927 -4.59 -19.013 1 97.14 40 SER B N 1
ATOM 2881 C CA . SER B 1 40 ? 19.78 -5.485 -19.789 1 97.14 40 SER B CA 1
ATOM 2882 C C . SER B 1 40 ? 21.039 -4.771 -20.268 1 97.14 40 SER B C 1
ATOM 2884 O O . SER B 1 40 ? 20.985 -3.607 -20.668 1 97.14 40 SER B O 1
ATOM 2886 N N . GLU B 1 41 ? 22.165 -5.373 -20.043 1 98.14 41 GLU B N 1
ATOM 2887 C CA . GLU B 1 41 ? 23.424 -4.91 -20.618 1 98.14 41 GLU B CA 1
ATOM 2888 C C . GLU B 1 41 ? 23.911 -5.855 -21.714 1 98.14 41 GLU B C 1
ATOM 2890 O O . GLU B 1 41 ? 24.171 -7.032 -21.456 1 98.14 41 GLU B O 1
ATOM 2895 N N . ASP B 1 42 ? 24.077 -5.337 -22.87 1 97.6 42 ASP B N 1
ATOM 2896 C CA . ASP B 1 42 ? 24.587 -6.122 -23.99 1 97.6 42 ASP B CA 1
ATOM 2897 C C . ASP B 1 42 ? 26.086 -6.373 -23.847 1 97.6 42 ASP B C 1
ATOM 2899 O O . ASP B 1 42 ? 26.859 -5.439 -23.621 1 97.6 42 ASP B O 1
ATOM 2903 N N . LEU B 1 43 ? 26.53 -7.568 -23.974 1 97.06 43 LEU B N 1
ATOM 2904 C CA . LEU B 1 43 ? 27.937 -7.935 -23.855 1 97.06 43 LEU B CA 1
ATOM 2905 C C . LEU B 1 43 ? 28.542 -8.222 -25.225 1 97.06 43 LEU B C 1
ATOM 2907 O O . LEU B 1 43 ? 29.736 -8.509 -25.333 1 97.06 43 LEU B O 1
ATOM 2911 N N . GLY B 1 44 ? 27.773 -8.168 -26.207 1 95.75 44 GLY B N 1
ATOM 2912 C CA . GLY B 1 44 ? 28.217 -8.54 -27.542 1 95.75 44 GLY B CA 1
ATOM 2913 C C . GLY B 1 44 ? 28.062 -10.022 -27.831 1 95.75 44 GLY B C 1
ATOM 2914 O O . GLY B 1 44 ? 27.999 -10.836 -26.907 1 95.75 44 GLY B O 1
ATOM 2915 N N . GLY B 1 45 ? 27.923 -10.438 -29.134 1 95.78 45 GLY B N 1
ATOM 2916 C CA . GLY B 1 45 ? 27.85 -11.831 -29.547 1 95.78 45 GLY B CA 1
ATOM 2917 C C . GLY B 1 45 ? 26.559 -12.51 -29.13 1 95.78 45 GLY B C 1
ATOM 2918 O O . GLY B 1 45 ? 26.545 -13.71 -28.85 1 95.78 45 GLY B O 1
ATOM 2919 N N . GLY B 1 46 ? 25.584 -11.74 -28.984 1 94.78 46 GLY B N 1
ATOM 2920 C CA . GLY B 1 46 ? 24.292 -12.31 -28.639 1 94.78 46 GLY B CA 1
ATOM 2921 C C . GLY B 1 46 ? 24.162 -12.644 -27.165 1 94.78 46 GLY B C 1
ATOM 2922 O O . GLY B 1 46 ? 23.266 -13.393 -26.769 1 94.78 46 GLY B O 1
ATOM 2923 N N . ARG B 1 47 ? 24.987 -12.089 -26.356 1 96.38 47 ARG B N 1
ATOM 2924 C CA . ARG B 1 47 ? 24.961 -12.297 -24.911 1 96.38 47 ARG B CA 1
ATOM 2925 C C . ARG B 1 47 ? 24.59 -11.012 -24.179 1 96.38 47 ARG B C 1
ATOM 2927 O O . ARG B 1 47 ? 24.918 -9.915 -24.635 1 96.38 47 ARG B O 1
ATOM 2934 N N . SER B 1 48 ? 23.883 -11.226 -23.097 1 98.3 48 SER B N 1
ATOM 2935 C CA . SER B 1 48 ? 23.545 -10.06 -22.288 1 98.3 48 SER B CA 1
ATOM 2936 C C . SER B 1 48 ? 23.433 -10.425 -20.811 1 98.3 48 SER B C 1
ATOM 2938 O O . SER B 1 48 ? 23.158 -11.577 -20.47 1 98.3 48 SER B O 1
ATOM 2940 N N . VAL B 1 49 ? 23.715 -9.487 -19.917 1 98.48 49 VAL B N 1
ATOM 2941 C CA . VAL B 1 49 ? 23.379 -9.553 -18.499 1 98.48 49 VAL B CA 1
ATOM 2942 C C . VAL B 1 49 ? 22.017 -8.905 -18.261 1 98.48 49 VAL B C 1
ATOM 2944 O O . VAL B 1 49 ? 21.712 -7.856 -18.834 1 98.48 49 VAL B O 1
ATOM 2947 N N . ILE B 1 50 ? 21.232 -9.574 -17.485 1 98.5 50 ILE B N 1
ATOM 2948 C CA . ILE B 1 50 ? 19.906 -9.038 -17.195 1 98.5 50 ILE B CA 1
ATOM 2949 C C . ILE B 1 50 ? 19.674 -9.024 -15.686 1 98.5 50 ILE B C 1
ATOM 2951 O O . ILE B 1 50 ? 20.299 -9.788 -14.948 1 98.5 50 ILE B O 1
ATOM 2955 N N . PHE B 1 51 ? 18.798 -8.122 -15.219 1 98.69 51 PHE B N 1
ATOM 2956 C CA . PHE B 1 51 ? 18.371 -8.113 -13.825 1 98.69 51 PHE B CA 1
ATOM 2957 C C . PHE B 1 51 ? 16.905 -7.713 -13.711 1 98.69 51 PHE B C 1
ATOM 2959 O O . PHE B 1 51 ? 16.349 -7.102 -14.626 1 98.69 51 PHE B O 1
ATOM 2966 N N . ASN B 1 52 ? 16.294 -8.093 -12.645 1 98.47 52 ASN B N 1
ATOM 2967 C CA . ASN B 1 52 ? 14.921 -7.716 -12.324 1 98.47 52 ASN B CA 1
ATOM 2968 C C . ASN B 1 52 ? 14.723 -7.547 -10.82 1 98.47 52 ASN B C 1
ATOM 2970 O O . ASN B 1 52 ? 15.035 -8.451 -10.043 1 98.47 52 ASN B O 1
ATOM 2974 N N . LEU B 1 53 ? 14.266 -6.366 -10.373 1 98.42 53 LEU B N 1
ATOM 2975 C CA . LEU B 1 53 ? 13.828 -6.057 -9.016 1 98.42 53 LEU B CA 1
ATOM 2976 C C . LEU B 1 53 ? 12.356 -5.662 -8.996 1 98.42 53 LEU B C 1
ATOM 2978 O O . LEU B 1 53 ? 11.985 -4.606 -9.515 1 98.42 53 LEU B O 1
ATOM 2982 N N . GLU B 1 54 ? 11.548 -6.497 -8.381 1 97.71 54 GLU B N 1
ATOM 2983 C CA . GLU B 1 54 ? 10.11 -6.246 -8.421 1 97.71 54 GLU B CA 1
ATOM 2984 C C . GLU B 1 54 ? 9.494 -6.344 -7.028 1 97.71 54 GLU B C 1
ATOM 2986 O O . GLU B 1 54 ? 9.69 -7.337 -6.325 1 97.71 54 GLU B O 1
ATOM 2991 N N . MET B 1 55 ? 8.761 -5.282 -6.638 1 96.55 55 MET B N 1
ATOM 2992 C CA . MET B 1 55 ? 8.024 -5.286 -5.378 1 96.55 55 MET B CA 1
ATOM 2993 C C . MET B 1 55 ? 6.528 -5.449 -5.623 1 96.55 55 MET B C 1
ATOM 2995 O O . MET B 1 55 ? 6.005 -4.975 -6.633 1 96.55 55 MET B O 1
ATOM 2999 N N . GLY B 1 56 ? 5.896 -6.191 -4.758 1 94.95 56 GLY B N 1
ATOM 3000 C CA . GLY B 1 56 ? 4.443 -6.245 -4.734 1 94.95 56 GLY B CA 1
ATOM 3001 C C . GLY B 1 56 ? 3.821 -5.181 -3.849 1 94.95 56 GLY B C 1
ATOM 3002 O O . GLY B 1 56 ? 4.325 -4.898 -2.761 1 94.95 56 GLY B O 1
ATOM 3003 N N . LEU B 1 57 ? 2.715 -4.608 -4.344 1 94.64 57 LEU B N 1
ATOM 3004 C CA . LEU B 1 57 ? 2.114 -3.472 -3.653 1 94.64 57 LEU B CA 1
ATOM 3005 C C . LEU B 1 57 ? 0.707 -3.809 -3.173 1 94.64 57 LEU B C 1
ATOM 3007 O O . LEU B 1 57 ? -0.009 -4.574 -3.823 1 94.64 57 LEU B O 1
ATOM 3011 N N . VAL B 1 58 ? 0.372 -3.201 -2.06 1 92.55 58 VAL B N 1
ATOM 3012 C CA . VAL B 1 58 ? -1.002 -3.169 -1.569 1 92.55 58 VAL B CA 1
ATOM 3013 C C . VAL B 1 58 ? -1.558 -1.752 -1.685 1 92.55 58 VAL B C 1
ATOM 3015 O O . VAL B 1 58 ? -1.438 -0.953 -0.753 1 92.55 58 VAL B O 1
ATOM 3018 N N . PRO B 1 59 ? -2.22 -1.473 -2.726 1 92.41 59 PRO B N 1
ATOM 3019 C CA . PRO B 1 59 ? -2.589 -0.088 -3.029 1 92.41 59 PRO B CA 1
ATOM 3020 C C . PRO B 1 59 ? -3.495 0.527 -1.965 1 92.41 59 PRO B C 1
ATOM 3022 O O . PRO B 1 59 ? -3.439 1.736 -1.726 1 92.41 59 PRO B O 1
ATOM 3025 N N . LYS B 1 60 ? -4.295 -0.2 -1.352 1 90.91 60 LYS B N 1
ATOM 3026 C CA . LYS B 1 60 ? -5.3 0.354 -0.449 1 90.91 60 LYS B CA 1
ATOM 3027 C C . LYS B 1 60 ? -4.652 0.936 0.804 1 90.91 60 LYS B C 1
ATOM 3029 O O . LYS B 1 60 ? -5.275 1.716 1.526 1 90.91 60 LYS B O 1
ATOM 3034 N N . ASN B 1 61 ? -3.405 0.514 1.083 1 90.72 61 ASN B N 1
ATOM 3035 C CA . ASN B 1 61 ? -2.824 1.017 2.323 1 90.72 61 ASN B CA 1
ATOM 3036 C C . ASN B 1 61 ? -1.35 1.371 2.149 1 90.72 61 ASN B C 1
ATOM 3038 O O . ASN B 1 61 ? -0.702 1.83 3.092 1 90.72 61 ASN B O 1
ATOM 3042 N N . GLY B 1 62 ? -0.857 1.124 0.942 1 91.28 62 GLY B N 1
ATOM 3043 C CA . GLY B 1 62 ? 0.513 1.505 0.639 1 91.28 62 GLY B CA 1
ATOM 3044 C C . GLY B 1 62 ? 1.537 0.507 1.145 1 91.28 62 GLY B C 1
ATOM 3045 O O . GLY B 1 62 ? 2.734 0.798 1.172 1 91.28 62 GLY B O 1
ATOM 3046 N N . GLY B 1 63 ? 1.113 -0.622 1.617 1 91.95 63 GLY B N 1
ATOM 3047 C CA . GLY B 1 63 ? 2.017 -1.65 2.108 1 91.95 63 GLY B CA 1
ATOM 3048 C C . GLY B 1 63 ? 2.572 -2.533 1.006 1 91.95 63 GLY B C 1
ATOM 3049 O O . GLY B 1 63 ? 2.357 -2.265 -0.178 1 91.95 63 GLY B O 1
ATOM 3050 N N . LEU B 1 64 ? 3.334 -3.526 1.495 1 91.45 64 LEU B N 1
ATOM 3051 C CA . LEU B 1 64 ? 3.908 -4.531 0.607 1 91.45 64 LEU B CA 1
ATOM 3052 C C . LEU B 1 64 ? 3.191 -5.868 0.763 1 91.45 64 LEU B C 1
ATOM 3054 O O . LEU B 1 64 ? 2.714 -6.198 1.851 1 91.45 64 LEU B O 1
ATOM 3058 N N . THR B 1 65 ? 2.942 -6.736 -0.292 1 83.15 65 THR B N 1
ATOM 3059 C CA . THR B 1 65 ? 2.242 -8.015 -0.248 1 83.15 65 THR B CA 1
ATOM 3060 C C . THR B 1 65 ? 3.105 -9.081 0.42 1 83.15 65 THR B C 1
ATOM 3062 O O . THR B 1 65 ? 2.584 -10.035 1.002 1 83.15 65 THR B O 1
ATOM 3065 N N . MET B 1 66 ? 4.482 -9.087 0.469 1 82.61 66 MET B N 1
ATOM 3066 C CA . MET B 1 66 ? 5.309 -10.229 0.849 1 82.61 66 MET B CA 1
ATOM 3067 C C . MET B 1 66 ? 6.283 -9.85 1.959 1 82.61 66 MET B C 1
ATOM 3069 O O . MET B 1 66 ? 7.285 -10.535 2.172 1 82.61 66 MET B O 1
ATOM 3073 N N . GLN B 1 67 ? 6.008 -8.754 2.629 1 79.81 67 GLN B N 1
ATOM 3074 C CA . GLN B 1 67 ? 6.774 -8.293 3.782 1 79.81 67 GLN B CA 1
ATOM 3075 C C . GLN B 1 67 ? 8.24 -8.077 3.416 1 79.81 67 GLN B C 1
ATOM 3077 O O . GLN B 1 67 ? 9.121 -8.186 4.271 1 79.81 67 GLN B O 1
ATOM 3082 N N . ARG B 1 68 ? 8.525 -8.011 2.238 1 88.79 68 ARG B N 1
ATOM 3083 C CA . ARG B 1 68 ? 9.846 -7.664 1.723 1 88.79 68 ARG B CA 1
ATOM 3084 C C . ARG B 1 68 ? 9.742 -6.673 0.57 1 88.79 68 ARG B C 1
ATOM 3086 O O . ARG B 1 68 ? 8.763 -6.685 -0.18 1 88.79 68 ARG B O 1
ATOM 3093 N N . VAL B 1 69 ? 10.776 -5.945 0.397 1 92.72 69 VAL B N 1
ATOM 3094 C CA . VAL B 1 69 ? 10.756 -4.875 -0.595 1 92.72 69 VAL B CA 1
ATOM 3095 C C . VAL B 1 69 ? 10.636 -5.471 -1.996 1 92.72 69 VAL B C 1
ATOM 3097 O O . VAL B 1 69 ? 9.61 -5.31 -2.66 1 92.72 69 VAL B O 1
ATOM 3100 N N . PHE B 1 70 ? 11.608 -6.292 -2.37 1 96.14 70 PHE B N 1
ATOM 3101 C CA . PHE B 1 70 ? 11.563 -6.93 -3.68 1 96.14 70 PHE B CA 1
ATOM 3102 C C . PHE B 1 70 ? 11.177 -8.399 -3.555 1 96.14 70 PHE B C 1
ATOM 3104 O O . PHE B 1 70 ? 11.933 -9.282 -3.965 1 96.14 70 PHE B O 1
ATOM 3111 N N . GLY B 1 71 ? 9.919 -8.574 -3.063 1 94.7 71 GLY B N 1
ATOM 3112 C CA . GLY B 1 71 ? 9.442 -9.912 -2.75 1 94.7 71 GLY B CA 1
ATOM 3113 C C . GLY B 1 71 ? 8.981 -10.681 -3.973 1 94.7 71 GLY B C 1
ATOM 3114 O O . GLY B 1 71 ? 8.956 -11.914 -3.965 1 94.7 71 GLY B O 1
ATOM 3115 N N . ARG B 1 72 ? 8.648 -10.013 -5.048 1 95.61 72 ARG B N 1
ATOM 3116 C CA . ARG B 1 72 ? 8.141 -10.711 -6.226 1 95.61 72 ARG B CA 1
ATOM 3117 C C . ARG B 1 72 ? 9.279 -11.35 -7.015 1 95.61 72 ARG B C 1
ATOM 3119 O O . ARG B 1 72 ? 9.172 -12.499 -7.449 1 95.61 72 ARG B O 1
ATOM 3126 N N . GLU B 1 73 ? 10.369 -10.582 -7.194 1 97.06 73 GLU B N 1
ATOM 3127 C CA . GLU B 1 73 ? 11.578 -11.09 -7.835 1 97.06 73 GLU B CA 1
ATOM 3128 C C . GLU B 1 73 ? 12.777 -10.192 -7.541 1 97.06 73 GLU B C 1
ATOM 3130 O O . GLU B 1 73 ? 12.645 -8.967 -7.496 1 97.06 73 GLU B O 1
ATOM 3135 N N . SER B 1 74 ? 13.849 -10.737 -7.233 1 98.15 74 SER B N 1
ATOM 3136 C CA . SER B 1 74 ? 15.165 -10.122 -7.095 1 98.15 74 SER B CA 1
ATOM 3137 C C . SER B 1 74 ? 16.249 -10.988 -7.727 1 98.15 74 SER B C 1
ATOM 3139 O O . SER B 1 74 ? 16.764 -11.91 -7.091 1 98.15 74 SER B O 1
ATOM 3141 N N . SER B 1 75 ? 16.608 -10.554 -8.982 1 98.5 75 SER B N 1
ATOM 3142 C CA . SER B 1 75 ? 17.418 -11.531 -9.701 1 98.5 75 SER B CA 1
ATOM 3143 C C . SER B 1 75 ? 18.417 -10.846 -10.628 1 98.5 75 SER B C 1
ATOM 3145 O O . SER B 1 75 ? 18.241 -9.68 -10.986 1 98.5 75 SER B O 1
ATOM 3147 N N . VAL B 1 76 ? 19.426 -11.562 -10.947 1 98.75 76 VAL B N 1
ATOM 3148 C CA . VAL B 1 76 ? 20.403 -11.256 -11.986 1 98.75 76 VAL B CA 1
ATOM 3149 C C . VAL B 1 76 ? 20.701 -12.511 -12.803 1 98.75 76 VAL B C 1
ATOM 3151 O O . VAL B 1 76 ? 20.538 -13.631 -12.313 1 98.75 76 VAL B O 1
ATOM 3154 N N . GLY B 1 77 ? 21.043 -12.3 -14.119 1 98.63 77 GLY B N 1
ATOM 3155 C CA . GLY B 1 77 ? 21.294 -13.485 -14.924 1 98.63 77 GLY B CA 1
ATOM 3156 C C . GLY B 1 77 ? 21.998 -13.18 -16.232 1 98.63 77 GLY B C 1
ATOM 3157 O O . GLY B 1 77 ? 22.336 -12.027 -16.507 1 98.63 77 GLY B O 1
ATOM 3158 N N . LEU B 1 78 ? 22.271 -14.295 -16.903 1 98.57 78 LEU B N 1
ATOM 3159 C CA . LEU B 1 78 ? 22.911 -14.27 -18.214 1 98.57 78 LEU B CA 1
ATOM 3160 C C . LEU B 1 78 ? 22 -14.878 -19.275 1 98.57 78 LEU B C 1
ATOM 3162 O O . LEU B 1 78 ? 21.403 -15.934 -19.056 1 98.57 78 LEU B O 1
ATOM 3166 N N . ARG B 1 79 ? 21.924 -14.133 -20.332 1 98.2 79 ARG B N 1
ATOM 3167 C CA . ARG B 1 79 ? 21.189 -14.624 -21.493 1 98.2 79 ARG B CA 1
ATOM 3168 C C . ARG B 1 79 ? 22.122 -14.846 -22.679 1 98.2 79 ARG B C 1
ATOM 3170 O O . ARG B 1 79 ? 22.991 -14.016 -22.956 1 98.2 79 ARG B O 1
ATOM 3177 N N . SER B 1 80 ? 22.029 -15.986 -23.348 1 97.94 80 SER B N 1
ATOM 3178 C CA . SER B 1 80 ? 22.766 -16.334 -24.558 1 97.94 80 SER B CA 1
ATOM 3179 C C . SER B 1 80 ? 21.893 -17.121 -25.53 1 97.94 80 SER B C 1
ATOM 3181 O O . SER B 1 80 ? 21.731 -18.335 -25.383 1 97.94 80 SER B O 1
ATOM 3183 N N . GLY B 1 81 ? 21.465 -16.496 -26.621 1 96.53 81 GLY B N 1
ATOM 3184 C CA . GLY B 1 81 ? 20.53 -17.142 -27.529 1 96.53 81 GLY B CA 1
ATOM 3185 C C . GLY B 1 81 ? 19.265 -17.619 -26.842 1 96.53 81 GLY B C 1
ATOM 3186 O O . GLY B 1 81 ? 18.588 -16.842 -26.166 1 96.53 81 GLY B O 1
ATOM 3187 N N . PRO B 1 82 ? 19 -18.97 -26.92 1 97.41 82 PRO B N 1
ATOM 3188 C CA . PRO B 1 82 ? 17.774 -19.515 -26.333 1 97.41 82 PRO B CA 1
ATOM 3189 C C . PRO B 1 82 ? 17.922 -19.835 -24.847 1 97.41 82 PRO B C 1
ATOM 3191 O O . PRO B 1 82 ? 16.983 -20.335 -24.223 1 97.41 82 PRO B O 1
ATOM 3194 N N . HIS B 1 83 ? 19.096 -19.555 -24.326 1 98.36 83 HIS B N 1
ATOM 3195 C CA . HIS B 1 83 ? 19.39 -19.953 -22.954 1 98.36 83 HIS B CA 1
ATOM 3196 C C . HIS B 1 83 ? 19.394 -18.749 -22.019 1 98.36 83 HIS B C 1
ATOM 3198 O O . HIS B 1 83 ? 19.881 -17.676 -22.384 1 98.36 83 HIS B O 1
ATOM 3204 N N . THR B 1 84 ? 18.843 -18.921 -20.869 1 98.54 84 THR B N 1
ATOM 3205 C CA . THR B 1 84 ? 18.94 -17.936 -19.798 1 98.54 84 THR B CA 1
ATOM 3206 C C . THR B 1 84 ? 19.229 -18.616 -18.462 1 98.54 84 THR B C 1
ATOM 3208 O O . THR B 1 84 ? 18.602 -19.622 -18.123 1 98.54 84 THR B O 1
ATOM 3211 N N . LEU B 1 85 ? 20.155 -18.121 -17.717 1 98.76 85 LEU B N 1
ATOM 3212 C CA . LEU B 1 85 ? 20.457 -18.546 -16.354 1 98.76 85 LEU B CA 1
ATOM 3213 C C . LEU B 1 85 ? 20.197 -17.417 -15.362 1 98.76 85 LEU B C 1
ATOM 3215 O O . LEU B 1 85 ? 20.694 -16.303 -15.54 1 98.76 85 LEU B O 1
ATOM 3219 N N . LEU B 1 86 ? 19.455 -17.712 -14.378 1 98.74 86 LEU B N 1
ATOM 3220 C CA . LEU B 1 86 ? 19.11 -16.707 -13.378 1 98.74 86 LEU B CA 1
ATOM 3221 C C . LEU B 1 86 ? 19.507 -17.172 -11.981 1 98.74 86 LEU B C 1
ATOM 3223 O O . LEU B 1 86 ? 19.5 -18.372 -11.696 1 98.74 86 LEU B O 1
ATOM 3227 N N . ALA B 1 87 ? 19.777 -16.166 -11.045 1 98.69 87 ALA B N 1
ATOM 3228 C CA . ALA B 1 87 ? 20.045 -16.417 -9.631 1 98.69 87 ALA B CA 1
ATOM 3229 C C . ALA B 1 87 ? 19.372 -15.368 -8.751 1 98.69 87 ALA B C 1
ATOM 3231 O O . ALA B 1 87 ? 19.299 -14.193 -9.12 1 98.69 87 ALA B O 1
ATOM 3232 N N . GLY B 1 88 ? 18.852 -15.753 -7.595 1 98.14 88 GLY B N 1
ATOM 3233 C CA . GLY B 1 88 ? 18.233 -14.849 -6.638 1 98.14 88 GLY B CA 1
ATOM 3234 C C . GLY B 1 88 ? 16.925 -15.377 -6.079 1 98.14 88 GLY B C 1
ATOM 3235 O O . GLY B 1 88 ? 16.818 -16.56 -5.748 1 98.14 88 GLY B O 1
ATOM 3236 N N . ARG B 1 89 ? 16.024 -14.519 -5.827 1 97.39 89 ARG B N 1
ATOM 3237 C CA . ARG B 1 89 ? 14.633 -14.889 -5.587 1 97.39 89 ARG B CA 1
ATOM 3238 C C . ARG B 1 89 ? 13.848 -14.944 -6.892 1 97.39 89 ARG B C 1
ATOM 3240 O O . ARG B 1 89 ? 13.727 -13.937 -7.593 1 97.39 89 ARG B O 1
ATOM 3247 N N . LEU B 1 90 ? 13.426 -16.098 -7.183 1 97.57 90 LEU B N 1
ATOM 3248 C CA . LEU B 1 90 ? 12.95 -16.35 -8.539 1 97.57 90 LEU B CA 1
ATOM 3249 C C . LEU B 1 90 ? 11.549 -16.951 -8.521 1 97.57 90 LEU B C 1
ATOM 3251 O O . LEU B 1 90 ? 11.155 -17.589 -7.542 1 97.57 90 LEU B O 1
ATOM 3255 N N . LEU B 1 91 ? 10.87 -16.714 -9.619 1 95.96 91 LEU B N 1
ATOM 3256 C CA . LEU B 1 91 ? 9.589 -17.382 -9.825 1 95.96 91 LEU B CA 1
ATOM 3257 C C . LEU B 1 91 ? 9.781 -18.886 -9.985 1 95.96 91 LEU B C 1
ATOM 3259 O O . LEU B 1 91 ? 10.707 -19.33 -10.667 1 95.96 91 LEU B O 1
ATOM 3263 N N . ASN B 1 92 ? 8.941 -19.609 -9.314 1 96.31 92 ASN B N 1
ATOM 3264 C CA . ASN B 1 92 ? 8.84 -21.042 -9.567 1 96.31 92 ASN B CA 1
ATOM 3265 C C . ASN B 1 92 ? 8.161 -21.328 -10.904 1 96.31 92 ASN B C 1
ATOM 3267 O O . ASN B 1 92 ? 7.233 -20.62 -11.298 1 96.31 92 ASN B O 1
ATOM 3271 N N . PRO B 1 93 ? 8.59 -22.345 -11.572 1 96.84 93 PRO B N 1
ATOM 3272 C CA . PRO B 1 93 ? 7.953 -22.684 -12.847 1 96.84 93 PRO B CA 1
ATOM 3273 C C . PRO B 1 93 ? 6.441 -22.858 -12.724 1 96.84 93 PRO B C 1
ATOM 3275 O O . PRO B 1 93 ? 5.721 -22.748 -13.719 1 96.84 93 PRO B O 1
ATOM 3278 N N . LEU B 1 94 ? 5.917 -23.112 -11.604 1 95.5 94 LEU B N 1
ATOM 3279 C CA . LEU B 1 94 ? 4.477 -23.222 -11.397 1 95.5 94 LEU B CA 1
ATOM 3280 C C . LEU B 1 94 ? 3.774 -21.92 -11.768 1 95.5 94 LEU B C 1
ATOM 3282 O O . LEU B 1 94 ? 2.641 -21.939 -12.253 1 95.5 94 LEU B O 1
ATOM 3286 N N . ILE B 1 95 ? 4.415 -20.81 -11.594 1 93.29 95 ILE B N 1
ATOM 3287 C CA . ILE B 1 95 ? 3.769 -19.523 -11.827 1 93.29 95 ILE B CA 1
ATOM 3288 C C . ILE B 1 95 ? 3.625 -19.282 -13.328 1 93.29 95 ILE B C 1
ATOM 3290 O O . ILE B 1 95 ? 2.508 -19.211 -13.847 1 93.29 95 ILE B O 1
ATOM 3294 N N . ASP B 1 96 ? 4.702 -19.225 -14.043 1 89.55 96 ASP B N 1
ATOM 3295 C CA . ASP B 1 96 ? 4.598 -18.882 -15.458 1 89.55 96 ASP B CA 1
ATOM 3296 C C . ASP B 1 96 ? 4.155 -20.087 -16.284 1 89.55 96 ASP B C 1
ATOM 3298 O O . ASP B 1 96 ? 3.613 -19.93 -17.38 1 89.55 96 ASP B O 1
ATOM 3302 N N . GLY B 1 97 ? 4.339 -21.315 -15.76 1 94.04 97 GLY B N 1
ATOM 3303 C CA . GLY B 1 97 ? 3.96 -22.501 -16.51 1 94.04 97 GLY B CA 1
ATOM 3304 C C . GLY B 1 97 ? 2.495 -22.863 -16.353 1 94.04 97 GLY B C 1
ATOM 3305 O O . GLY B 1 97 ? 1.951 -23.633 -17.149 1 94.04 97 GLY B O 1
ATOM 3306 N N . VAL B 1 98 ? 1.87 -22.281 -15.357 1 94.65 98 VAL B N 1
ATOM 3307 C CA . VAL B 1 98 ? 0.501 -22.709 -15.091 1 94.65 98 VAL B CA 1
ATOM 3308 C C . VAL B 1 98 ? -0.44 -21.509 -15.172 1 94.65 98 VAL B C 1
ATOM 3310 O O . VAL B 1 98 ? -1.579 -21.634 -15.63 1 94.65 98 VAL B O 1
ATOM 3313 N N . ASN B 1 99 ? -0.034 -20.352 -14.837 1 90.01 99 ASN B N 1
ATOM 3314 C CA . ASN B 1 99 ? -0.894 -19.185 -14.673 1 90.01 99 ASN B CA 1
ATOM 3315 C C . ASN B 1 99 ? -1.551 -18.783 -15.99 1 90.01 99 ASN B C 1
ATOM 3317 O O . ASN B 1 99 ? -2.708 -18.359 -16.008 1 90.01 99 ASN B O 1
ATOM 3321 N N . ARG B 1 100 ? -0.805 -18.821 -17.027 1 90.12 100 ARG B N 1
ATOM 3322 C CA . ARG B 1 100 ? -1.351 -18.393 -18.311 1 90.12 100 ARG B CA 1
ATOM 3323 C C . ARG B 1 100 ? -2.527 -19.271 -18.726 1 90.12 100 ARG B C 1
ATOM 3325 O O . ARG B 1 100 ? -3.309 -18.897 -19.602 1 90.12 100 ARG B O 1
ATOM 3332 N N . PHE B 1 101 ? -2.654 -20.416 -18.077 1 96.33 101 PHE B N 1
ATOM 3333 C CA . PHE B 1 101 ? -3.711 -21.357 -18.429 1 96.33 101 PHE B CA 1
ATOM 3334 C C . PHE B 1 101 ? -4.905 -21.204 -17.494 1 96.33 101 PHE B C 1
ATOM 3336 O O . PHE B 1 101 ? -5.898 -21.922 -17.625 1 96.33 101 PHE B O 1
ATOM 3343 N N . ASP B 1 102 ? -4.782 -20.411 -16.514 1 95.77 102 ASP B N 1
ATOM 3344 C CA . ASP B 1 102 ? -5.909 -19.985 -15.689 1 95.77 102 ASP B CA 1
ATOM 3345 C C . ASP B 1 102 ? -6.75 -18.934 -16.409 1 95.77 102 ASP B C 1
ATOM 3347 O O . ASP B 1 102 ? -6.253 -17.858 -16.747 1 95.77 102 ASP B O 1
ATOM 3351 N N . PRO B 1 103 ? -7.989 -19.197 -16.598 1 94.44 103 PRO B N 1
ATOM 3352 C CA . PRO B 1 103 ? -8.795 -18.203 -17.311 1 94.44 103 PRO B CA 1
ATOM 3353 C C . PRO B 1 103 ? -8.801 -16.842 -16.618 1 94.44 103 PRO B C 1
ATOM 3355 O O . PRO B 1 103 ? -8.968 -15.812 -17.276 1 94.44 103 PRO B O 1
ATOM 3358 N N . THR B 1 104 ? -8.533 -16.86 -15.328 1 90.77 104 THR B N 1
ATOM 3359 C CA . THR B 1 104 ? -8.625 -15.608 -14.584 1 90.77 104 THR B CA 1
ATOM 3360 C C . THR B 1 104 ? -7.236 -15.049 -14.293 1 90.77 104 THR B C 1
ATOM 3362 O O . THR B 1 104 ? -7.104 -13.992 -13.672 1 90.77 104 THR B O 1
ATOM 3365 N N . VAL B 1 105 ? -6.146 -15.781 -14.749 1 74.46 105 VAL B N 1
ATOM 3366 C CA . VAL B 1 105 ? -4.711 -15.521 -14.706 1 74.46 105 VAL B CA 1
ATOM 3367 C C . VAL B 1 105 ? -4.293 -15.162 -13.281 1 74.46 105 VAL B C 1
ATOM 3369 O O . VAL B 1 105 ? -3.367 -15.761 -12.729 1 74.46 105 VAL B O 1
ATOM 3372 N N . TYR B 1 106 ? -4.807 -14.195 -12.629 1 69.06 106 TYR B N 1
ATOM 3373 C CA . TYR B 1 106 ? -4.34 -13.806 -11.303 1 69.06 106 TYR B CA 1
ATOM 3374 C C . TYR B 1 106 ? -5.378 -12.949 -10.589 1 69.06 106 TYR B C 1
ATOM 3376 O O . TYR B 1 106 ? -5.03 -12.106 -9.758 1 69.06 106 TYR B O 1
ATOM 3384 N N . ALA B 1 107 ? -6.464 -13.291 -10.77 1 70.97 107 ALA B N 1
ATOM 3385 C CA . ALA B 1 107 ? -7.514 -12.565 -10.06 1 70.97 107 ALA B CA 1
ATOM 3386 C C . ALA B 1 107 ? -7.691 -13.105 -8.643 1 70.97 107 ALA B C 1
ATOM 3388 O O . ALA B 1 107 ? -7.067 -14.101 -8.269 1 70.97 107 ALA B O 1
ATOM 3389 N N . GLN B 1 108 ? -8.32 -12.383 -7.848 1 72.86 108 GLN B N 1
ATOM 3390 C CA . GLN B 1 108 ? -8.576 -12.772 -6.465 1 72.86 108 GLN B CA 1
ATOM 3391 C C . GLN B 1 108 ? -9.182 -14.171 -6.391 1 72.86 108 GLN B C 1
ATOM 3393 O O . GLN B 1 108 ? -8.827 -14.961 -5.513 1 72.86 108 GLN B O 1
ATOM 3398 N N . GLN B 1 109 ? -10.047 -14.504 -7.345 1 78.75 109 GLN B N 1
ATOM 3399 C CA . GLN B 1 109 ? -10.459 -15.902 -7.411 1 78.75 109 GLN B CA 1
ATOM 3400 C C . GLN B 1 109 ? -9.825 -16.607 -8.606 1 78.75 109 GLN B C 1
ATOM 3402 O O . GLN B 1 109 ? -10.198 -16.353 -9.753 1 78.75 109 GLN B O 1
ATOM 3407 N N . SER B 1 110 ? -8.756 -17.333 -8.328 1 88.14 110 SER B N 1
ATOM 3408 C CA . SER B 1 110 ? -7.936 -17.996 -9.337 1 88.14 110 SER B CA 1
ATOM 3409 C C . SER B 1 110 ? -7.348 -19.298 -8.802 1 88.14 110 SER B C 1
ATOM 3411 O O . SER B 1 110 ? -7.78 -19.8 -7.762 1 88.14 110 SER B O 1
ATOM 3413 N N . LEU B 1 111 ? -6.519 -19.848 -9.587 1 91.58 111 LEU B N 1
ATOM 3414 C CA . LEU B 1 111 ? -5.789 -21.038 -9.163 1 91.58 111 LEU B CA 1
ATOM 3415 C C . LEU B 1 111 ? -5.025 -20.774 -7.869 1 91.58 111 LEU B C 1
ATOM 3417 O O . LEU B 1 111 ? -4.898 -21.664 -7.026 1 91.58 111 LEU B O 1
ATOM 3421 N N . ALA B 1 112 ? -4.631 -19.564 -7.734 1 88.45 112 ALA B N 1
ATOM 3422 C CA . ALA B 1 112 ? -3.861 -19.201 -6.546 1 88.45 112 ALA B CA 1
ATOM 3423 C C . ALA B 1 112 ? -4.709 -19.327 -5.284 1 88.45 112 ALA B C 1
ATOM 3425 O O . ALA B 1 112 ? -4.191 -19.641 -4.209 1 88.45 112 ALA B O 1
ATOM 3426 N N . SER B 1 113 ? -6.014 -19.064 -5.377 1 88.29 113 SER B N 1
ATOM 3427 C CA . SER B 1 113 ? -6.905 -19.204 -4.23 1 88.29 113 SER B CA 1
ATOM 3428 C C . SER B 1 113 ? -7.151 -20.672 -3.897 1 88.29 113 SER B C 1
ATOM 3430 O O . SER B 1 113 ? -7.496 -21.007 -2.761 1 88.29 113 SER B O 1
ATOM 3432 N N . GLN B 1 114 ? -6.965 -21.475 -4.886 1 91.66 114 GLN B N 1
ATOM 3433 C CA . GLN B 1 114 ? -7.17 -22.907 -4.69 1 91.66 114 GLN B CA 1
ATOM 3434 C C . GLN B 1 114 ? -5.931 -23.563 -4.089 1 91.66 114 GLN B C 1
ATOM 3436 O O . GLN B 1 114 ? -6.039 -24.533 -3.336 1 91.66 114 GLN B O 1
ATOM 3441 N N . ASP B 1 115 ? -4.844 -23.076 -4.479 1 92.65 115 ASP B N 1
ATOM 3442 C CA . ASP B 1 115 ? -3.548 -23.591 -4.05 1 92.65 115 ASP B CA 1
ATOM 3443 C C . ASP B 1 115 ? -2.482 -22.498 -4.091 1 92.65 115 ASP B C 1
ATOM 3445 O O . ASP B 1 115 ? -1.9 -22.23 -5.144 1 92.65 115 ASP B O 1
ATOM 3449 N N . PRO B 1 116 ? -2.158 -21.999 -2.948 1 89.48 116 PRO B N 1
ATOM 3450 C CA . PRO B 1 116 ? -1.163 -20.925 -2.946 1 89.48 116 PRO B CA 1
ATOM 3451 C C . PRO B 1 116 ? 0.209 -21.39 -3.428 1 89.48 116 PRO B C 1
ATOM 3453 O O . PRO B 1 116 ? 1.038 -20.569 -3.83 1 89.48 116 PRO B O 1
ATOM 3456 N N . GLY B 1 117 ? 0.482 -22.671 -3.467 1 91.42 117 GLY B N 1
ATOM 3457 C CA . GLY B 1 117 ? 1.739 -23.187 -3.984 1 91.42 117 GLY B CA 1
ATOM 3458 C C . GLY B 1 117 ? 1.915 -22.949 -5.472 1 91.42 117 GLY B C 1
ATOM 3459 O O . GLY B 1 117 ? 3.024 -23.065 -5.998 1 91.42 117 GLY B O 1
ATOM 3460 N N . LEU B 1 118 ? 0.839 -22.609 -6.12 1 92.19 118 LEU B N 1
ATOM 3461 C CA . LEU B 1 118 ? 0.911 -22.414 -7.564 1 92.19 118 LEU B CA 1
ATOM 3462 C C . LEU B 1 118 ? 1.462 -21.032 -7.899 1 92.19 118 LEU B C 1
ATOM 3464 O O . LEU B 1 118 ? 1.696 -20.719 -9.069 1 92.19 118 LEU B O 1
ATOM 3468 N N . VAL B 1 119 ? 1.651 -20.217 -6.929 1 89.31 119 VAL B N 1
ATOM 3469 C CA . VAL B 1 119 ? 2.279 -18.919 -7.15 1 89.31 119 VAL B CA 1
ATOM 3470 C C . VAL B 1 119 ? 3.536 -18.799 -6.292 1 89.31 119 VAL B C 1
ATOM 3472 O O . VAL B 1 119 ? 3.827 -17.729 -5.752 1 89.31 119 VAL B O 1
ATOM 3475 N N . ALA B 1 120 ? 4.22 -19.818 -6.223 1 90.23 120 ALA B N 1
ATOM 3476 C CA . ALA B 1 120 ? 5.394 -19.91 -5.359 1 90.23 120 ALA B CA 1
ATOM 3477 C C . ALA B 1 120 ? 6.601 -19.232 -6 1 90.23 120 ALA B C 1
ATOM 3479 O O . ALA B 1 120 ? 6.724 -19.199 -7.226 1 90.23 120 ALA B O 1
ATOM 3480 N N . ARG B 1 121 ? 7.371 -18.765 -5.193 1 93.65 121 ARG B N 1
ATOM 3481 C CA . ARG B 1 121 ? 8.699 -18.255 -5.518 1 93.65 121 ARG B CA 1
ATOM 3482 C C . ARG B 1 121 ? 9.763 -18.895 -4.633 1 93.65 121 ARG B C 1
ATOM 3484 O O . ARG B 1 121 ? 9.447 -19.461 -3.584 1 93.65 121 ARG B O 1
ATOM 3491 N N . GLY B 1 122 ? 10.959 -18.829 -5.11 1 95.11 122 GLY B N 1
ATOM 3492 C CA . GLY B 1 122 ? 12.028 -19.412 -4.315 1 95.11 122 GLY B CA 1
ATOM 3493 C C . GLY B 1 122 ? 13.166 -18.446 -4.045 1 95.11 122 GLY B C 1
ATOM 3494 O O . GLY B 1 122 ? 13.601 -17.725 -4.945 1 95.11 122 GLY B O 1
ATOM 3495 N N . ASP B 1 123 ? 13.576 -18.441 -2.795 1 95.83 123 ASP B N 1
ATOM 3496 C CA . ASP B 1 123 ? 14.819 -17.775 -2.42 1 95.83 123 ASP B CA 1
ATOM 3497 C C . ASP B 1 123 ? 16.027 -18.665 -2.706 1 95.83 123 ASP B C 1
ATOM 3499 O O . ASP B 1 123 ? 15.881 -19.873 -2.904 1 95.83 123 ASP B O 1
ATOM 3503 N N . ASN B 1 124 ? 17.245 -18.008 -2.746 1 96.14 124 ASN B N 1
ATOM 3504 C CA . ASN B 1 124 ? 18.457 -18.804 -2.916 1 96.14 124 ASN B CA 1
ATOM 3505 C C . ASN B 1 124 ? 18.327 -19.781 -4.082 1 96.14 124 ASN B C 1
ATOM 3507 O O . ASN B 1 124 ? 18.535 -20.984 -3.915 1 96.14 124 ASN B O 1
ATOM 3511 N N . ALA B 1 125 ? 17.927 -19.27 -5.167 1 97.94 125 ALA B N 1
ATOM 3512 C CA . ALA B 1 125 ? 17.495 -20.162 -6.24 1 97.94 125 ALA B CA 1
ATOM 3513 C C . ALA B 1 125 ? 18.316 -19.935 -7.506 1 97.94 125 ALA B C 1
ATOM 3515 O O . ALA B 1 125 ? 18.863 -18.849 -7.712 1 97.94 125 ALA B O 1
ATOM 3516 N N . LEU B 1 126 ? 18.409 -20.941 -8.248 1 98.49 126 LEU B N 1
ATOM 3517 C CA . LEU B 1 126 ? 18.903 -20.963 -9.62 1 98.49 126 LEU B CA 1
ATOM 3518 C C . LEU B 1 126 ? 17.823 -21.453 -10.579 1 98.49 126 LEU B C 1
ATOM 3520 O O . LEU B 1 126 ? 17.071 -22.375 -10.254 1 98.49 126 LEU B O 1
ATOM 3524 N N . ARG B 1 127 ? 17.79 -20.802 -11.745 1 98.64 127 ARG B N 1
ATOM 3525 C CA . ARG B 1 127 ? 16.824 -21.24 -12.747 1 98.64 127 ARG B CA 1
ATOM 3526 C C . ARG B 1 127 ? 17.421 -21.177 -14.148 1 98.64 127 ARG B C 1
ATOM 3528 O O . ARG B 1 127 ? 18.071 -20.194 -14.508 1 98.64 127 ARG B O 1
ATOM 3535 N N . TYR B 1 128 ? 17.322 -22.229 -14.849 1 98.76 128 TYR B N 1
ATOM 3536 C CA . TYR B 1 128 ? 17.673 -22.311 -16.262 1 98.76 128 TYR B CA 1
ATOM 3537 C C . TYR B 1 128 ? 16.426 -22.281 -17.137 1 98.76 128 TYR B C 1
ATOM 3539 O O . TYR B 1 128 ? 15.49 -23.056 -16.921 1 98.76 128 TYR B O 1
ATOM 3547 N N . LEU B 1 129 ? 16.422 -21.416 -18.125 1 98.51 129 LEU B N 1
ATOM 3548 C CA . LEU B 1 129 ? 15.326 -21.294 -19.08 1 98.51 129 LEU B CA 1
ATOM 3549 C C . LEU B 1 129 ? 15.807 -21.575 -20.5 1 98.51 129 LEU B C 1
ATOM 3551 O O . LEU B 1 129 ? 16.905 -21.163 -20.88 1 98.51 129 LEU B O 1
ATOM 3555 N N . TYR B 1 130 ? 14.992 -22.263 -21.218 1 98.47 130 TYR B N 1
ATOM 3556 C CA . TYR B 1 130 ? 15.199 -22.522 -22.638 1 98.47 130 TYR B CA 1
ATOM 35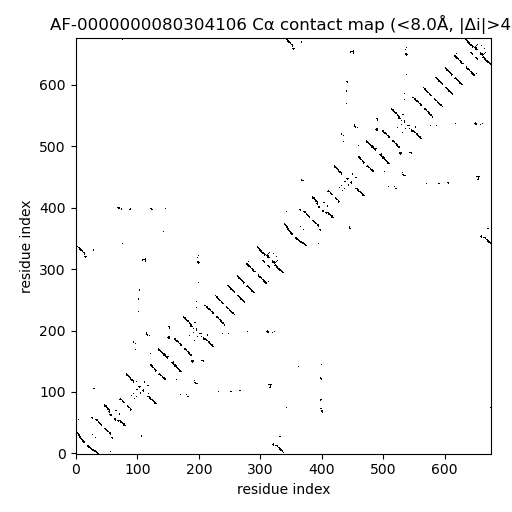57 C C . TYR B 1 130 ? 13.95 -22.182 -23.442 1 98.47 130 TYR B C 1
ATOM 3559 O O . TYR B 1 130 ? 12.844 -22.598 -23.089 1 98.47 130 TYR B O 1
ATOM 3567 N N . HIS B 1 131 ? 14.088 -21.417 -24.476 1 97.2 131 HIS B N 1
ATOM 3568 C CA . HIS B 1 131 ? 12.984 -21.099 -25.374 1 97.2 131 HIS B CA 1
ATOM 3569 C C . HIS B 1 131 ? 13.442 -21.085 -26.829 1 97.2 131 HIS B C 1
ATOM 3571 O O . HIS B 1 131 ? 14.278 -20.265 -27.213 1 97.2 131 HIS B O 1
ATOM 3577 N N . HIS B 1 132 ? 12.927 -21.929 -27.621 1 97.44 132 HIS B N 1
ATOM 3578 C CA . HIS B 1 132 ? 13.238 -21.988 -29.045 1 97.44 132 HIS B CA 1
ATOM 3579 C C . HIS B 1 132 ? 12.14 -22.707 -29.82 1 97.44 132 HIS B C 1
ATOM 3581 O O . HIS B 1 132 ? 11.713 -23.797 -29.434 1 97.44 132 HIS B O 1
ATOM 3587 N N . ASP B 1 133 ? 11.664 -22.124 -30.914 1 96.56 133 ASP B N 1
ATOM 3588 C CA . ASP B 1 133 ? 10.749 -22.727 -31.879 1 96.56 133 ASP B CA 1
ATOM 3589 C C . ASP B 1 133 ? 9.515 -23.297 -31.183 1 96.56 133 ASP B C 1
ATOM 3591 O O . ASP B 1 133 ? 9.161 -24.46 -31.388 1 96.56 133 ASP B O 1
ATOM 3595 N N . GLY B 1 134 ? 8.954 -22.54 -30.249 1 96.69 134 GLY B N 1
ATOM 3596 C CA . GLY B 1 134 ? 7.705 -22.897 -29.595 1 96.69 134 GLY B CA 1
ATOM 3597 C C . GLY B 1 134 ? 7.903 -23.758 -28.362 1 96.69 134 GLY B C 1
ATOM 3598 O O . GLY B 1 134 ? 6.963 -23.98 -27.596 1 96.69 134 GLY B O 1
ATOM 3599 N N . ILE B 1 135 ? 9.097 -24.296 -28.215 1 98.15 135 ILE B N 1
ATOM 3600 C CA . ILE B 1 135 ? 9.396 -25.13 -27.056 1 98.15 135 ILE B CA 1
ATOM 3601 C C . ILE B 1 135 ? 9.898 -24.257 -25.908 1 98.15 135 ILE B C 1
ATOM 3603 O O . ILE B 1 135 ? 10.761 -23.399 -26.104 1 98.15 135 ILE B O 1
ATOM 3607 N N . LYS B 1 136 ? 9.367 -24.434 -24.772 1 97.58 136 LYS B N 1
ATOM 3608 C CA . LYS B 1 136 ? 9.812 -23.795 -23.537 1 97.58 136 LYS B CA 1
ATOM 3609 C C . LYS B 1 136 ? 10.154 -24.833 -22.472 1 97.58 136 LYS B C 1
ATOM 3611 O O . LYS B 1 136 ? 9.399 -25.785 -22.261 1 97.58 136 LYS B O 1
ATOM 3616 N N . ALA B 1 137 ? 11.242 -24.687 -21.855 1 98.27 137 ALA B N 1
ATOM 3617 C CA . ALA B 1 137 ? 11.655 -25.57 -20.767 1 98.27 137 ALA B CA 1
ATOM 3618 C C . ALA B 1 137 ? 12.299 -24.778 -19.633 1 98.27 137 ALA B C 1
ATOM 3620 O O . ALA B 1 137 ? 12.872 -23.71 -19.86 1 98.27 137 ALA B O 1
ATOM 3621 N N . SER B 1 138 ? 12.186 -25.289 -18.492 1 98.2 138 SER B N 1
ATOM 3622 C CA . SER B 1 138 ? 12.8 -24.634 -17.342 1 98.2 138 SER B CA 1
ATOM 3623 C C . SER B 1 138 ? 13.186 -25.647 -16.269 1 98.2 138 SER B C 1
ATOM 3625 O O . SER B 1 138 ? 12.49 -26.646 -16.072 1 98.2 138 SER B O 1
ATOM 3627 N N . LEU B 1 139 ? 14.294 -25.458 -15.679 1 98.69 139 LEU B N 1
ATOM 3628 C CA . LEU B 1 139 ? 14.747 -26.152 -14.478 1 98.69 139 LEU B CA 1
ATOM 3629 C C . LEU B 1 139 ? 14.974 -25.168 -13.335 1 98.69 139 LEU B C 1
ATOM 3631 O O . LEU B 1 139 ? 15.537 -24.09 -13.54 1 98.69 139 LEU B O 1
ATOM 3635 N N . PHE B 1 140 ? 14.494 -25.548 -12.162 1 98.61 140 PHE B N 1
ATOM 3636 C CA . PHE B 1 140 ? 14.536 -24.671 -10.997 1 98.61 140 PHE B CA 1
ATOM 3637 C C . PHE B 1 140 ? 15.021 -25.428 -9.767 1 98.61 140 PHE B C 1
ATOM 3639 O O . PHE B 1 140 ? 14.622 -26.572 -9.538 1 98.61 140 PHE B O 1
ATOM 3646 N N . TYR B 1 141 ? 15.925 -24.765 -9.01 1 98.38 141 TYR B N 1
ATOM 3647 C CA . TYR B 1 141 ? 16.409 -25.326 -7.754 1 98.38 141 TYR B CA 1
ATOM 3648 C C . TYR B 1 141 ? 16.604 -24.234 -6.708 1 98.38 141 TYR B C 1
ATOM 3650 O O . TYR B 1 141 ? 17.27 -23.229 -6.967 1 98.38 141 TYR B O 1
ATOM 3658 N N . SER B 1 142 ? 16.062 -24.448 -5.557 1 97.5 142 SER B N 1
ATOM 3659 C CA . SER B 1 142 ? 16.243 -23.533 -4.435 1 97.5 142 SER B CA 1
ATOM 3660 C C . SER B 1 142 ? 16.858 -24.244 -3.235 1 97.5 142 SER B C 1
ATOM 3662 O O . SER B 1 142 ? 16.401 -25.321 -2.844 1 97.5 142 SER B O 1
ATOM 3664 N N . LEU B 1 143 ? 17.858 -23.618 -2.583 1 92.7 143 LEU B N 1
ATOM 3665 C CA . LEU B 1 143 ? 18.555 -24.147 -1.416 1 92.7 143 LEU B CA 1
ATOM 3666 C C . LEU B 1 143 ? 17.878 -23.695 -0.127 1 92.7 143 LEU B C 1
ATOM 3668 O O . LEU B 1 143 ? 18.333 -24.03 0.969 1 92.7 143 LEU B O 1
ATOM 3672 N N . GLY B 1 144 ? 16.87 -22.956 -0.164 1 90.22 144 GLY B N 1
ATOM 3673 C CA . GLY B 1 144 ? 16.032 -22.342 0.854 1 90.22 144 GLY B CA 1
ATOM 3674 C C . GLY B 1 144 ? 14.888 -21.531 0.276 1 90.22 144 GLY B C 1
ATOM 3675 O O . GLY B 1 144 ? 15.019 -20.324 0.067 1 90.22 144 GLY B O 1
ATOM 3676 N N . VAL B 1 145 ? 13.808 -22.102 0.102 1 84.88 145 VAL B N 1
ATOM 3677 C CA . VAL B 1 145 ? 12.768 -21.599 -0.79 1 84.88 145 VAL B CA 1
ATOM 3678 C C . VAL B 1 145 ? 12.052 -20.42 -0.135 1 84.88 145 VAL B C 1
ATOM 3680 O O . VAL B 1 145 ? 11.572 -19.517 -0.824 1 84.88 145 VAL B O 1
ATOM 3683 N N . ASP B 1 146 ? 11.881 -20.328 1.173 1 83.68 146 ASP B N 1
ATOM 3684 C CA . ASP B 1 146 ? 11.231 -19.211 1.853 1 83.68 146 ASP B CA 1
ATOM 3685 C C . ASP B 1 146 ? 11.979 -18.835 3.13 1 83.68 146 ASP B C 1
ATOM 3687 O O . ASP B 1 146 ? 11.651 -19.322 4.214 1 83.68 146 ASP B O 1
ATOM 3691 N N . GLU B 1 147 ? 12.78 -17.809 3.013 1 78.76 147 GLU B N 1
ATOM 3692 C CA . GLU B 1 147 ? 13.732 -17.522 4.083 1 78.76 147 GLU B CA 1
ATOM 3693 C C . GLU B 1 147 ? 13.113 -16.614 5.142 1 78.76 147 GLU B C 1
ATOM 3695 O O . GLU B 1 147 ? 13.7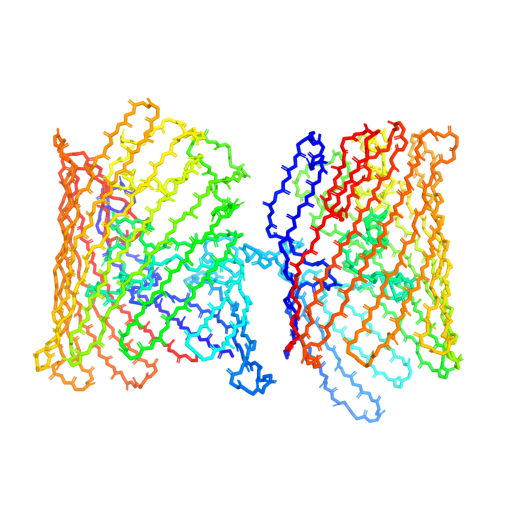69 -16.262 6.125 1 78.76 147 GLU B O 1
ATOM 3700 N N . ILE B 1 148 ? 11.795 -16.291 4.927 1 76.88 148 ILE B N 1
ATOM 3701 C CA . ILE B 1 148 ? 11.277 -15.371 5.935 1 76.88 148 ILE B CA 1
ATOM 3702 C C . ILE B 1 148 ? 9.991 -15.934 6.536 1 76.88 148 ILE B C 1
ATOM 3704 O O . ILE B 1 148 ? 9.543 -15.483 7.592 1 76.88 148 ILE B O 1
ATOM 3708 N N . ALA B 1 149 ? 9.348 -16.871 5.897 1 84.86 149 ALA B N 1
ATOM 3709 C CA . ALA B 1 149 ? 8.112 -17.446 6.421 1 84.86 149 ALA B CA 1
ATOM 3710 C C . ALA B 1 149 ? 8.406 -18.552 7.43 1 84.86 149 ALA B C 1
ATOM 3712 O O . ALA B 1 149 ? 9.223 -19.438 7.168 1 84.86 149 ALA B O 1
ATOM 3713 N N . PRO B 1 150 ? 7.733 -18.555 8.501 1 91.34 150 PRO B N 1
ATOM 3714 C CA . PRO B 1 150 ? 7.94 -19.633 9.47 1 91.34 150 PRO B CA 1
ATOM 3715 C C . PRO B 1 150 ? 7.327 -20.957 9.02 1 91.34 150 PRO B C 1
ATOM 3717 O O . PRO B 1 150 ? 6.222 -20.975 8.471 1 91.34 150 PRO B O 1
ATOM 3720 N N . PRO B 1 151 ? 8.013 -22.031 9.242 1 93.48 151 PRO B N 1
ATOM 3721 C CA . PRO B 1 151 ? 7.366 -23.328 9.025 1 93.48 151 PRO B CA 1
ATOM 3722 C C . PRO B 1 151 ? 6.185 -23.562 9.964 1 93.48 151 PRO B C 1
ATOM 3724 O O . PRO B 1 151 ? 6.071 -22.897 10.996 1 93.48 151 PRO B O 1
ATOM 3727 N N . ILE B 1 152 ? 5.359 -24.469 9.542 1 93.44 152 ILE B N 1
ATOM 3728 C CA . ILE B 1 152 ? 4.196 -24.821 10.349 1 93.44 152 ILE B CA 1
ATOM 3729 C C . ILE B 1 152 ? 4.646 -25.25 11.743 1 93.44 152 ILE B C 1
ATOM 3731 O O . ILE B 1 152 ? 5.493 -26.135 11.884 1 93.44 152 ILE B O 1
ATOM 3735 N N . GLY B 1 153 ? 4.085 -24.582 12.796 1 92.63 153 GLY B N 1
ATOM 3736 C CA . GLY B 1 153 ? 4.341 -24.952 14.178 1 92.63 153 GLY B CA 1
ATOM 3737 C C . GLY B 1 153 ? 5.575 -24.287 14.756 1 92.63 153 GLY B C 1
ATOM 3738 O O . GLY B 1 153 ? 5.952 -24.552 15.9 1 92.63 153 GLY B O 1
ATOM 3739 N N . ARG B 1 154 ? 6.252 -23.397 13.979 1 89.22 154 ARG B N 1
ATOM 3740 C CA . ARG B 1 154 ? 7.423 -22.688 14.484 1 89.22 154 ARG B CA 1
ATOM 3741 C C . ARG B 1 154 ? 7.089 -21.235 14.802 1 89.22 154 ARG B C 1
ATOM 3743 O O . ARG B 1 154 ? 6.033 -20.735 14.409 1 89.22 154 ARG B O 1
ATOM 3750 N N . ALA B 1 155 ? 7.972 -20.662 15.559 1 82.69 155 ALA B N 1
ATOM 3751 C CA . ALA B 1 155 ? 7.759 -19.284 15.996 1 82.69 155 ALA B CA 1
ATOM 3752 C C . ALA B 1 155 ? 7.778 -18.324 14.81 1 82.69 155 ALA B C 1
ATOM 3754 O O . ALA B 1 155 ? 8.468 -18.566 13.818 1 82.69 155 ALA B O 1
ATOM 3755 N N . ALA B 1 156 ? 7.009 -17.267 15.039 1 76.04 156 ALA B N 1
ATOM 3756 C CA . ALA B 1 156 ? 7.019 -16.208 14.035 1 76.04 156 ALA B CA 1
ATOM 3757 C C . ALA B 1 156 ? 8.435 -15.692 13.796 1 76.04 156 ALA B C 1
ATOM 3759 O O . ALA B 1 156 ? 9.202 -15.503 14.743 1 76.04 156 ALA B O 1
ATOM 3760 N N . GLY B 1 157 ? 8.744 -15.599 12.583 1 72.71 157 GLY B N 1
ATOM 3761 C CA . GLY B 1 157 ? 10.065 -15.105 12.229 1 72.71 157 GLY B CA 1
ATOM 3762 C C . GLY B 1 157 ? 11.06 -16.215 11.946 1 72.71 157 GLY B C 1
ATOM 3763 O O . GLY B 1 157 ? 12.158 -15.958 11.448 1 72.71 157 GLY B O 1
ATOM 3764 N N . ALA B 1 158 ? 10.656 -17.497 12.29 1 83.77 158 ALA B N 1
ATOM 3765 C CA . ALA B 1 158 ? 11.547 -18.598 11.935 1 83.77 158 ALA B CA 1
ATOM 3766 C C . ALA B 1 158 ? 11.593 -18.8 10.423 1 83.77 158 ALA B C 1
ATOM 3768 O O . ALA B 1 158 ? 10.557 -18.769 9.754 1 83.77 158 ALA B O 1
ATOM 3769 N N . ALA B 1 159 ? 12.762 -18.86 9.921 1 80.71 159 ALA B N 1
ATOM 3770 C CA . ALA B 1 159 ? 12.91 -19.034 8.478 1 80.71 159 ALA B CA 1
ATOM 3771 C C . ALA B 1 159 ? 12.866 -20.511 8.096 1 80.71 159 ALA B C 1
ATOM 3773 O O . ALA B 1 159 ? 13.384 -21.362 8.823 1 80.71 159 ALA B O 1
ATOM 3774 N N . SER B 1 160 ? 12.097 -20.751 6.975 1 82.89 160 SER B N 1
ATOM 3775 C CA . SER B 1 160 ? 12.146 -22.097 6.412 1 82.89 160 SER B CA 1
ATOM 3776 C C . SER B 1 160 ? 13.461 -22.342 5.68 1 82.89 160 SER B C 1
ATOM 3778 O O . SER B 1 160 ? 13.988 -21.443 5.022 1 82.89 160 SER B O 1
ATOM 3780 N N . ARG B 1 161 ? 13.957 -23.555 5.761 1 85.97 161 ARG B N 1
ATOM 3781 C CA . ARG B 1 161 ? 15.142 -23.964 5.015 1 85.97 161 ARG B CA 1
ATOM 3782 C C . ARG B 1 161 ? 14.813 -25.087 4.037 1 85.97 161 ARG B C 1
ATOM 3784 O O . ARG B 1 161 ? 15.676 -25.904 3.709 1 85.97 161 ARG B O 1
ATOM 3791 N N . SER B 1 162 ? 13.549 -25.163 3.656 1 94.19 162 SER B N 1
ATOM 3792 C CA . SER B 1 162 ? 13.156 -26.209 2.717 1 94.19 162 SER B CA 1
ATOM 3793 C C . SER B 1 162 ? 13.842 -26.027 1.367 1 94.19 162 SER B C 1
ATOM 3795 O O . SER B 1 162 ? 14.131 -24.9 0.959 1 94.19 162 SER B O 1
ATOM 3797 N N . LYS B 1 163 ? 14.059 -27.13 0.724 1 96.1 163 LYS B N 1
ATOM 3798 C CA . LYS B 1 163 ? 14.575 -27.126 -0.642 1 96.1 163 LYS B CA 1
ATOM 3799 C C . LYS B 1 163 ? 13.457 -27.359 -1.654 1 96.1 163 LYS B C 1
ATOM 3801 O O . LYS B 1 163 ? 12.437 -27.971 -1.329 1 96.1 163 LYS B O 1
ATOM 3806 N N . ASP B 1 164 ? 13.68 -26.882 -2.851 1 97.73 164 ASP B N 1
ATOM 3807 C CA . ASP B 1 164 ? 12.665 -27.018 -3.891 1 97.73 164 ASP B CA 1
ATOM 3808 C C . ASP B 1 164 ? 13.302 -27.339 -5.242 1 97.73 164 ASP B C 1
ATOM 3810 O O . ASP B 1 164 ? 14.318 -26.747 -5.611 1 97.73 164 ASP B O 1
ATOM 3814 N N . VAL B 1 165 ? 12.813 -28.298 -5.887 1 98.36 165 VAL B N 1
ATOM 3815 C CA . VAL B 1 165 ? 13.174 -28.605 -7.267 1 98.36 165 VAL B CA 1
ATOM 3816 C C . VAL B 1 165 ? 11.927 -28.574 -8.147 1 98.36 165 VAL B C 1
ATOM 3818 O O . VAL B 1 165 ? 10.864 -29.055 -7.746 1 98.36 165 VAL B O 1
ATOM 3821 N N . ALA B 1 166 ? 12.015 -27.946 -9.294 1 98.66 166 ALA B N 1
ATOM 3822 C CA . ALA B 1 166 ? 10.884 -27.885 -10.216 1 98.66 166 ALA B CA 1
ATOM 3823 C C . ALA B 1 166 ? 11.357 -27.916 -11.667 1 98.66 166 ALA B C 1
ATOM 3825 O O . ALA B 1 166 ? 12.511 -27.593 -11.957 1 98.66 166 ALA B O 1
ATOM 3826 N N . ALA B 1 167 ? 10.503 -28.376 -12.532 1 98.73 167 ALA B N 1
ATOM 3827 C CA . ALA B 1 167 ? 10.761 -28.446 -13.968 1 98.73 167 ALA B CA 1
ATOM 3828 C C . ALA B 1 167 ? 9.485 -28.196 -14.767 1 98.73 167 ALA B C 1
ATOM 3830 O O . ALA B 1 167 ? 8.389 -28.542 -14.322 1 98.73 167 ALA B O 1
ATOM 3831 N N . GLN B 1 168 ? 9.627 -27.651 -15.911 1 98.7 168 GLN B N 1
ATOM 3832 C CA . GLN B 1 168 ? 8.524 -27.399 -16.833 1 98.7 168 GLN B CA 1
ATOM 3833 C C . GLN B 1 168 ? 8.908 -27.766 -18.263 1 98.7 168 GLN B C 1
ATOM 3835 O O . GLN B 1 168 ? 10.039 -27.522 -18.69 1 98.7 168 GLN B O 1
ATOM 3840 N N . LEU B 1 169 ? 8.039 -28.341 -18.967 1 98.75 169 LEU B N 1
ATOM 3841 C CA . LEU B 1 169 ? 8.077 -28.491 -20.417 1 98.75 169 LEU B CA 1
ATOM 3842 C C . LEU B 1 169 ? 6.81 -27.93 -21.055 1 98.75 169 LEU B C 1
ATOM 3844 O O . LEU B 1 169 ? 5.699 -28.297 -20.666 1 98.75 169 LEU B O 1
ATOM 3848 N N . GLY B 1 170 ? 6.974 -26.98 -22.009 1 98.34 170 GLY B N 1
ATOM 3849 C CA . GLY B 1 170 ? 5.853 -26.353 -22.69 1 98.34 170 GLY B CA 1
ATOM 3850 C C . GLY B 1 170 ? 6.014 -26.319 -24.198 1 98.34 170 GLY B C 1
ATOM 3851 O O . GLY B 1 170 ? 7.124 -26.468 -24.712 1 98.34 170 GLY B O 1
ATOM 3852 N N . TYR B 1 171 ? 4.941 -26.167 -24.795 1 98.2 171 TYR B N 1
ATOM 3853 C CA . TYR B 1 171 ? 4.873 -26.045 -26.246 1 98.2 171 TYR B CA 1
ATOM 3854 C C . TYR B 1 171 ? 3.775 -25.073 -26.661 1 98.2 171 TYR B C 1
ATOM 3856 O O . TYR B 1 171 ? 2.692 -25.061 -26.071 1 98.2 171 TYR B O 1
ATOM 3864 N N . GLN B 1 172 ? 4.062 -24.226 -27.582 1 97.4 172 GLN B N 1
ATOM 3865 C CA . GLN B 1 172 ? 3.06 -23.308 -28.113 1 97.4 172 GLN B CA 1
ATOM 3866 C C . GLN B 1 172 ? 3.201 -23.153 -29.624 1 97.4 172 GLN B C 1
ATOM 3868 O O . GLN B 1 172 ? 4.288 -22.861 -30.125 1 97.4 172 GLN B O 1
ATOM 3873 N N . ARG B 1 173 ? 2.132 -23.388 -30.367 1 96.37 173 ARG B N 1
ATOM 3874 C CA . ARG B 1 173 ? 2.094 -23.223 -31.817 1 96.37 173 ARG B CA 1
ATOM 3875 C C . ARG B 1 173 ? 0.658 -23.114 -32.318 1 96.37 173 ARG B C 1
ATOM 3877 O O . ARG B 1 173 ? -0.204 -23.901 -31.924 1 96.37 173 ARG B O 1
ATOM 3884 N N . ASP B 1 174 ? 0.387 -22.179 -33.237 1 94.62 174 ASP B N 1
ATOM 3885 C CA . ASP B 1 174 ? -0.854 -22.075 -33.997 1 94.62 174 ASP B CA 1
ATOM 3886 C C . ASP B 1 174 ? -2.068 -22.085 -33.071 1 94.62 174 ASP B C 1
ATOM 3888 O O . ASP B 1 174 ? -3.009 -22.854 -33.279 1 94.62 174 ASP B O 1
ATOM 3892 N N . GLY B 1 175 ? -2.016 -21.338 -31.945 1 94.85 175 GLY B N 1
ATOM 3893 C CA . GLY B 1 175 ? -3.155 -21.17 -31.057 1 94.85 175 GLY B CA 1
ATOM 3894 C C . GLY B 1 175 ? -3.225 -22.226 -29.97 1 94.85 175 GLY B C 1
ATOM 3895 O O . GLY B 1 175 ? -4.056 -22.137 -29.063 1 94.85 175 GLY B O 1
ATOM 3896 N N . LEU B 1 176 ? -2.381 -23.243 -30.045 1 97.74 176 LEU B N 1
ATOM 3897 C CA . LEU B 1 176 ? -2.309 -24.294 -29.036 1 97.74 176 LEU B CA 1
ATOM 3898 C C . LEU B 1 176 ? -1.144 -24.053 -28.082 1 97.74 176 LEU B C 1
ATOM 3900 O O . LEU B 1 176 ? -0.039 -23.722 -28.516 1 97.74 176 LEU B O 1
ATOM 3904 N N . ALA B 1 177 ? -1.42 -24.157 -26.855 1 98.38 177 ALA B N 1
ATOM 3905 C CA . ALA B 1 177 ? -0.374 -24.114 -25.837 1 98.38 177 ALA B CA 1
ATOM 3906 C C . ALA B 1 177 ? -0.524 -25.266 -24.847 1 98.38 177 ALA B C 1
ATOM 3908 O O . ALA B 1 177 ? -1.639 -25.601 -24.44 1 98.38 177 ALA B O 1
ATOM 3909 N N . LEU B 1 178 ? 0.531 -25.946 -24.531 1 98.71 178 LEU B N 1
ATOM 3910 C CA . LEU B 1 178 ? 0.591 -27.051 -23.58 1 98.71 178 LEU B CA 1
ATOM 3911 C C . LEU B 1 178 ? 1.671 -26.808 -22.531 1 98.71 178 LEU B C 1
ATOM 3913 O O . LEU B 1 178 ? 2.681 -26.157 -22.813 1 98.71 178 LEU B O 1
ATOM 3917 N N . SER B 1 179 ? 1.458 -27.272 -21.357 1 98.63 179 SER B N 1
ATOM 3918 C CA . SER B 1 179 ? 2.473 -27.178 -20.314 1 98.63 179 SER B CA 1
ATOM 3919 C C . SER B 1 179 ? 2.379 -28.351 -19.343 1 98.63 179 SER B C 1
ATOM 3921 O O . SER B 1 179 ? 1.281 -28.769 -18.971 1 98.63 179 SER B O 1
ATOM 3923 N N . LEU B 1 180 ? 3.408 -28.986 -19.034 1 98.82 180 LEU B N 1
ATOM 3924 C CA . LEU B 1 180 ? 3.585 -29.959 -17.961 1 98.82 180 LEU B CA 1
ATOM 3925 C C . LEU B 1 180 ? 4.599 -29.46 -16.937 1 98.82 180 LEU B C 1
ATOM 3927 O O . LEU B 1 180 ? 5.727 -29.113 -17.292 1 98.82 180 LEU B O 1
ATOM 3931 N N . VAL B 1 181 ? 4.211 -29.378 -15.648 1 98.76 181 VAL B N 1
ATOM 3932 C CA . VAL B 1 181 ? 5.089 -28.854 -14.607 1 98.76 181 VAL B CA 1
ATOM 3933 C C . VAL B 1 181 ? 5.176 -29.851 -13.454 1 98.76 181 VAL B C 1
ATOM 3935 O O . VAL B 1 181 ? 4.167 -30.437 -13.054 1 98.76 181 VAL B O 1
ATOM 3938 N N . PHE B 1 182 ? 6.323 -30.081 -13.002 1 98.61 182 PHE B N 1
ATOM 3939 C CA . PHE B 1 182 ? 6.616 -30.831 -11.787 1 98.61 182 PHE B CA 1
ATOM 3940 C C . PHE B 1 182 ? 7.263 -29.933 -10.739 1 98.61 182 PHE B C 1
ATOM 3942 O O . PHE B 1 182 ? 8.136 -29.124 -11.061 1 98.61 182 PHE B O 1
ATOM 3949 N N . ASP B 1 183 ? 6.855 -29.988 -9.495 1 98.52 183 ASP B N 1
ATOM 3950 C CA . ASP B 1 183 ? 7.434 -29.251 -8.375 1 98.52 183 ASP B CA 1
ATOM 3951 C C . ASP B 1 183 ? 7.455 -30.104 -7.109 1 98.52 183 ASP B C 1
ATOM 3953 O O . ASP B 1 183 ? 6.48 -30.793 -6.801 1 98.52 183 ASP B O 1
ATOM 3957 N N . ARG B 1 184 ? 8.55 -30.067 -6.407 1 98.26 184 ARG B N 1
ATOM 3958 C CA . ARG B 1 184 ? 8.661 -30.766 -5.13 1 98.26 184 ARG B CA 1
ATOM 3959 C C . ARG B 1 184 ? 9.416 -29.923 -4.108 1 98.26 184 ARG B C 1
ATOM 3961 O O . ARG B 1 184 ? 10.586 -29.595 -4.31 1 98.26 184 ARG B O 1
ATOM 3968 N N . THR B 1 185 ? 8.738 -29.616 -3.071 1 97.06 185 THR B N 1
ATOM 3969 C CA . THR B 1 185 ? 9.34 -28.949 -1.922 1 97.06 185 THR B CA 1
ATOM 3970 C C . THR B 1 185 ? 9.521 -29.926 -0.763 1 97.06 185 THR B C 1
ATOM 3972 O O . THR B 1 185 ? 8.614 -30.7 -0.45 1 97.06 185 THR B O 1
ATOM 3975 N N . GLN B 1 186 ? 10.746 -29.879 -0.203 1 96.05 186 GLN B N 1
ATOM 3976 C CA . GLN B 1 186 ? 11.049 -30.813 0.876 1 96.05 186 GLN B CA 1
ATOM 3977 C C . GLN B 1 186 ? 11.675 -30.094 2.067 1 96.05 186 GLN B C 1
ATOM 3979 O O . GLN B 1 186 ? 12.561 -29.254 1.896 1 96.05 186 GLN B O 1
ATOM 3984 N N . GLY B 1 187 ? 11.278 -30.39 3.239 1 94.06 187 GLY B N 1
ATOM 3985 C CA . GLY B 1 187 ? 11.725 -29.788 4.485 1 94.06 187 GLY B CA 1
ATOM 3986 C C . GLY B 1 187 ? 10.581 -29.303 5.356 1 94.06 187 GLY B C 1
ATOM 3987 O O . GLY B 1 187 ? 9.422 -29.644 5.114 1 94.06 187 GLY B O 1
ATOM 3988 N N . PRO B 1 188 ? 10.993 -28.652 6.476 1 93.54 188 PRO B N 1
ATOM 3989 C CA . PRO B 1 188 ? 9.882 -28.011 7.184 1 93.54 188 PRO B CA 1
ATOM 3990 C C . PRO B 1 188 ? 9.099 -27.044 6.3 1 93.54 188 PRO B C 1
ATOM 3992 O O . PRO B 1 188 ? 9.652 -26.047 5.827 1 93.54 188 PRO B O 1
ATOM 3995 N N . LEU B 1 189 ? 7.911 -27.412 6.074 1 94.69 189 LEU B N 1
ATOM 3996 C CA . LEU B 1 189 ? 7.073 -26.705 5.112 1 94.69 189 LEU B CA 1
ATOM 3997 C C . LEU B 1 189 ? 6.355 -25.534 5.775 1 94.69 189 LEU B C 1
ATOM 3999 O O . LEU B 1 189 ? 5.916 -25.638 6.922 1 94.69 189 LEU B O 1
ATOM 4003 N N . THR B 1 190 ? 6.284 -24.505 5.061 1 93.36 190 THR B N 1
ATOM 4004 C CA . THR B 1 190 ? 5.348 -23.447 5.424 1 93.36 190 THR B CA 1
ATOM 4005 C C . THR B 1 190 ? 3.92 -23.839 5.056 1 93.36 190 THR B C 1
ATOM 4007 O O . THR B 1 190 ? 3.704 -24.828 4.353 1 93.36 190 THR B O 1
ATOM 4010 N N . VAL B 1 191 ? 2.959 -23.057 5.483 1 90.06 191 VAL B N 1
ATOM 4011 C CA . VAL B 1 191 ? 1.558 -23.346 5.197 1 90.06 191 VAL B CA 1
ATOM 4012 C C . VAL B 1 191 ? 1.319 -23.308 3.689 1 90.06 191 VAL B C 1
ATOM 4014 O O . VAL B 1 191 ? 0.622 -24.167 3.143 1 90.06 191 VAL B O 1
ATOM 4017 N N . SER B 1 192 ? 1.859 -22.309 2.973 1 90.5 192 SER B N 1
ATOM 4018 C CA . SER B 1 192 ? 1.679 -22.174 1.531 1 90.5 192 SER B CA 1
ATOM 4019 C C . SER B 1 192 ? 2.31 -23.344 0.784 1 90.5 192 SER B C 1
ATOM 4021 O O . SER B 1 192 ? 1.774 -23.804 -0.227 1 90.5 192 SER B O 1
ATOM 4023 N N . GLN B 1 193 ? 3.461 -23.814 1.258 1 93.1 193 GLN B N 1
ATOM 4024 C CA . GLN B 1 193 ? 4.135 -24.95 0.639 1 93.1 193 GLN B CA 1
ATOM 4025 C C . GLN B 1 193 ? 3.332 -26.234 0.826 1 93.1 193 GLN B C 1
ATOM 4027 O O . GLN B 1 193 ? 3.209 -27.037 -0.101 1 93.1 193 GLN B O 1
ATOM 4032 N N . HIS B 1 194 ? 2.794 -26.401 2.054 1 93.76 194 HIS B N 1
ATOM 4033 C CA . HIS B 1 194 ? 1.942 -27.546 2.356 1 93.76 194 HIS B CA 1
ATOM 4034 C C . HIS B 1 194 ? 0.706 -27.563 1.463 1 93.76 194 HIS B C 1
ATOM 4036 O O . HIS B 1 194 ? 0.311 -28.619 0.963 1 93.76 194 HIS B O 1
ATOM 4042 N N . GLY B 1 195 ? 0.115 -26.408 1.26 1 92.22 195 GLY B N 1
ATOM 4043 C CA . GLY B 1 195 ? -0.941 -26.177 0.288 1 92.22 195 GLY B CA 1
ATOM 4044 C C . GLY B 1 195 ? -2.302 -26.652 0.761 1 92.22 195 GLY B C 1
ATOM 4045 O O . GLY B 1 195 ? -3.279 -25.902 0.714 1 92.22 195 GLY B O 1
ATOM 4046 N N . ILE B 1 196 ? -2.452 -27.852 1.322 1 92.88 196 ILE B N 1
ATOM 4047 C CA . ILE B 1 196 ? -3.739 -28.463 1.635 1 92.88 196 ILE B CA 1
ATOM 4048 C C . ILE B 1 196 ? -4.375 -27.747 2.825 1 92.88 196 ILE B C 1
ATOM 4050 O O . ILE B 1 196 ? -5.599 -27.744 2.974 1 92.88 196 ILE B O 1
ATOM 4054 N N . GLY B 1 197 ? -3.585 -27.191 3.666 1 89.94 197 GLY B N 1
ATOM 4055 C CA . GLY B 1 197 ? -4.099 -26.476 4.824 1 89.94 197 GLY B CA 1
ATOM 4056 C C . GLY B 1 197 ? -5.01 -25.32 4.455 1 89.94 197 GLY B C 1
ATOM 4057 O O . GLY B 1 197 ? -5.909 -24.964 5.219 1 89.94 197 GLY B O 1
ATOM 4058 N N . TYR B 1 198 ? -4.826 -24.75 3.285 1 87.96 198 TYR B N 1
ATOM 4059 C CA . TYR B 1 198 ? -5.687 -23.672 2.811 1 87.96 198 TYR B CA 1
ATOM 4060 C C . TYR B 1 198 ? -7.066 -24.2 2.437 1 87.96 198 TYR B C 1
ATOM 4062 O O . TYR B 1 198 ? -8.065 -23.486 2.555 1 87.96 198 TYR B O 1
ATOM 4070 N N . LEU B 1 199 ? -7.039 -25.387 1.964 1 92.5 199 LEU B N 1
ATOM 4071 C CA . LEU B 1 199 ? -8.281 -26.062 1.604 1 92.5 199 LEU B CA 1
ATOM 4072 C C . LEU B 1 199 ? -9.018 -26.543 2.85 1 92.5 199 LEU B C 1
ATOM 4074 O O . LEU B 1 199 ? -10.24 -26.407 2.944 1 92.5 199 LEU B O 1
ATOM 4078 N N . ALA B 1 200 ? -8.244 -27.094 3.747 1 94.94 200 ALA B N 1
ATOM 4079 C CA . ALA B 1 200 ? -8.773 -27.662 4.984 1 94.94 200 ALA B CA 1
ATOM 4080 C C . ALA B 1 200 ? -7.788 -27.482 6.135 1 94.94 200 ALA B C 1
ATOM 4082 O O . ALA B 1 200 ? -6.907 -28.32 6.343 1 94.94 200 ALA B O 1
ATOM 4083 N N . PRO B 1 201 ? -8.048 -26.471 6.943 1 92.3 201 PRO B N 1
ATOM 4084 C CA . PRO B 1 201 ? -7.114 -26.184 8.035 1 92.3 201 PRO B CA 1
ATOM 4085 C C . PRO B 1 201 ? -6.91 -27.378 8.965 1 92.3 201 PRO B C 1
ATOM 4087 O O . PRO B 1 201 ? -5.84 -27.525 9.561 1 92.3 201 PRO B O 1
ATOM 4090 N N . SER B 1 202 ? -7.88 -28.235 9.09 1 93.45 202 SER B N 1
ATOM 4091 C CA . SER B 1 202 ? -7.812 -29.373 10.001 1 93.45 202 SER B CA 1
ATOM 4092 C C . SER B 1 202 ? -6.761 -30.381 9.549 1 93.45 202 SER B C 1
ATOM 4094 O O . SER B 1 202 ? -6.381 -31.273 10.31 1 93.45 202 SER B O 1
ATOM 4096 N N . LEU B 1 203 ? -6.262 -30.229 8.313 1 94.36 203 LEU B N 1
ATOM 4097 C CA . LEU B 1 203 ? -5.304 -31.197 7.79 1 94.36 203 LEU B CA 1
ATOM 4098 C C . LEU B 1 203 ? -3.873 -30.716 8.006 1 94.36 203 LEU B C 1
ATOM 4100 O O . LEU B 1 203 ? -2.919 -31.413 7.651 1 94.36 203 LEU B O 1
ATOM 4104 N N . LEU B 1 204 ? -3.698 -29.551 8.506 1 93.65 204 LEU B N 1
ATOM 4105 C CA . LEU B 1 204 ? -2.362 -29.066 8.835 1 93.65 204 LEU B CA 1
ATOM 4106 C C . LEU B 1 204 ? -1.78 -29.834 10.017 1 93.65 204 LEU B C 1
ATOM 4108 O O . LEU B 1 204 ? -2.46 -30.041 11.025 1 93.65 204 LEU B O 1
ATOM 4112 N N . PRO B 1 205 ? -0.551 -30.26 9.867 1 93.82 205 PRO B N 1
ATOM 4113 C CA . PRO B 1 205 ? 0.08 -30.821 11.064 1 93.82 205 PRO B CA 1
ATOM 4114 C C . PRO B 1 205 ? 0.372 -29.766 12.128 1 93.82 205 PRO B C 1
ATOM 4116 O O . PRO B 1 205 ? 0.44 -28.574 11.818 1 93.82 205 PRO B O 1
ATOM 4119 N N . THR B 1 206 ? 0.591 -30.239 13.299 1 92.9 206 THR B N 1
ATOM 4120 C CA . THR B 1 206 ? 0.928 -29.33 14.389 1 92.9 206 THR B CA 1
ATOM 4121 C C . THR B 1 206 ? 2.303 -28.705 14.167 1 92.9 206 THR B C 1
ATOM 4123 O O . THR B 1 206 ? 2.523 -27.541 14.508 1 92.9 206 THR B O 1
ATOM 4126 N N . ARG B 1 207 ? 3.144 -29.533 13.62 1 93.82 207 ARG B N 1
ATOM 4127 C CA . ARG B 1 207 ? 4.492 -29.082 13.294 1 93.82 207 ARG B CA 1
ATOM 4128 C C . ARG B 1 207 ? 5.018 -29.783 12.046 1 93.82 207 ARG B C 1
ATOM 4130 O O . ARG B 1 207 ? 4.807 -30.984 11.867 1 93.82 207 ARG B O 1
ATOM 4137 N N . SER B 1 208 ? 5.647 -29 11.218 1 93.74 208 SER B N 1
ATOM 4138 C CA . SER B 1 208 ? 6.273 -29.594 10.042 1 93.74 208 SER B CA 1
ATOM 4139 C C . SER B 1 208 ? 7.689 -30.069 10.349 1 93.74 208 SER B C 1
ATOM 4141 O O . SER B 1 208 ? 8.432 -29.398 11.07 1 93.74 208 SER B O 1
ATOM 4143 N N . ASP B 1 209 ? 8.116 -31.172 9.723 1 92.66 209 ASP B N 1
ATOM 4144 C CA . ASP B 1 209 ? 9.414 -31.799 9.953 1 92.66 209 ASP B CA 1
ATOM 4145 C C . ASP B 1 209 ? 10.277 -31.752 8.694 1 92.66 209 ASP B C 1
ATOM 4147 O O . ASP B 1 209 ? 9.764 -31.563 7.59 1 92.66 209 ASP B O 1
ATOM 4151 N N . PRO B 1 210 ? 11.584 -31.998 8.839 1 91.52 210 PRO B N 1
ATOM 4152 C CA . PRO B 1 210 ? 12.494 -31.954 7.692 1 91.52 210 PRO B CA 1
ATOM 4153 C C . PRO B 1 210 ? 12.149 -32.992 6.626 1 91.52 210 PRO B C 1
ATOM 4155 O O . PRO B 1 210 ? 12.521 -32.832 5.46 1 91.52 210 PRO B O 1
ATOM 4158 N N . GLY B 1 211 ? 11.488 -34.033 6.958 1 93.49 211 GLY B N 1
ATOM 4159 C CA . GLY B 1 211 ? 11.175 -35.089 6.009 1 93.49 211 GLY B CA 1
ATOM 4160 C C . GLY B 1 211 ? 9.88 -34.851 5.256 1 93.49 211 GLY B C 1
ATOM 4161 O O . GLY B 1 211 ? 9.547 -35.595 4.331 1 93.49 211 GLY B O 1
ATOM 4162 N N . ASP B 1 212 ? 9.145 -33.809 5.65 1 96.11 212 ASP B N 1
ATOM 4163 C CA . ASP B 1 212 ? 7.877 -33.514 4.991 1 96.11 212 ASP B CA 1
ATOM 4164 C C . ASP B 1 212 ? 8.098 -33.077 3.544 1 96.11 212 ASP B C 1
ATOM 4166 O O . ASP B 1 212 ? 9.128 -32.482 3.221 1 96.11 212 ASP B O 1
ATOM 4170 N N . ARG B 1 213 ? 7.134 -33.427 2.696 1 97.12 213 ARG B N 1
ATOM 4171 C CA . ARG B 1 213 ? 7.221 -33.106 1.275 1 97.12 213 ARG B CA 1
ATOM 4172 C C . ARG B 1 213 ? 5.863 -32.683 0.725 1 97.12 213 ARG B C 1
ATOM 4174 O O . ARG B 1 213 ? 4.833 -33.246 1.101 1 97.12 213 ARG B O 1
ATOM 4181 N N . ALA B 1 214 ? 5.882 -31.744 -0.092 1 97.4 214 ALA B N 1
ATOM 4182 C CA . ALA B 1 214 ? 4.752 -31.4 -0.95 1 97.4 214 ALA B CA 1
ATOM 4183 C C . ALA B 1 214 ? 5.139 -31.473 -2.425 1 97.4 214 ALA B C 1
ATOM 4185 O O . ALA B 1 214 ? 6.101 -30.831 -2.853 1 97.4 214 ALA B O 1
ATOM 4186 N N . ARG B 1 215 ? 4.418 -32.284 -3.198 1 98.24 215 ARG B N 1
ATOM 4187 C CA . ARG B 1 215 ? 4.688 -32.474 -4.62 1 98.24 215 ARG B CA 1
ATOM 4188 C C . ARG B 1 215 ? 3.484 -32.069 -5.464 1 98.24 215 ARG B C 1
ATOM 4190 O O . ARG B 1 215 ? 2.35 -32.444 -5.158 1 98.24 215 ARG B O 1
ATOM 4197 N N . ARG B 1 216 ? 3.719 -31.331 -6.467 1 98.39 216 ARG B N 1
ATOM 4198 C CA . ARG B 1 216 ? 2.688 -30.923 -7.415 1 98.39 216 ARG B CA 1
ATOM 4199 C C . ARG B 1 216 ? 3.052 -31.345 -8.835 1 98.39 216 ARG B C 1
ATOM 4201 O O . ARG B 1 216 ? 4.18 -31.128 -9.282 1 98.39 216 ARG B O 1
ATOM 4208 N N . ILE B 1 217 ? 2.17 -31.968 -9.503 1 98.77 217 ILE B N 1
ATOM 4209 C CA . ILE B 1 217 ? 2.236 -32.213 -10.94 1 98.77 217 ILE B CA 1
ATOM 4210 C C . ILE B 1 217 ? 1.041 -31.559 -11.63 1 98.77 217 ILE B C 1
ATOM 4212 O O . ILE B 1 217 ? -0.109 -31.802 -11.257 1 98.77 217 ILE B O 1
ATOM 4216 N N . VAL B 1 218 ? 1.3 -30.744 -12.617 1 98.69 218 VAL B N 1
ATOM 4217 C CA . VAL B 1 218 ? 0.24 -29.983 -13.27 1 98.69 218 VAL B CA 1
ATOM 4218 C C . VAL B 1 218 ? 0.341 -30.151 -14.784 1 98.69 218 VAL B C 1
ATOM 4220 O O . VAL B 1 218 ? 1.421 -30 -15.361 1 98.69 218 VAL B O 1
ATOM 4223 N N . ALA B 1 219 ? -0.694 -30.507 -15.415 1 98.85 219 ALA B N 1
ATOM 4224 C CA . ALA B 1 219 ? -0.851 -30.486 -16.867 1 98.85 219 ALA B CA 1
ATOM 4225 C C . ALA B 1 219 ? -1.912 -29.474 -17.289 1 98.85 219 ALA B C 1
ATOM 4227 O O . ALA B 1 219 ? -3.007 -29.44 -16.722 1 98.85 219 ALA B O 1
ATOM 4228 N N . ALA B 1 220 ? -1.602 -28.627 -18.257 1 98.44 220 ALA B N 1
ATOM 4229 C CA . ALA B 1 220 ? -2.538 -27.584 -18.669 1 98.44 220 ALA B CA 1
ATOM 4230 C C . ALA B 1 220 ? -2.489 -27.368 -20.178 1 98.44 220 ALA B C 1
ATOM 4232 O O . ALA B 1 220 ? -1.489 -27.687 -20.825 1 98.44 220 ALA B O 1
ATOM 4233 N N . ALA B 1 221 ? -3.519 -26.824 -20.703 1 98.72 221 ALA B N 1
ATOM 4234 C CA . ALA B 1 221 ? -3.636 -26.555 -22.134 1 98.72 221 ALA B CA 1
ATOM 4235 C C . ALA B 1 221 ? -4.503 -25.326 -22.393 1 98.72 221 ALA B C 1
ATOM 4237 O O . ALA B 1 221 ? -5.39 -25.006 -21.597 1 98.72 221 ALA B O 1
ATOM 4238 N N . ALA B 1 222 ? -4.238 -24.689 -23.436 1 98.41 222 ALA B N 1
ATOM 4239 C CA . ALA B 1 222 ? -5.057 -23.604 -23.969 1 98.41 222 ALA B CA 1
ATOM 4240 C C . ALA B 1 222 ? -5.193 -23.712 -25.485 1 98.41 222 ALA B C 1
ATOM 4242 O O . ALA B 1 222 ? -4.249 -24.109 -26.172 1 98.41 222 ALA B O 1
ATOM 4243 N N . TYR B 1 223 ? -6.332 -23.33 -25.968 1 98.34 223 TYR B N 1
ATOM 4244 C CA . TYR B 1 223 ? -6.603 -23.392 -27.4 1 98.34 223 TYR B CA 1
ATOM 4245 C C . TYR B 1 223 ? -7.465 -22.216 -27.843 1 98.34 223 TYR B C 1
ATOM 4247 O O . TYR B 1 223 ? -8.582 -22.038 -27.353 1 98.34 223 TYR B O 1
ATOM 4255 N N . ALA B 1 224 ? -6.921 -21.494 -28.75 1 97.59 224 ALA B N 1
ATOM 4256 C CA . ALA B 1 224 ? -7.661 -20.369 -29.317 1 97.59 224 ALA B CA 1
ATOM 4257 C C . ALA B 1 224 ? -8.488 -20.807 -30.522 1 97.59 224 ALA B C 1
ATOM 4259 O O . ALA B 1 224 ? -7.962 -21.422 -31.453 1 97.59 224 ALA B O 1
ATOM 4260 N N . TRP B 1 225 ? -9.699 -20.538 -30.486 1 95.94 225 TRP B N 1
ATOM 4261 C CA . TRP B 1 225 ? -10.64 -20.828 -31.562 1 95.94 225 TRP B CA 1
ATOM 4262 C C . TRP B 1 225 ? -11.506 -19.611 -31.872 1 95.94 225 TRP B C 1
ATOM 4264 O O . TRP B 1 225 ? -12.557 -19.417 -31.257 1 95.94 225 TRP B O 1
ATOM 4274 N N . GLY B 1 226 ? -11.114 -18.816 -32.946 1 95.71 226 GLY B N 1
ATOM 4275 C CA . GLY B 1 226 ? -11.784 -17.549 -33.196 1 95.71 226 GLY B CA 1
ATOM 4276 C C . GLY B 1 226 ? -11.61 -16.55 -32.068 1 95.71 226 GLY B C 1
ATOM 4277 O O . GLY B 1 226 ? -10.489 -16.299 -31.621 1 95.71 226 GLY B O 1
ATOM 4278 N N . PRO B 1 227 ? -12.748 -15.96 -31.579 1 97.28 227 PRO B N 1
ATOM 4279 C CA . PRO B 1 227 ? -12.657 -14.954 -30.517 1 97.28 227 PRO B CA 1
ATOM 4280 C C . PRO B 1 227 ? -12.592 -15.572 -29.123 1 97.28 227 PRO B C 1
ATOM 4282 O O . PRO B 1 227 ? -12.551 -14.849 -28.124 1 97.28 227 PRO B O 1
ATOM 4285 N N . VAL B 1 228 ? -12.591 -16.911 -29.081 1 98.23 228 VAL B N 1
ATOM 4286 C CA . VAL B 1 228 ? -12.622 -17.58 -27.785 1 98.23 228 VAL B CA 1
ATOM 4287 C C . VAL B 1 228 ? -11.32 -18.346 -27.567 1 98.23 228 VAL B C 1
ATOM 4289 O O . VAL B 1 228 ? -10.807 -18.987 -28.488 1 98.23 228 VAL B O 1
ATOM 4292 N N . GLU B 1 229 ? -10.759 -18.25 -26.415 1 98.2 229 GLU B N 1
ATOM 4293 C CA . GLU B 1 229 ? -9.679 -19.127 -25.972 1 98.2 229 GLU B CA 1
ATOM 4294 C C . GLU B 1 229 ? -10.121 -19.995 -24.797 1 98.2 229 GLU B C 1
ATOM 4296 O O . GLU B 1 229 ? -10.544 -19.478 -23.761 1 98.2 229 GLU B O 1
ATOM 4301 N N . TRP B 1 230 ? -10.017 -21.236 -25.018 1 98.52 230 TRP B N 1
ATOM 4302 C CA . TRP B 1 230 ? -10.307 -22.189 -23.952 1 98.52 230 TRP B CA 1
ATOM 4303 C C . TRP B 1 230 ? -9.055 -22.491 -23.135 1 98.52 230 TRP B C 1
ATOM 4305 O O . TRP B 1 230 ? -7.965 -22.639 -23.691 1 98.52 230 TRP B O 1
ATOM 4315 N N . ARG B 1 231 ? -9.192 -22.524 -21.818 1 98.28 231 ARG B N 1
ATOM 4316 C CA . ARG B 1 231 ? -8.089 -22.819 -20.908 1 98.28 231 ARG B CA 1
ATOM 4317 C C . ARG B 1 231 ? -8.497 -23.861 -19.872 1 98.28 231 ARG B C 1
ATOM 4319 O O . ARG B 1 231 ? -9.635 -23.861 -19.399 1 98.28 231 ARG B O 1
ATOM 4326 N N . GLY B 1 232 ? -7.642 -24.735 -19.527 1 98.35 232 GLY B N 1
ATOM 4327 C CA . GLY B 1 232 ? -7.942 -25.734 -18.514 1 98.35 232 GLY B CA 1
ATOM 4328 C C . GLY B 1 232 ? -6.726 -26.535 -18.087 1 98.35 232 GLY B C 1
ATOM 4329 O O . GLY B 1 232 ? -5.639 -26.366 -18.642 1 98.35 232 GLY B O 1
ATOM 4330 N N . GLY B 1 233 ? -6.926 -27.323 -17.046 1 98.24 233 GLY B N 1
ATOM 4331 C CA . GLY B 1 233 ? -5.829 -28.152 -16.574 1 98.24 233 GLY B CA 1
ATOM 4332 C C . GLY B 1 233 ? -6.2 -29.012 -15.381 1 98.24 233 GLY B C 1
ATOM 4333 O O . GLY B 1 233 ? -7.359 -29.032 -14.96 1 98.24 233 GLY B O 1
ATOM 4334 N N . LEU B 1 234 ? -5.234 -29.816 -14.967 1 98.53 234 LEU B N 1
ATOM 4335 C CA . LEU B 1 234 ? -5.31 -30.742 -13.843 1 98.53 234 LEU B CA 1
ATOM 4336 C C . LEU B 1 234 ? -4.084 -30.611 -12.946 1 98.53 234 LEU B C 1
ATOM 4338 O O . LEU B 1 234 ? -2.968 -30.422 -13.436 1 98.53 234 LEU B O 1
ATOM 4342 N N . ARG B 1 235 ? -4.313 -30.73 -11.74 1 98.33 235 ARG B N 1
ATOM 4343 C CA . ARG B 1 235 ? -3.212 -30.739 -10.783 1 98.33 235 ARG B CA 1
ATOM 4344 C C . ARG B 1 235 ? -3.404 -31.832 -9.737 1 98.33 235 ARG B C 1
ATOM 4346 O O . ARG B 1 235 ? -4.497 -31.99 -9.191 1 98.33 235 ARG B O 1
ATOM 4353 N N . ARG B 1 236 ? -2.414 -32.592 -9.439 1 98.34 236 ARG B N 1
ATOM 4354 C CA . ARG B 1 236 ? -2.336 -33.451 -8.262 1 98.34 236 ARG B CA 1
ATOM 4355 C C . ARG B 1 236 ? -1.339 -32.902 -7.248 1 98.34 236 ARG B C 1
ATOM 4357 O O . ARG B 1 236 ? -0.169 -32.688 -7.573 1 98.34 236 ARG B O 1
ATOM 4364 N N . LEU B 1 237 ? -1.786 -32.606 -6.12 1 98.12 237 LEU B N 1
ATOM 4365 C CA . LEU B 1 237 ? -0.955 -32.257 -4.973 1 98.12 237 LEU B CA 1
ATOM 4366 C C . LEU B 1 237 ? -0.86 -33.423 -3.996 1 98.12 237 LEU B C 1
ATOM 4368 O O . LEU B 1 237 ? -1.881 -33.926 -3.521 1 98.12 237 LEU B O 1
ATOM 4372 N N . THR B 1 238 ? 0.316 -33.886 -3.754 1 97.91 238 THR B N 1
ATOM 4373 C CA . THR B 1 238 ? 0.578 -34.905 -2.744 1 97.91 238 THR B CA 1
ATOM 4374 C C . THR B 1 238 ? 1.398 -34.329 -1.594 1 97.91 238 THR B C 1
ATOM 4376 O O . THR B 1 238 ? 2.488 -33.794 -1.809 1 97.91 238 THR B O 1
ATOM 4379 N N . VAL B 1 239 ? 0.847 -34.385 -0.452 1 96.87 239 VAL B N 1
ATOM 4380 C CA . VAL B 1 239 ? 1.564 -33.941 0.739 1 96.87 239 VAL B CA 1
ATOM 4381 C C . VAL B 1 239 ? 1.873 -35.139 1.633 1 96.87 239 VAL B C 1
ATOM 4383 O O . VAL B 1 239 ? 0.965 -35.865 2.045 1 96.87 239 VAL B O 1
ATOM 4386 N N . ASP B 1 240 ? 3.153 -35.328 1.85 1 96.38 240 ASP B N 1
ATOM 4387 C CA . ASP B 1 240 ? 3.646 -36.424 2.678 1 96.38 240 ASP B CA 1
ATOM 4388 C C . ASP B 1 240 ? 4.265 -35.899 3.971 1 96.38 240 ASP B C 1
ATOM 4390 O O . ASP B 1 240 ? 5.354 -35.32 3.954 1 96.38 240 ASP B O 1
ATOM 4394 N N . THR B 1 241 ? 3.576 -36.113 5.076 1 93.38 241 THR B N 1
ATOM 4395 C CA . THR B 1 241 ? 4.106 -35.758 6.387 1 93.38 241 THR B CA 1
ATOM 4396 C C . THR B 1 241 ? 4.346 -37.006 7.231 1 93.38 241 THR B C 1
ATOM 4398 O O . THR B 1 241 ? 3.977 -38.113 6.83 1 93.38 241 THR B O 1
ATOM 4401 N N . THR B 1 242 ? 5.086 -36.829 8.39 1 86.82 242 THR B N 1
ATOM 4402 C CA . THR B 1 242 ? 5.32 -37.951 9.292 1 86.82 242 THR B CA 1
ATOM 4403 C C . THR B 1 242 ? 3.999 -38.561 9.751 1 86.82 242 THR B C 1
ATOM 4405 O O . THR B 1 242 ? 3.901 -39.775 9.938 1 86.82 242 THR B O 1
ATOM 4408 N N . ALA B 1 243 ? 2.986 -37.797 9.804 1 81.53 243 ALA B N 1
ATOM 4409 C CA . ALA B 1 243 ? 1.724 -38.23 10.399 1 81.53 243 ALA B CA 1
ATOM 4410 C C . ALA B 1 243 ? 0.781 -38.791 9.338 1 81.53 243 ALA B C 1
ATOM 4412 O O . ALA B 1 243 ? -0.074 -39.627 9.639 1 81.53 243 ALA B O 1
ATOM 4413 N N . ALA B 1 244 ? 0.842 -38.231 8.164 1 90.67 244 ALA B N 1
ATOM 4414 C CA . ALA B 1 244 ? -0.175 -38.612 7.188 1 90.67 244 ALA B CA 1
ATOM 4415 C C . ALA B 1 244 ? 0.26 -38.249 5.771 1 90.67 244 ALA B C 1
ATOM 4417 O O . ALA B 1 244 ? 1.219 -37.497 5.583 1 90.67 244 ALA B O 1
ATOM 4418 N N . ARG B 1 245 ? -0.409 -38.859 4.796 1 94.31 245 ARG B N 1
ATOM 4419 C CA . ARG B 1 245 ? -0.292 -38.523 3.381 1 94.31 245 ARG B CA 1
ATOM 4420 C C . ARG B 1 245 ? -1.647 -38.137 2.796 1 94.31 245 ARG B C 1
ATOM 4422 O O . ARG B 1 245 ? -2.635 -38.851 2.982 1 94.31 245 ARG B O 1
ATOM 4429 N N . TRP B 1 246 ? -1.711 -37.035 2.158 1 95.21 246 TRP B N 1
ATOM 4430 C CA . TRP B 1 246 ? -2.939 -36.58 1.513 1 95.21 246 TRP B CA 1
ATOM 4431 C C . TRP B 1 246 ? -2.71 -36.324 0.027 1 95.21 246 TRP B C 1
ATOM 4433 O O . TRP B 1 246 ? -1.637 -35.866 -0.373 1 95.21 246 TRP B O 1
ATOM 4443 N N . ASN B 1 247 ? -3.707 -36.657 -0.771 1 96.61 247 ASN B N 1
ATOM 4444 C CA . ASN B 1 247 ? -3.756 -36.312 -2.188 1 96.61 247 ASN B CA 1
ATOM 4445 C C . ASN B 1 247 ? -4.932 -35.39 -2.5 1 96.61 247 ASN B C 1
ATOM 4447 O O . ASN B 1 247 ? -6.079 -35.711 -2.184 1 96.61 247 ASN B O 1
ATOM 4451 N N . ALA B 1 248 ? -4.65 -34.301 -3.034 1 97.75 248 ALA B N 1
ATOM 4452 C CA . ALA B 1 248 ? -5.682 -33.369 -3.482 1 97.75 248 ALA B CA 1
ATOM 4453 C C . ALA B 1 248 ? -5.655 -33.208 -4.999 1 97.75 248 ALA B C 1
ATOM 4455 O O . ALA B 1 248 ? -4.608 -32.911 -5.579 1 97.75 248 ALA B O 1
ATOM 4456 N N . ASP B 1 249 ? -6.8 -33.381 -5.628 1 98.33 249 ASP B N 1
ATOM 4457 C CA . ASP B 1 249 ? -6.932 -33.226 -7.074 1 98.33 249 ASP B CA 1
ATOM 4458 C C . ASP B 1 249 ? -7.716 -31.963 -7.422 1 98.33 249 ASP B C 1
ATOM 4460 O O . ASP B 1 249 ? -8.734 -31.665 -6.794 1 98.33 249 ASP B O 1
ATOM 4464 N N . LEU B 1 250 ? -7.193 -31.228 -8.328 1 97.99 250 LEU B N 1
ATOM 4465 C CA . LEU B 1 250 ? -7.812 -30 -8.817 1 97.99 250 LEU B CA 1
ATOM 4466 C C . LEU B 1 250 ? -7.954 -30.03 -10.335 1 97.99 250 LEU B C 1
ATOM 4468 O O . LEU B 1 250 ? -7.03 -30.44 -11.041 1 97.99 250 LEU B O 1
ATOM 4472 N N . TRP B 1 251 ? -9.071 -29.717 -10.846 1 98.29 251 TRP B N 1
ATOM 4473 C CA . TRP B 1 251 ? -9.207 -29.402 -12.265 1 98.29 251 TRP B CA 1
ATOM 4474 C C . TRP B 1 251 ? -9.882 -28.048 -12.46 1 98.29 251 TRP B C 1
ATOM 4476 O O . TRP B 1 251 ? -10.608 -27.578 -11.581 1 98.29 251 TRP B O 1
ATOM 4486 N N . TRP B 1 252 ? -9.606 -27.411 -13.522 1 98 252 TRP B N 1
ATOM 4487 C CA . TRP B 1 252 ? -10.257 -26.152 -13.865 1 98 252 TRP B CA 1
ATOM 4488 C C . TRP B 1 252 ? -10.523 -26.067 -15.365 1 98 252 TRP B C 1
ATOM 4490 O O . TRP B 1 252 ? -9.884 -26.765 -16.155 1 98 252 TRP B O 1
ATOM 4500 N N . LEU B 1 253 ? -11.489 -25.309 -15.682 1 98.21 253 LEU B N 1
ATOM 4501 C CA . LEU B 1 253 ? -11.886 -25.031 -17.058 1 98.21 253 LEU B CA 1
ATOM 4502 C C . LEU B 1 253 ? -12.499 -23.64 -17.177 1 98.21 253 LEU B C 1
ATOM 4504 O O . LEU B 1 253 ? -13.239 -23.205 -16.291 1 98.21 253 LEU B O 1
ATOM 4508 N N . GLY B 1 254 ? -12.119 -22.996 -18.289 1 97.74 254 GLY B N 1
ATOM 4509 C CA . GLY B 1 254 ? -12.733 -21.7 -18.531 1 97.74 254 GLY B CA 1
ATOM 4510 C C . GLY B 1 254 ? -12.512 -21.189 -19.942 1 97.74 254 GLY B C 1
ATOM 4511 O O . GLY B 1 254 ? -11.972 -21.903 -20.789 1 97.74 254 GLY B O 1
ATOM 4512 N N . ALA B 1 255 ? -13.029 -20.033 -20.15 1 98.14 255 ALA B N 1
ATOM 4513 C CA . ALA B 1 255 ? -12.957 -19.41 -21.469 1 98.14 255 ALA B CA 1
ATOM 4514 C C . ALA B 1 255 ? -12.732 -17.905 -21.354 1 98.14 255 ALA B C 1
ATOM 4516 O O . ALA B 1 255 ? -13.246 -17.263 -20.435 1 98.14 255 ALA B O 1
ATOM 4517 N N . VAL B 1 256 ? -11.976 -17.423 -22.259 1 97.46 256 VAL B N 1
ATOM 4518 C CA . VAL B 1 256 ? -11.786 -15.994 -22.486 1 97.46 256 VAL B CA 1
ATOM 4519 C C . VAL B 1 256 ? -12.393 -15.599 -23.83 1 97.46 256 VAL B C 1
ATOM 4521 O O . VAL B 1 256 ? -11.926 -16.04 -24.883 1 97.46 256 VAL B O 1
ATOM 4524 N N . TYR B 1 257 ? -13.449 -14.786 -23.806 1 98.46 257 TYR B N 1
ATOM 4525 C CA . TYR B 1 257 ? -14.178 -14.382 -25.003 1 98.46 257 TYR B CA 1
ATOM 4526 C C . TYR B 1 257 ? -13.921 -12.915 -25.329 1 98.46 257 TYR B C 1
ATOM 4528 O O . TYR B 1 257 ? -14.384 -12.024 -24.613 1 98.46 257 TYR B O 1
ATOM 4536 N N . ARG B 1 258 ? -13.211 -12.718 -26.441 1 97.82 258 ARG B N 1
ATOM 4537 C CA . ARG B 1 258 ? -12.985 -11.36 -26.926 1 97.82 258 ARG B CA 1
ATOM 4538 C C . ARG B 1 258 ? -14.138 -10.894 -27.808 1 97.82 258 ARG B C 1
ATOM 4540 O O . ARG B 1 258 ? -14.065 -10.986 -29.035 1 97.82 258 ARG B O 1
ATOM 4547 N N . ALA B 1 259 ? -15.046 -10.304 -27.088 1 98.13 259 ALA B N 1
ATOM 4548 C CA . ALA B 1 259 ? -16.277 -9.917 -27.774 1 98.13 259 ALA B CA 1
ATOM 4549 C C . ALA B 1 259 ? -16.021 -8.78 -28.759 1 98.13 259 ALA B C 1
ATOM 4551 O O . ALA B 1 259 ? -16.601 -8.751 -29.847 1 98.13 259 ALA B O 1
ATOM 4552 N N . THR B 1 260 ? -15.228 -7.828 -28.369 1 97.37 260 THR B N 1
ATOM 4553 C CA . THR B 1 260 ? -14.707 -6.744 -29.194 1 97.37 260 THR B CA 1
ATOM 4554 C C . THR B 1 260 ? -13.235 -6.487 -28.883 1 97.37 260 THR B C 1
ATOM 4556 O O . THR B 1 260 ? -12.677 -7.085 -27.961 1 97.37 260 THR B O 1
ATOM 4559 N N . PRO B 1 261 ? -12.673 -5.611 -29.624 1 95.15 261 PRO B N 1
ATOM 4560 C CA . PRO B 1 261 ? -11.274 -5.3 -29.321 1 95.15 261 PRO B CA 1
ATOM 4561 C C . PRO B 1 261 ? -11.092 -4.699 -27.929 1 95.15 261 PRO B C 1
ATOM 4563 O O . PRO B 1 261 ? -9.985 -4.716 -27.385 1 95.15 261 PRO B O 1
ATOM 4566 N N . THR B 1 262 ? -12.143 -4.193 -27.317 1 97.12 262 THR B N 1
ATOM 4567 C CA . THR B 1 262 ? -11.992 -3.515 -26.034 1 97.12 262 THR B CA 1
ATOM 4568 C C . THR B 1 262 ? -12.755 -4.254 -24.939 1 97.12 262 THR B C 1
ATOM 4570 O O . THR B 1 262 ? -12.645 -3.912 -23.759 1 97.12 262 THR B O 1
ATOM 4573 N N . THR B 1 263 ? -13.583 -5.225 -25.28 1 98.22 263 THR B N 1
ATOM 4574 C CA . THR B 1 263 ? -14.421 -5.893 -24.29 1 98.22 263 THR B CA 1
ATOM 4575 C C . THR B 1 263 ? -14.101 -7.383 -24.228 1 98.22 263 THR B C 1
ATOM 4577 O O . THR B 1 263 ? -14.147 -8.076 -25.246 1 98.22 263 THR B O 1
ATOM 4580 N N . THR B 1 264 ? -13.79 -7.863 -23.105 1 97.45 264 THR B N 1
ATOM 4581 C CA . THR B 1 264 ? -13.493 -9.273 -22.878 1 97.45 264 THR B CA 1
ATOM 4582 C C . THR B 1 264 ? -14.345 -9.829 -21.74 1 97.45 264 THR B C 1
ATOM 4584 O O . THR B 1 264 ? -14.551 -9.158 -20.727 1 97.45 264 THR B O 1
ATOM 4587 N N . PHE B 1 265 ? -14.877 -10.952 -21.941 1 98.2 265 PHE B N 1
ATOM 4588 C CA . PHE B 1 265 ? -15.561 -11.684 -20.881 1 98.2 265 PHE B CA 1
ATOM 4589 C C . PHE B 1 265 ? -14.783 -12.939 -20.502 1 98.2 265 PHE B C 1
ATOM 4591 O O . PHE B 1 265 ? -14.241 -13.625 -21.371 1 98.2 265 PHE B O 1
ATOM 4598 N N . VAL B 1 266 ? -14.671 -13.273 -19.238 1 97.03 266 VAL B N 1
ATOM 4599 C CA . VAL B 1 266 ? -13.951 -14.44 -18.737 1 97.03 266 VAL B CA 1
ATOM 4600 C C . VAL B 1 266 ? -14.867 -15.266 -17.838 1 97.03 266 VAL B C 1
ATOM 4602 O O . VAL B 1 266 ? -15.606 -14.714 -17.018 1 97.03 266 VAL B O 1
ATOM 4605 N N . ALA B 1 267 ? -14.91 -16.499 -18.009 1 97.49 267 ALA B N 1
ATOM 4606 C CA . ALA B 1 267 ? -15.6 -17.438 -17.128 1 97.49 267 ALA B CA 1
ATOM 4607 C C . ALA B 1 267 ? -14.67 -18.569 -16.697 1 97.49 267 ALA B C 1
ATOM 4609 O O . ALA B 1 267 ? -13.884 -19.075 -17.5 1 97.49 267 ALA B O 1
ATOM 4610 N N . GLY B 1 268 ? -14.67 -18.891 -15.432 1 96.59 268 GLY B N 1
ATOM 4611 C CA . GLY B 1 268 ? -13.836 -19.96 -14.909 1 96.59 268 GLY B CA 1
ATOM 4612 C C . GLY B 1 268 ? -14.554 -20.839 -13.903 1 96.59 268 GLY B C 1
ATOM 4613 O O . GLY B 1 268 ? -15.37 -20.354 -13.117 1 96.59 268 GLY B O 1
ATOM 4614 N N . LEU B 1 269 ? -14.254 -22.083 -13.943 1 97.53 269 LEU B N 1
ATOM 4615 C CA . LEU B 1 269 ? -14.733 -23.098 -13.012 1 97.53 269 LEU B CA 1
ATOM 4616 C C . LEU B 1 269 ? -13.569 -23.892 -12.428 1 97.53 269 LEU B C 1
ATOM 4618 O O . LEU B 1 269 ? -12.669 -24.311 -13.159 1 97.53 269 LEU B O 1
ATOM 4622 N N . TYR B 1 270 ? -13.517 -24.026 -11.173 1 96.93 270 TYR B N 1
ATOM 4623 C CA . TYR B 1 270 ? -12.499 -24.787 -10.457 1 96.93 270 TYR B CA 1
ATOM 4624 C C . TYR B 1 270 ? -13.137 -25.827 -9.544 1 96.93 270 TYR B C 1
ATOM 4626 O O . TYR B 1 270 ? -14.158 -25.56 -8.907 1 96.93 270 TYR B O 1
ATOM 4634 N N . ASP B 1 271 ? -12.577 -26.981 -9.473 1 97.77 271 ASP B N 1
ATOM 4635 C CA . ASP B 1 271 ? -13.055 -28.056 -8.609 1 97.77 271 ASP B CA 1
ATOM 4636 C C . ASP B 1 271 ? -11.889 -28.793 -7.954 1 97.77 271 ASP B C 1
ATOM 4638 O O . ASP B 1 271 ? -11.01 -29.313 -8.644 1 97.77 271 ASP B O 1
ATOM 4642 N N . GLN B 1 272 ? -11.898 -28.803 -6.675 1 97.61 272 GLN B N 1
ATOM 4643 C CA . GLN B 1 272 ? -10.816 -29.454 -5.943 1 97.61 272 GLN B CA 1
ATOM 4644 C C . GLN B 1 272 ? -11.363 -30.368 -4.851 1 97.61 272 GLN B C 1
ATOM 4646 O O . GLN B 1 272 ? -12.337 -30.026 -4.178 1 97.61 272 GLN B O 1
ATOM 4651 N N . GLN B 1 273 ? -10.694 -31.491 -4.616 1 97.7 273 GLN B N 1
ATOM 4652 C CA . GLN B 1 273 ? -11.155 -32.427 -3.597 1 97.7 273 GLN B CA 1
ATOM 4653 C C . GLN B 1 273 ? -9.992 -33.233 -3.025 1 97.7 273 GLN B C 1
ATOM 4655 O O . GLN B 1 273 ? -8.991 -33.46 -3.708 1 97.7 273 GLN B O 1
ATOM 4660 N N . VAL B 1 274 ? -10.065 -33.546 -1.837 1 96.67 274 VAL B N 1
ATOM 4661 C CA . VAL B 1 274 ? -9.199 -34.532 -1.199 1 96.67 274 VAL B CA 1
ATOM 4662 C C . VAL B 1 274 ? -9.925 -35.872 -1.101 1 96.67 274 VAL B C 1
ATOM 4664 O O . VAL B 1 274 ? -10.974 -35.972 -0.461 1 96.67 274 VAL B O 1
ATOM 4667 N N . ARG B 1 275 ? -9.378 -36.832 -1.713 1 88.24 275 ARG B N 1
ATOM 4668 C CA . ARG B 1 275 ? -10.028 -38.136 -1.796 1 88.24 275 ARG B CA 1
ATOM 4669 C C . ARG B 1 275 ? -10.24 -38.731 -0.408 1 88.24 275 ARG B C 1
ATOM 4671 O O . ARG B 1 275 ? -9.354 -38.66 0.446 1 88.24 275 ARG B O 1
ATOM 4678 N N . GLY B 1 276 ? -11.435 -39.273 -0.266 1 91.44 276 GLY B N 1
ATOM 4679 C CA . GLY B 1 276 ? -11.724 -39.994 0.963 1 91.44 276 GLY B CA 1
ATOM 4680 C C . GLY B 1 276 ? -12.193 -39.091 2.088 1 91.44 276 GLY B C 1
ATOM 4681 O O . GLY B 1 276 ? -12.533 -39.567 3.173 1 91.44 276 GLY B O 1
ATOM 4682 N N . LEU B 1 277 ? -12.184 -37.818 1.899 1 94.3 277 LEU B N 1
ATOM 4683 C CA . LEU B 1 277 ? -12.627 -36.859 2.905 1 94.3 277 LEU B CA 1
ATOM 4684 C C . LEU B 1 277 ? -13.683 -35.919 2.332 1 94.3 277 LEU B C 1
ATOM 4686 O O . LEU B 1 277 ? -13.774 -35.748 1.115 1 94.3 277 LEU B O 1
ATOM 4690 N N . ASP B 1 278 ? -14.499 -35.344 3.189 1 95.9 278 ASP B N 1
ATOM 4691 C CA . ASP B 1 278 ? -15.454 -34.335 2.741 1 95.9 278 ASP B CA 1
ATOM 4692 C C . ASP B 1 278 ? -14.782 -32.972 2.591 1 95.9 278 ASP B C 1
ATOM 4694 O O . ASP B 1 278 ? -15.216 -31.99 3.197 1 95.9 278 ASP B O 1
ATOM 4698 N N . VAL B 1 279 ? -13.711 -32.989 1.964 1 97.28 279 VAL B N 1
ATOM 4699 C CA . VAL B 1 279 ? -12.98 -31.795 1.555 1 97.28 279 VAL B CA 1
ATOM 4700 C C . VAL B 1 279 ? -13.139 -31.581 0.052 1 97.28 279 VAL B C 1
ATOM 4702 O O . VAL B 1 279 ? -12.538 -32.3 -0.75 1 97.28 279 VAL B O 1
ATOM 4705 N N . HIS B 1 280 ? -14.003 -30.672 -0.274 1 97.52 280 HIS B N 1
ATOM 4706 C CA . HIS B 1 280 ? -14.358 -30.381 -1.659 1 97.52 280 HIS B CA 1
ATOM 4707 C C . HIS B 1 280 ? -14.723 -28.912 -1.838 1 97.52 280 HIS B C 1
ATOM 4709 O O . HIS B 1 280 ? -15.56 -28.381 -1.103 1 97.52 280 HIS B O 1
ATOM 4715 N N . ALA B 1 281 ? -14.12 -28.301 -2.772 1 96.53 281 ALA B N 1
ATOM 4716 C CA . ALA B 1 281 ? -14.433 -26.911 -3.094 1 96.53 281 ALA B CA 1
ATOM 4717 C C . ALA B 1 281 ? -14.745 -26.748 -4.579 1 96.53 281 ALA B C 1
ATOM 4719 O O . ALA B 1 281 ? -13.987 -27.213 -5.433 1 96.53 281 ALA B O 1
ATOM 4720 N N . ARG B 1 282 ? -15.858 -26.117 -4.946 1 97.36 282 ARG B N 1
ATOM 4721 C CA . ARG B 1 282 ? -16.206 -25.699 -6.3 1 97.36 282 ARG B CA 1
ATOM 4722 C C . ARG B 1 282 ? -16.324 -24.181 -6.39 1 97.36 282 ARG B C 1
ATOM 4724 O O . ARG B 1 282 ? -17.077 -23.565 -5.633 1 97.36 282 ARG B O 1
ATOM 4731 N N . SER B 1 283 ? -15.569 -23.635 -7.296 1 95.72 283 SER B N 1
ATOM 4732 C CA . SER B 1 283 ? -15.524 -22.183 -7.431 1 95.72 283 SER B CA 1
ATOM 4733 C C . SER B 1 283 ? -15.945 -21.745 -8.83 1 95.72 283 SER B C 1
ATOM 4735 O O . SER B 1 283 ? -15.611 -22.401 -9.819 1 95.72 283 SER B O 1
ATOM 4737 N N . TYR B 1 284 ? -16.643 -20.616 -8.833 1 96.44 284 TYR B N 1
ATOM 4738 C CA . TYR B 1 284 ? -17.122 -19.991 -10.061 1 96.44 284 TYR B CA 1
ATOM 4739 C C . TYR B 1 284 ? -16.668 -18.539 -10.147 1 96.44 284 TYR B C 1
ATOM 4741 O O . TYR B 1 284 ? -16.708 -17.809 -9.153 1 96.44 284 TYR B O 1
ATOM 4749 N N . VAL B 1 285 ? -16.233 -18.201 -11.341 1 96.04 285 VAL B N 1
ATOM 4750 C CA . VAL B 1 285 ? -15.825 -16.813 -11.527 1 96.04 285 VAL B CA 1
ATOM 4751 C C . VAL B 1 285 ? -16.351 -16.294 -12.864 1 96.04 285 VAL B C 1
ATOM 4753 O O . VAL B 1 285 ? -16.291 -16.996 -13.876 1 96.04 285 VAL B O 1
ATOM 4756 N N . LEU B 1 286 ? -16.917 -15.108 -12.872 1 96.7 286 LEU B N 1
ATOM 4757 C CA . LEU B 1 286 ? -17.276 -14.337 -14.057 1 96.7 286 LEU B CA 1
ATOM 4758 C C . LEU B 1 286 ? -16.634 -12.954 -14.02 1 96.7 286 LEU B C 1
ATOM 4760 O O . LEU B 1 286 ? -16.641 -12.289 -12.981 1 96.7 286 LEU B O 1
ATOM 4764 N N . SER B 1 287 ? -16.077 -12.604 -15.161 1 96.35 287 SER B N 1
ATOM 4765 C CA . SER B 1 287 ? -15.443 -11.293 -15.253 1 96.35 287 SER B CA 1
ATOM 4766 C C . SER B 1 287 ? -15.832 -10.58 -16.544 1 96.35 287 SER B C 1
ATOM 4768 O O . SER B 1 287 ? -15.882 -11.197 -17.61 1 96.35 287 SER B O 1
ATOM 4770 N N . GLY B 1 288 ? -16.195 -9.339 -16.43 1 97.44 288 GLY B N 1
ATOM 4771 C CA . GLY B 1 288 ? -16.286 -8.407 -17.542 1 97.44 288 GLY B CA 1
ATOM 4772 C C . GLY B 1 288 ? -15.207 -7.341 -17.517 1 97.44 288 GLY B C 1
ATOM 4773 O O . GLY B 1 288 ? -15.008 -6.675 -16.499 1 97.44 288 GLY B O 1
ATOM 4774 N N . GLN B 1 289 ? -14.532 -7.24 -18.642 1 96.93 289 GLN B N 1
ATOM 4775 C CA . GLN B 1 289 ? -13.407 -6.316 -18.726 1 96.93 289 GLN B CA 1
ATOM 4776 C C . GLN B 1 289 ? -13.565 -5.363 -19.908 1 96.93 289 GLN B C 1
ATOM 4778 O O . GLN B 1 289 ? -13.932 -5.784 -21.007 1 96.93 289 GLN B O 1
ATOM 4783 N N . TYR B 1 290 ? -13.324 -4.112 -19.666 1 98.15 290 TYR B N 1
ATOM 4784 C CA . TYR B 1 290 ? -13.438 -3.071 -20.681 1 98.15 290 TYR B CA 1
ATOM 4785 C C . TYR B 1 290 ? -12.183 -2.206 -20.718 1 98.15 290 TYR B C 1
ATOM 4787 O O . TYR B 1 290 ? -11.905 -1.463 -19.774 1 98.15 290 TYR B O 1
ATOM 4795 N N . ARG B 1 291 ? -11.49 -2.263 -21.837 1 96.98 291 ARG B N 1
ATOM 4796 C CA . ARG B 1 291 ? -10.267 -1.482 -21.986 1 96.98 291 ARG B CA 1
ATOM 4797 C C . ARG B 1 291 ? -10.581 -0.043 -22.381 1 96.98 291 ARG B C 1
ATOM 4799 O O . ARG B 1 291 ? -11.081 0.21 -23.479 1 96.98 291 ARG B O 1
ATOM 4806 N N . LEU B 1 292 ? -10.201 0.84 -21.467 1 95.89 292 LEU B N 1
ATOM 4807 C CA . LEU B 1 292 ? -10.3 2.257 -21.799 1 95.89 292 LEU B CA 1
ATOM 4808 C C . LEU B 1 292 ? -9.167 2.677 -22.729 1 95.89 292 LEU B C 1
ATOM 4810 O O . LEU B 1 292 ? -9.323 3.607 -23.524 1 95.89 292 LEU B O 1
ATOM 4814 N N . SER B 1 293 ? -8.019 2.054 -22.612 1 95.71 293 SER B N 1
ATOM 4815 C CA . SER B 1 293 ? -6.815 2.209 -23.422 1 95.71 293 SER B CA 1
ATOM 4816 C C . SER B 1 293 ? -5.94 0.962 -23.357 1 95.71 293 SER B C 1
ATOM 4818 O O . SER B 1 293 ? -6.337 -0.051 -22.778 1 95.71 293 SER B O 1
ATOM 4820 N N . LYS B 1 294 ? -4.793 1.079 -23.89 1 94.55 294 LYS B N 1
ATOM 4821 C CA . LYS B 1 294 ? -3.861 -0.043 -23.824 1 94.55 294 LYS B CA 1
ATOM 4822 C C . LYS B 1 294 ? -3.334 -0.237 -22.405 1 94.55 294 LYS B C 1
ATOM 4824 O O . LYS B 1 294 ? -2.856 -1.319 -22.057 1 94.55 294 LYS B O 1
ATOM 4829 N N . ARG B 1 295 ? -3.467 0.794 -21.59 1 96.77 295 ARG B N 1
ATOM 4830 C CA . ARG B 1 295 ? -2.82 0.741 -20.283 1 96.77 295 ARG B CA 1
ATOM 4831 C C . ARG B 1 295 ? -3.852 0.696 -19.162 1 96.77 295 ARG B C 1
ATOM 4833 O O . ARG B 1 295 ? -3.506 0.473 -18 1 96.77 295 ARG B O 1
ATOM 4840 N N . THR B 1 296 ? -5.16 0.873 -19.513 1 97.02 296 THR B N 1
ATOM 4841 C CA . THR B 1 296 ? -6.146 0.995 -18.445 1 97.02 296 THR B CA 1
ATOM 4842 C C . THR B 1 296 ? -7.33 0.066 -18.694 1 97.02 296 THR B C 1
ATOM 4844 O O . THR B 1 296 ? -7.926 0.086 -19.773 1 97.02 296 THR B O 1
ATOM 4847 N N . LEU B 1 297 ? -7.63 -0.584 -17.661 1 96.47 297 LEU B N 1
ATOM 4848 C CA . LEU B 1 297 ? -8.698 -1.576 -17.718 1 96.47 297 LEU B CA 1
ATOM 4849 C C . LEU B 1 297 ? -9.706 -1.355 -16.596 1 96.47 297 LEU B C 1
ATOM 4851 O O . LEU B 1 297 ? -9.326 -1.23 -15.43 1 96.47 297 LEU B O 1
ATOM 4855 N N . LEU B 1 298 ? -11.036 -1.276 -16.962 1 97.18 298 LEU B N 1
ATOM 4856 C CA . LEU B 1 298 ? -12.117 -1.394 -15.99 1 97.18 298 LEU B CA 1
ATOM 4857 C C . LEU B 1 298 ? -12.654 -2.821 -15.944 1 97.18 298 LEU B C 1
ATOM 4859 O O . LEU B 1 298 ? -12.738 -3.491 -16.975 1 97.18 298 LEU B O 1
ATOM 4863 N N . TYR B 1 299 ? -13.077 -3.208 -14.772 1 96.18 299 TYR B N 1
ATOM 4864 C CA . TYR B 1 299 ? -13.574 -4.578 -14.719 1 96.18 299 TYR B CA 1
ATOM 4865 C C . TYR B 1 299 ? -14.623 -4.736 -13.625 1 96.18 299 TYR B C 1
ATOM 4867 O O . TYR B 1 299 ? -14.687 -3.927 -12.696 1 96.18 299 TYR B O 1
ATOM 4875 N N . ALA B 1 300 ? -15.439 -5.705 -13.807 1 96.75 300 ALA B N 1
ATOM 4876 C CA . ALA B 1 300 ? -16.357 -6.232 -12.8 1 96.75 300 ALA B CA 1
ATOM 4877 C C . ALA B 1 300 ? -16.222 -7.747 -12.674 1 96.75 300 ALA B C 1
ATOM 4879 O O . ALA B 1 300 ? -16.167 -8.457 -13.681 1 96.75 300 ALA B O 1
ATOM 4880 N N . ASN B 1 301 ? -16.102 -8.199 -11.467 1 95.29 301 ASN B N 1
ATOM 4881 C CA . ASN B 1 301 ? -15.965 -9.628 -11.202 1 95.29 301 ASN B CA 1
ATOM 4882 C C . ASN B 1 301 ? -17.044 -10.127 -10.245 1 95.29 301 ASN B C 1
ATOM 4884 O O . ASN B 1 301 ? -17.413 -9.427 -9.3 1 95.29 301 ASN B O 1
ATOM 4888 N N . LEU B 1 302 ? -17.555 -11.261 -10.544 1 95.73 302 LEU B N 1
ATOM 4889 C CA . LEU B 1 302 ? -18.399 -12.028 -9.634 1 95.73 302 LEU B CA 1
ATOM 4890 C C . LEU B 1 302 ? -17.77 -13.38 -9.317 1 95.73 302 LEU B C 1
ATOM 4892 O O . LEU B 1 302 ? -17.177 -14.014 -10.192 1 95.73 302 LEU B O 1
ATOM 4896 N N . SER B 1 303 ? -17.834 -13.787 -8.093 1 94.27 303 SER B N 1
ATOM 4897 C CA . SER B 1 303 ? -17.265 -15.076 -7.713 1 94.27 303 SER B CA 1
ATOM 4898 C C . SER B 1 303 ? -18.137 -15.782 -6.681 1 94.27 303 SER B C 1
ATOM 4900 O O . SER B 1 303 ? -18.872 -15.134 -5.934 1 94.27 303 SER B O 1
ATOM 4902 N N . ARG B 1 304 ? -18.087 -17.063 -6.679 1 95.74 304 ARG B N 1
ATOM 4903 C CA . ARG B 1 304 ? -18.776 -17.916 -5.716 1 95.74 304 ARG B CA 1
ATOM 4904 C C . ARG B 1 304 ? -17.971 -19.179 -5.429 1 95.74 304 ARG B C 1
ATOM 4906 O O . ARG B 1 304 ? -17.39 -19.772 -6.34 1 95.74 304 ARG B O 1
ATOM 4913 N N . VAL B 1 305 ? -17.92 -19.559 -4.168 1 95.76 305 VAL B N 1
ATOM 4914 C CA . VAL B 1 305 ? -17.298 -20.814 -3.759 1 95.76 305 VAL B CA 1
ATOM 4915 C C . VAL B 1 305 ? -18.286 -21.637 -2.936 1 95.76 305 VAL B C 1
ATOM 4917 O O . VAL B 1 305 ? -18.976 -21.101 -2.065 1 95.76 305 VAL B O 1
ATOM 4920 N N . ASP B 1 306 ? -18.433 -22.834 -3.258 1 96.85 306 ASP B N 1
ATOM 4921 C CA . ASP B 1 306 ? -19.155 -23.821 -2.462 1 96.85 306 ASP B CA 1
ATOM 4922 C C . ASP B 1 306 ? -18.192 -24.804 -1.8 1 96.85 306 ASP B C 1
ATOM 4924 O O . ASP B 1 306 ? -17.395 -25.454 -2.48 1 96.85 306 ASP B O 1
ATOM 4928 N N . ASN B 1 307 ? -18.335 -24.934 -0.521 1 96.35 307 ASN B N 1
ATOM 4929 C CA . ASN B 1 307 ? -17.416 -25.762 0.253 1 96.35 307 ASN B CA 1
ATOM 4930 C C . ASN B 1 307 ? -18.118 -26.986 0.835 1 96.35 307 ASN B C 1
ATOM 4932 O O . ASN B 1 307 ? -19.26 -26.894 1.288 1 96.35 307 ASN B O 1
ATOM 4936 N N . GLY B 1 308 ? -17.388 -28.081 0.729 1 97 308 GLY B N 1
ATOM 4937 C CA . GLY B 1 308 ? -17.817 -29.228 1.515 1 97 308 GLY B CA 1
ATOM 4938 C C . GLY B 1 308 ? -17.643 -29.026 3.009 1 97 308 GLY B C 1
ATOM 4939 O O . GLY B 1 308 ? -17.067 -28.026 3.442 1 97 308 GLY B O 1
ATOM 4940 N N . ARG B 1 309 ? -17.974 -29.963 3.822 1 96.62 309 ARG B N 1
ATOM 4941 C CA . ARG B 1 309 ? -18.126 -29.845 5.269 1 96.62 309 ARG B CA 1
ATOM 4942 C C . ARG B 1 309 ? -16.81 -29.444 5.927 1 96.62 309 ARG B C 1
ATOM 4944 O O . ARG B 1 309 ? -16.803 -28.694 6.906 1 96.62 309 ARG B O 1
ATOM 4951 N N . LEU B 1 310 ? -15.679 -29.904 5.416 1 96.62 310 LEU B N 1
ATOM 4952 C CA . LEU B 1 310 ? -14.4 -29.675 6.078 1 96.62 310 LEU B CA 1
ATOM 4953 C C . LEU B 1 310 ? -13.559 -28.665 5.304 1 96.62 310 LEU B C 1
ATOM 4955 O O . LEU B 1 310 ? -12.371 -28.495 5.585 1 96.62 310 LEU B O 1
ATOM 4959 N N . THR B 1 311 ? -14.152 -28.005 4.331 1 96.03 311 THR B N 1
ATOM 4960 C CA . THR B 1 311 ? -13.439 -27.122 3.413 1 96.03 311 THR B CA 1
ATOM 4961 C C . THR B 1 311 ? -13.617 -25.662 3.82 1 96.03 311 THR B C 1
ATOM 4963 O O . THR B 1 311 ? -14.67 -25.279 4.334 1 96.03 311 THR B O 1
ATOM 4966 N N . ALA B 1 312 ? -12.559 -24.813 3.524 1 94.88 312 ALA B N 1
ATOM 4967 C CA . ALA B 1 312 ? -12.622 -23.44 4.018 1 94.88 312 ALA B CA 1
ATOM 4968 C C . ALA B 1 312 ? -12.179 -22.45 2.945 1 94.88 312 ALA B C 1
ATOM 4970 O O . ALA B 1 312 ? -11.757 -21.334 3.257 1 94.88 312 ALA B O 1
ATOM 4971 N N . ILE B 1 313 ? -12.239 -22.802 1.696 1 92.98 313 ILE B N 1
ATOM 4972 C CA . ILE B 1 313 ? -11.803 -21.922 0.617 1 92.98 313 ILE B CA 1
ATOM 4973 C C . ILE B 1 313 ? -12.7 -20.688 0.564 1 92.98 313 ILE B C 1
ATOM 4975 O O . ILE B 1 313 ? -13.922 -20.794 0.698 1 92.98 313 ILE B O 1
ATOM 4979 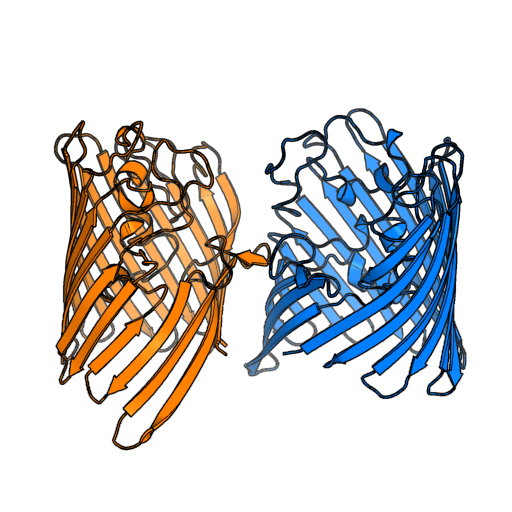N N . GLY B 1 314 ? -12.149 -19.536 0.433 1 90.59 314 GLY B N 1
ATOM 4980 C CA . GLY B 1 314 ? -12.883 -18.298 0.219 1 90.59 314 GLY B CA 1
ATOM 4981 C C . GLY B 1 314 ? -12.833 -17.817 -1.219 1 90.59 314 GLY B C 1
ATOM 4982 O O . GLY B 1 314 ? -12.331 -18.521 -2.098 1 90.59 314 GLY B O 1
ATOM 4983 N N . THR B 1 315 ? -13.394 -16.621 -1.469 1 86.7 315 THR B N 1
ATOM 4984 C CA . THR B 1 315 ? -13.478 -16.087 -2.824 1 86.7 315 THR B CA 1
ATOM 4985 C C . THR B 1 315 ? -12.184 -15.374 -3.206 1 86.7 315 THR B C 1
ATOM 4987 O O . THR B 1 315 ? -12.013 -14.958 -4.353 1 86.7 315 THR B O 1
ATOM 4990 N N . ASN B 1 316 ? -11.259 -15.188 -2.283 1 80.4 316 ASN B N 1
ATOM 4991 C CA . ASN B 1 316 ? -10.008 -14.516 -2.62 1 80.4 316 ASN B CA 1
ATOM 4992 C C . ASN B 1 316 ? -8.804 -15.241 -2.026 1 80.4 316 ASN B C 1
ATOM 4994 O O . ASN B 1 316 ? -8.956 -16.078 -1.134 1 80.4 316 ASN B O 1
ATOM 4998 N N . THR B 1 317 ? -7.624 -15.077 -2.628 1 68.36 317 THR B N 1
ATOM 4999 C CA . THR B 1 317 ? -6.392 -15.779 -2.284 1 68.36 317 THR B CA 1
ATOM 5000 C C . THR B 1 317 ? -6.04 -15.564 -0.815 1 68.36 317 THR B C 1
ATOM 5002 O O . THR B 1 317 ? -5.323 -16.37 -0.219 1 68.36 317 THR B O 1
ATOM 5005 N N . ASN B 1 318 ? -6.589 -14.629 -0.255 1 64.19 318 ASN B N 1
ATOM 5006 C CA . ASN B 1 318 ? -6.123 -14.35 1.099 1 64.19 318 ASN B CA 1
ATOM 5007 C C . ASN B 1 318 ? -7.236 -14.538 2.125 1 64.19 318 ASN B C 1
ATOM 5009 O O . ASN B 1 318 ? -7.063 -14.214 3.301 1 64.19 318 ASN B O 1
ATOM 5013 N N . LEU B 1 319 ? -8.229 -15.178 1.593 1 74.23 319 LEU B N 1
ATOM 5014 C CA . LEU B 1 319 ? -9.37 -15.257 2.497 1 74.23 319 LEU B CA 1
ATOM 5015 C C . LEU B 1 319 ? -9.876 -16.691 2.611 1 74.23 319 LEU B C 1
ATOM 5017 O O . LEU B 1 319 ? -9.883 -17.432 1.624 1 74.23 319 LEU B O 1
ATOM 5021 N N . GLN B 1 320 ? -10.061 -17.078 3.826 1 85.26 320 GLN B N 1
ATOM 5022 C CA . GLN B 1 320 ? -10.769 -18.328 4.083 1 85.26 320 GLN B CA 1
ATOM 5023 C C . GLN B 1 320 ? -12.185 -18.064 4.586 1 85.26 320 GLN B C 1
ATOM 5025 O O . GLN B 1 320 ? -12.43 -17.071 5.275 1 85.26 320 GLN B O 1
ATOM 5030 N N . ALA B 1 321 ? -13.089 -18.898 4.12 1 90.5 321 ALA B N 1
ATOM 5031 C CA . ALA B 1 321 ? -14.447 -18.912 4.658 1 90.5 321 ALA B CA 1
ATOM 5032 C C . ALA B 1 321 ? -14.532 -19.778 5.912 1 90.5 321 ALA B C 1
ATOM 5034 O O . ALA B 1 321 ? -13.621 -20.558 6.197 1 90.5 321 ALA B O 1
ATOM 5035 N N . PRO B 1 322 ? -15.662 -19.513 6.652 1 93.06 322 PRO B N 1
ATOM 5036 C CA . PRO B 1 322 ? -15.889 -20.52 7.692 1 93.06 322 PRO B CA 1
ATOM 5037 C C . PRO B 1 322 ? -15.997 -21.935 7.128 1 93.06 322 PRO B C 1
ATOM 5039 O O . PRO B 1 322 ? -16.566 -22.134 6.052 1 93.06 322 PRO B O 1
ATOM 5042 N N . THR B 1 323 ? -15.333 -22.816 7.856 1 94.67 323 THR B N 1
ATOM 5043 C CA . THR B 1 323 ? -15.309 -24.201 7.397 1 94.67 323 THR B CA 1
ATOM 5044 C C . THR B 1 323 ? -16.717 -24.682 7.057 1 94.67 323 THR B C 1
ATOM 5046 O O . THR B 1 323 ? -17.642 -24.526 7.857 1 94.67 323 THR B O 1
ATOM 5049 N N . GLY B 1 324 ? -16.863 -25.194 5.871 1 96.13 324 GLY B N 1
ATOM 5050 C CA . GLY B 1 324 ? -18.11 -25.799 5.432 1 96.13 324 GLY B CA 1
ATOM 5051 C C . GLY B 1 324 ? -19.083 -24.797 4.84 1 96.13 324 GLY B C 1
ATOM 5052 O O . GLY B 1 324 ? -20.189 -25.162 4.434 1 96.13 324 GLY B O 1
ATOM 5053 N N . ARG B 1 325 ? -18.671 -23.604 4.787 1 95.15 325 ARG B N 1
ATOM 5054 C CA . ARG B 1 325 ? -19.589 -22.582 4.295 1 95.15 325 ARG B CA 1
ATOM 5055 C C . ARG B 1 325 ? -19.105 -22.004 2.969 1 95.15 325 ARG B C 1
ATOM 5057 O O . ARG B 1 325 ? -17.9 -21.861 2.751 1 95.15 325 ARG B O 1
ATOM 5064 N N . GLY B 1 326 ? -20.022 -21.621 2.153 1 93.17 326 GLY B N 1
ATOM 5065 C CA . GLY B 1 326 ? -19.684 -20.956 0.905 1 93.17 326 GLY B CA 1
ATOM 5066 C C . GLY B 1 326 ? -19.506 -19.457 1.057 1 93.17 326 GLY B C 1
ATOM 5067 O O . GLY B 1 326 ? -19.827 -18.892 2.104 1 93.17 326 GLY B O 1
ATOM 5068 N N . SER B 1 327 ? -19.001 -18.864 0.068 1 93.38 327 SER B N 1
ATOM 5069 C CA . SER B 1 327 ? -18.778 -17.423 0.037 1 93.38 327 SER B CA 1
ATOM 5070 C C . SER B 1 327 ? -19.023 -16.855 -1.357 1 93.38 327 SER B C 1
ATOM 5072 O O . SER B 1 327 ? -18.955 -17.582 -2.35 1 93.38 327 SER B O 1
ATOM 5074 N N . SER B 1 328 ? -19.394 -15.577 -1.385 1 94.46 328 SER B N 1
ATOM 5075 C CA . SER B 1 328 ? -19.594 -14.854 -2.636 1 94.46 328 SER B CA 1
ATOM 5076 C C . SER B 1 328 ? -18.865 -13.514 -2.623 1 94.46 328 SER B C 1
ATOM 5078 O O . SER B 1 328 ? -18.621 -12.945 -1.557 1 94.46 328 SER B O 1
ATOM 5080 N N . GLY B 1 329 ? -18.51 -13.124 -3.782 1 93.02 329 GLY B N 1
ATOM 5081 C CA . GLY B 1 329 ? -17.831 -11.844 -3.907 1 93.02 329 GLY B CA 1
ATOM 5082 C C . GLY B 1 329 ? -18.204 -11.093 -5.172 1 93.02 329 GLY B C 1
ATOM 5083 O O . GLY B 1 329 ? -18.533 -11.705 -6.19 1 93.02 329 GLY B O 1
ATOM 5084 N N . ALA B 1 330 ? -18.212 -9.788 -5.077 1 95.16 330 ALA B N 1
ATOM 5085 C CA . ALA B 1 330 ? -18.369 -8.867 -6.2 1 95.16 330 ALA B CA 1
ATOM 5086 C C . ALA B 1 330 ? -17.332 -7.749 -6.141 1 95.16 330 ALA B C 1
ATOM 5088 O O . ALA B 1 330 ? -17.029 -7.231 -5.063 1 95.16 330 ALA B O 1
ATOM 5089 N N . GLN B 1 331 ? -16.775 -7.474 -7.299 1 94.58 331 GLN B N 1
ATOM 5090 C CA . GLN B 1 331 ? -15.752 -6.436 -7.373 1 94.58 331 GLN B CA 1
ATOM 5091 C C . GLN B 1 331 ? -15.97 -5.534 -8.585 1 94.58 331 GLN B C 1
ATOM 5093 O O . GLN B 1 331 ? -16.373 -6.004 -9.65 1 94.58 331 GLN B O 1
ATOM 5098 N N . PHE B 1 332 ? -15.714 -4.256 -8.475 1 96.39 332 PHE B N 1
ATOM 5099 C CA . PHE B 1 332 ? -15.625 -3.262 -9.538 1 96.39 332 PHE B CA 1
ATOM 5100 C C . PHE B 1 332 ? -14.36 -2.424 -9.392 1 96.39 332 PHE B C 1
ATOM 5102 O O . PHE B 1 332 ? -14.158 -1.769 -8.367 1 96.39 332 PHE B O 1
ATOM 5109 N N . GLY B 1 333 ? -13.508 -2.583 -10.453 1 95.64 333 GLY B N 1
ATOM 5110 C CA . GLY B 1 333 ? -12.205 -1.981 -10.222 1 95.64 333 GLY B CA 1
ATOM 5111 C C . GLY B 1 333 ? -11.562 -1.444 -11.487 1 95.64 333 GLY B C 1
ATOM 5112 O O . GLY B 1 333 ? -12.181 -1.447 -12.553 1 95.64 333 GLY B O 1
ATOM 5113 N N . ILE B 1 334 ? -10.38 -0.913 -11.328 1 96.18 334 ILE B N 1
ATOM 5114 C CA . ILE B 1 334 ? -9.548 -0.329 -12.374 1 96.18 334 ILE B CA 1
ATOM 5115 C C . ILE B 1 334 ? -8.119 -0.85 -12.247 1 96.18 334 ILE B C 1
ATOM 5117 O O . ILE B 1 334 ? -7.608 -1.017 -11.137 1 96.18 334 ILE B O 1
ATOM 5121 N N . SER B 1 335 ? -7.558 -1.213 -13.336 1 95.96 335 SER B N 1
ATOM 5122 C CA . SER B 1 335 ? -6.134 -1.52 -13.419 1 95.96 335 SER B CA 1
ATOM 5123 C C . SER B 1 335 ? -5.419 -0.574 -14.378 1 95.96 335 SER B C 1
ATOM 5125 O O . SER B 1 335 ? -5.924 -0.286 -15.465 1 95.96 335 SER B O 1
ATOM 5127 N N . HIS B 1 336 ? -4.287 -0.117 -13.973 1 97.51 336 HIS B N 1
ATOM 5128 C CA . HIS B 1 336 ? -3.499 0.79 -14.799 1 97.51 336 HIS B CA 1
ATOM 5129 C C . HIS B 1 336 ? -2.042 0.344 -14.874 1 97.51 336 HIS B C 1
ATOM 5131 O O . HIS B 1 336 ? -1.39 0.165 -13.843 1 97.51 336 HIS B O 1
ATOM 5137 N N . PHE B 1 337 ? -1.551 0.242 -16.114 1 97.17 337 PHE B N 1
ATOM 5138 C CA . PHE B 1 337 ? -0.166 -0.124 -16.387 1 97.17 337 PHE B CA 1
ATOM 5139 C C . PHE B 1 337 ? 0.67 1.112 -16.696 1 97.17 337 PHE B C 1
ATOM 5141 O O . PHE B 1 337 ? 0.215 2.016 -17.4 1 97.17 337 PHE B O 1
ATOM 5148 N N . PHE B 1 338 ? 1.928 1.127 -16.207 1 95.78 338 PHE B N 1
ATOM 5149 C CA . PHE B 1 338 ? 2.838 2.226 -16.507 1 95.78 338 PHE B CA 1
ATOM 5150 C C . PHE B 1 338 ? 4.266 1.719 -16.67 1 95.78 338 PHE B C 1
ATOM 5152 O O .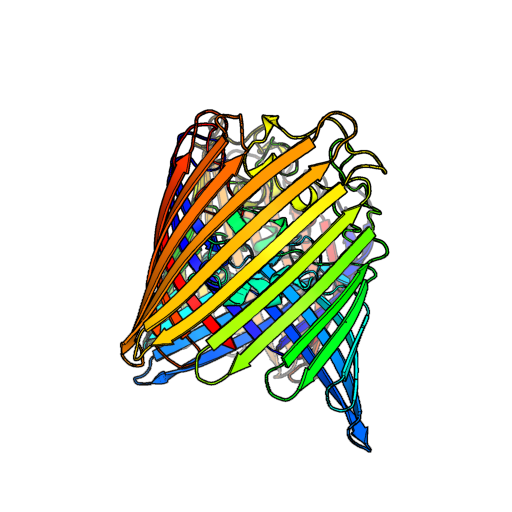 PHE B 1 338 ? 4.611 0.649 -16.164 1 95.78 338 PHE B O 1
#

Solvent-accessible surface area (backbone atoms only — not comparable to full-atom values): 30112 Å² total; per-residue (Å²): 109,39,36,32,50,24,46,22,48,29,39,33,38,23,43,72,49,32,85,48,67,48,77,46,74,40,60,25,46,62,44,70,18,28,46,33,44,64,54,73,44,81,66,59,94,66,27,29,39,35,39,38,42,21,23,29,45,31,76,84,76,70,44,62,35,89,82,24,62,20,45,64,22,13,37,42,33,45,35,46,77,47,37,34,41,38,39,15,14,36,71,32,59,47,28,77,60,43,30,80,31,36,50,50,55,40,20,33,59,28,66,44,37,67,28,45,47,43,62,34,56,23,12,30,20,42,36,41,38,37,50,56,95,42,36,34,36,36,43,38,42,17,65,18,27,36,67,66,49,32,22,33,69,50,54,88,76,37,51,18,66,15,32,33,43,32,36,34,47,33,40,45,59,97,51,36,36,42,27,39,37,42,38,38,39,39,15,29,34,30,59,50,58,51,24,55,34,60,39,20,62,87,70,46,63,75,56,48,44,68,81,17,34,25,36,38,43,34,44,36,35,31,41,54,58,88,57,32,33,40,18,23,37,40,33,42,38,39,33,41,44,96,86,46,74,51,53,35,43,34,39,37,43,25,34,38,36,47,78,45,99,43,34,37,39,31,37,35,39,39,41,35,34,31,77,96,50,60,30,31,40,39,36,40,37,39,36,43,36,40,47,80,48,98,43,32,36,39,37,38,38,40,34,36,24,45,30,28,68,53,8,14,44,29,47,29,61,86,33,36,16,30,66,33,32,52,21,39,31,39,35,45,34,43,34,41,52,86,106,39,36,31,51,21,45,21,51,28,42,32,38,22,43,73,52,33,85,48,67,47,69,43,53,38,56,23,49,61,44,69,18,28,46,34,44,62,54,72,47,79,69,58,95,65,28,30,42,37,38,39,43,23,23,34,43,29,41,28,58,10,35,52,71,65,84,36,71,49,52,62,22,34,36,42,33,44,36,49,78,49,36,34,42,39,40,30,31,34,72,32,57,47,29,77,60,43,29,81,32,35,51,48,56,40,18,31,59,30,67,45,37,67,27,47,48,43,62,35,54,23,24,62,20,41,36,42,39,38,49,58,95,44,37,36,36,36,42,37,40,18,72,19,26,40,67,60,50,31,23,34,69,52,57,87,70,36,53,19,66,16,31,31,44,33,36,34,46,33,40,45,58,96,50,36,35,42,26,41,36,44,37,39,38,39,15,31,34,29,59,49,57,50,23,53,34,60,37,19,61,86,70,48,64,75,56,48,42,66,80,17,34,26,35,39,43,36,43,35,36,31,41,54,58,88,56,34,33,41,18,25,37,40,35,42,37,39,31,39,45,97,86,49,73,49,54,35,43,35,39,38,43,24,33,36,36,47,80,44,100,44,33,37,39,31,36,35,38,37,41,36,35,31,78,96,51,59,30,30,41,41,36,42,38,40,35,44,35,40,45,76,49,97,41,31,35,38,38,39,36,41,35,37,23,46,30,26,68,52,7,15,44,30,47,29,60,86,33,36,14,32,66,32,32,52,22,39,30,41,36,47,34,43,34,40,53,84

pLDDT: mean 93.69, std 6.12, range [64.19, 98.85]

Sequence (676 aa):
MYGVIDVAVEHVTRFDRGNGSVTRLGPNNVYGSRLGFRGSEDLGGGRSVIFNLEMGLVPKNGGLTMQRVFGRESSVGLRSGPHTLLAGRLLNPLIDGVNRFDPTVYAQQSLASQDPGLVARGDNALRYLYHHDGIKASLFYSLGVDEIAPPIGRAAGAASRSKDVAAQLGYQRDGLALSLVFDRTQGPLTVSQHGIGYLAPSLLPTRSDPGDRARRIVAAAAYAWGPVEWRGGLRRLTVDTTAARWNADLWWLGAVYRATPTTTFVAGLYDQQVRGLDVHARSYVLSGQYRLSKRTLLYANLSRVDNGRLTAIGTNTNLQAPTGRGSSGAQFGISHFFMYGVIDVAVEHVTRFDRGNGSVTRLGPNNVYGSRLGFRGSEDLGGGRSVIFNLEMGLVPKNGGLTMQRVFGRESSVGLRSGPHTLLAGRLLNPLIDGVNRFDPTVYAQQSLASQDPGLVARGDNALRYLYHHDGIKASLFYSLGVDEIAPPIGRAAGAASRSKDVAAQLGYQRDGLALSLVFDRTQGPLTVSQHGIGYLAPSLLPTRSDPGDRARRIVAAAAYAWGPVEWRGGLRRLTVDTTAARWNADLWWLGAVYRATPTTTFVAGLYDQQVRGLDVHARSYVLSGQYRLSKRTLLYANLSRVDNGRLTAIGTNTNLQAPTGRGSSGAQFGISHFF

Secondary structure (DSSP, 8-state):
-EEEEEEEEEEEESGGGSSSEEEEEEE-SSS--EEEEEEEEEEETTEEEEEEEEEEEETTTTEESTTSTT-SEEEEEEEETTEEEEEEEEE-HHHHHHGGGSTTTT-SSSHHHH-GGGG-EEEEEEEEEEEETTEEEEEEEESSS-SSSPPTTSPTTPPP--EEEEEEEEEEETTEEEEEEEEEEESSPPHHHH-HHHH-GGGS-SS--TT-EEEEEEEEEEEEETTEEEEEEEEEEEEE-SS-EEEEEEEEEEEEEE-SSSEEEEEEEEEEEETTTTEEEEEEEEEEEEESSSSEEEEEEEEEEEE-TT--B-SSTT-BPPTT--EEEEEEEEEEE-/-EEEEEEEEEEEESGGGSSSEEEEEEE-SSS--EEEEEEEEEEETTEEEEEEEEEEEETTTTEESSSSTT-SEEEEEEEETTEEEEEEEEE-HHHHHHGGGSTTTTSSSSHHHH-GGGG-EEEEEEEEEEEETTEEEEEEEESSS-SSSPPTTS-TTPPP--EEEEEEEEEEETTEEEEEEEEEEESS--HHHH-HHHH-GGGS-SS--TT-EEEEEEEEEEEEETTEEEEEEEEEEEEE-SS-EEEEEEEEEEEEEE-SSSEEEEEEEEEEEETTTTEEEEEEEEEEEEESSSSEEEEEEEEEEEE-TT--B-SSTT-BPPTT--EEEEEEEEEEE-

InterPro domains:
  IPR023614 Porin domain superfamily [G3DSA:2.40.160.10] (1-338)
  IPR033900 Porin domain, Gram-negative type [PF13609] (1-308)
  IPR033900 Porin domain, Gram-negative type [cd00342] (1-338)
  IPR050298 Gram-negative bacterial outer membrane porin [PTHR34501] (1-302)

Radius of gyration: 27.86 Å; Cα contacts (8 Å, |Δi|>4): 2202; chains: 2; bounding box: 49×83×68 Å

Organism: Piscinibacter sakaiensis (NCBI:txid1547922)

Foldseek 3Di:
DKWKWKKWFKWKAQWQQHGGIDTDIDGFAQHFTKDKDKDWADPDPQKIKIWMFMWTADVVVGDTDPPDGRQLDGWIWMDHVQKIKIFFWAWACLLVQPLVLWLSSTGQFTVCLQAVLSGFIAGQKMKMWGDDDFKIKMKMKHQFGWQQADFAQDDHRHGGRKIKIKMKIWGDDDQKIKMKMKMKIFARHHPRQQGCCSFFVVPDDNTAGRGKMKIKIKIWMWGDDPQKIKGKIKMWIWIDGPVDIWIKIKIKIKMWGCPDPFKIKIKMWMWMDIPPDQRIKIKIKIKIWGHPDPFKIKMKMKMKMATGQRTFRTNGSVTTGNHRHMMIMMIIMMMGID/DKWKWKKWFKWKAQWFQHGGIDTDIDGQAQHFTKDKDKDWADPDPQKIKIWIFMWTADVRVGDGPQNDGRQLDGWIWMDHVQKIKIFFKAWACLLVQPLVQWLSSTGQFTVCLQAVLSGFIAGGKMKMWGDDDFKIKMKMKHQFGFQQADFAQDDHRHGWRKIKIKMKIWGDDDQKIKMKMKMKIFARDHPRQQGCCSFFVVPDDNTAGRGKMKIKIKIWMWGDDPQKIKGKIKMWIWIDGPVDIWIKIKIKIKMWGCPDPFKIKIKMWMWMAIPPDQRIKIKIKIKIWGHPDPFKIKMKMKMKMATGQRTFRTRGSVTTGNHRHMMIMIIIMMMGID

Nearest PDB structures (foldseek):
  1e54-assembly1_A  TM=8.496E-01  e=2.127E-25  Delftia acidovorans
  8wv0-assembly1_A  TM=8.062E-01  e=5.108E-23  Burkholderia pseudomallei
  6ehe-assembly1_A  TM=7.700E-01  e=2.346E-15  Vibrio cholerae O395
  7tsz-assembly1_A  TM=3.589E-01  e=1.520E-01  Escherichia coli
  7tt4-assembly1_A  TM=3.750E-01  e=6.708E-01  Escherichia coli